Protein 1HQL (pdb70)

Organism: Griffonia simplicifolia (NCBI:txid3850)

CATH classification: 2.60.120.200

Foldseek 3Di:
DDKDWQLWQPDPCVVWKDKAWQWDHDPRWIWAFDADPVRWTDAFGKMKIWTLDKDQQDDDPVQFGKKKKKKWKKFKQFDDDQDDFFKKKKKFANVDGFEGFGLLLSQDHPVCQAPLVPFQMWIKTQGCHDDPVDDDDPAGWIATDQSHSHGPDIDHDDPCQVVVRFMKMKMWIADRVQQKIWIWIDTPPGDIDIDMDHHHSVVRHDRIIIIIMMGHHHDDRGIIMIIGIMIMDMDD/DDKDWQLWQPDPCVVWKDKAWQWDHDPRWIWAFDADPVRWTDAFTKMKIWTQDKDQQADDVVRFGKKKKKKWKKFKQFDDDQDDFFKKKKKFANPDGFEGFGLLLSQDHPVCQAPLVPFFMKIKTQGCADDPVDDDDNAGWIAIDQSHSHGPDIDHDDVCQVVVRFMKMKMWIADRVQQKIWIWIDTPPDDIDIDMDHHHNVVRHDSMIIIMMMGHHHDDRGIIMIIGIMMMDMDD

Solvent-accessible surface area: 19216 Å² total; per-residue (Å²): 97,24,76,17,92,22,101,39,3,33,71,121,6,128,141,37,5,60,60,18,53,31,5,87,46,35,10,5,6,1,17,0,8,116,38,49,157,178,33,47,7,72,91,133,10,11,0,2,0,1,28,31,76,60,2,69,1,39,38,104,198,93,130,46,14,1,39,10,60,0,53,1,27,0,8,10,77,39,97,20,128,7,0,8,6,0,0,0,1,0,3,0,24,36,136,18,81,42,69,30,18,0,20,27,1,0,3,0,62,144,94,28,1,78,67,73,115,123,23,99,7,0,1,1,0,0,4,0,93,44,13,125,100,13,98,32,26,100,80,43,0,2,0,0,0,23,6,10,1,42,21,74,20,42,92,131,1,76,65,88,9,2,80,23,36,82,50,1,26,0,76,0,40,4,66,2,104,52,39,72,2,31,1,36,0,13,12,97,80,72,32,91,26,94,9,58,64,78,9,30,0,93,154,38,8,41,79,49,0,43,0,0,0,0,2,1,4,5,100,47,63,72,2,4,4,10,0,28,28,2,93,1,32,4,86,100,98,21,77,17,92,22,99,38,3,32,69,121,8,129,139,37,5,55,63,18,51,32,7,87,47,34,10,5,8,1,18,0,8,117,36,50,157,178,31,47,8,74,90,133,13,12,0,1,0,1,26,30,76,68,0,67,0,39,46,97,213,84,120,44,19,1,40,9,59,0,55,1,25,1,9,10,70,37,95,23,128,7,0,8,6,0,0,0,1,0,2,1,15,47,127,15,83,42,68,32,19,0,21,27,2,0,3,0,61,146,91,27,1,77,69,69,113,122,23,98,8,0,1,1,0,0,6,0,94,44,13,125,100,15,101,36,25,100,79,48,0,1,0,0,0,25,6,9,1,46,22,73,23,42,88,130,2,79,66,87,9,4,84,25,40,77,55,1,28,0,73,0,40,4,64,2,107,52,40,72,2,31,2,37,0,13,12,96,79,74,32,89,26,97,9,57,62,79,10,30,0,82,153,33,8,39,74,47,0,48,0,0,0,0,2,2,7,6,98,46,64,70,5,5,10,9,0,28,27,2,94,1,33,4,84,99

Sequence (472 aa):
SVSFTFPNFWSDVEDSIIFQGDANTTAGTLQLCKTNQYGTPLQWSAGRALYSDPVQLWDNKTESVASFYTEFTFFLKITGNGPADGLAFFLAPPDSDVKDAGEYLGLFNKSTATQPSKNQVVAVEFDTWTNPNFPEPSYRHIGINVNSIVSVATKRWEDSDIFSGKIATARISYDGSAEILTVVLSYPDGSDYILSHSVDMRQNLPESVRVGISASTGNNQFLTVYILSWRFSSNLSVSFTFPNFWSDVEDSIIFQGDANTTAGTLQLCKTNQYGTPLQWSAGRALYSDPVQLWDNKTESVASFYTEFTFFLKITGNGPADGLAFFLAPPDSDVKDAGEYLGLFNKSTATQPSKNQVVAVEFDTWTNPNFPEPSYRHIGINVNSIVSVATKRWEDSDIFSGKIATARISYDGSAEILTVVLSYPDGSDYILSHSVDMRQNLPESVRVGISASTGNNQFLTVYILSWRFSSNL

InterPro domains:
  IPR001220 Legume lec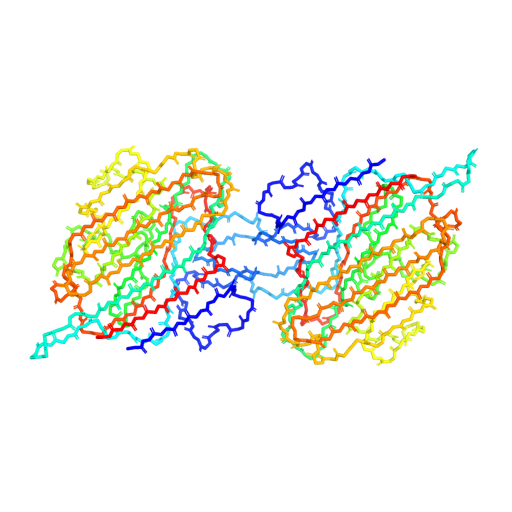tin domain [PF00139] (4-235)
  IPR001220 Legume lectin domain [cd06899] (1-229)
  IPR013320 Concanavalin A-like lectin/glucanase domain superfamily [SSF49899] (2-229)
  IPR016363 Legume lectin [PIRSF002690] (2-234)
  IPR019825 Legume lectin, beta chain, Mn/Ca-binding site [PS00307] (115-121)
  IPR050258 Leguminous Lectin [PTHR32401] (7-234)

Radius of gyration: 25.41 Å; Cα contacts (8 Å, |Δi|>4): 1376; chains: 2; bounding box: 43×45×76 Å

B-factor: mean 38.91, std 10.45, range [20.62, 81.45]

Structure (mmCIF, N/CA/C/O backbone):
data_1HQL
#
_entry.id   1HQL
#
_cell.length_a   111.210
_cell.length_b   51.280
_cell.length_c   77.110
_cell.angle_alpha   90.00
_cell.angle_beta   90.00
_cell.angle_gamma   90.00
#
_symmetry.space_group_name_H-M   'P 21 21 2'
#
loop_
_entity.id
_entity.type
_entity.pdbx_description
1 polymer LECTIN
2 branched 'alpha-D-galactopyranose-(1-3)-methyl beta-D-galactopyranoside'
3 branched 2-acetamido-2-deoxy-beta-D-glucopyranose-(1-4)-2-acetamido-2-deoxy-beta-D-glucopyranose
4 non-polymer 'MANGANESE (II) ION'
5 non-polymer 'CALCIUM ION'
6 water water
#
loop_
_atom_site.group_PDB
_atom_site.id
_atom_site.type_symbol
_atom_site.label_atom_id
_atom_site.label_alt_id
_atom_site.label_comp_id
_atom_site.label_asym_id
_atom_site.label_entity_id
_atom_site.label_seq_id
_atom_site.pdbx_PDB_ins_code
_atom_site.Cartn_x
_atom_site.Cartn_y
_atom_site.Cartn_z
_atom_site.occupancy
_atom_site.B_iso_or_equiv
_atom_site.auth_seq_id
_atom_site.auth_comp_id
_atom_site.auth_asym_id
_atom_site.auth_atom_id
_atom_site.pdbx_PDB_model_num
ATOM 1 N N . SER A 1 4 ? 40.548 -12.679 54.124 1.00 53.00 4 SER A N 1
ATOM 2 C CA . SER A 1 4 ? 41.414 -12.826 52.913 1.00 53.47 4 SER A CA 1
ATOM 3 C C . SER A 1 4 ? 40.760 -12.174 51.694 1.00 53.24 4 SER A C 1
ATOM 4 O O . SER A 1 4 ? 40.258 -12.849 50.799 1.00 53.63 4 SER A O 1
ATOM 7 N N . VAL A 1 5 ? 40.786 -10.848 51.670 1.00 53.04 5 VAL A N 1
ATOM 8 C CA . VAL A 1 5 ? 40.199 -10.060 50.594 1.00 50.61 5 VAL A CA 1
ATOM 9 C C . VAL A 1 5 ? 41.282 -9.301 49.834 1.00 50.81 5 VAL A C 1
ATOM 10 O O . VAL A 1 5 ? 42.243 -8.819 50.435 1.00 50.87 5 VAL A O 1
ATOM 14 N N . SER A 1 6 ? 41.129 -9.195 48.516 1.00 48.74 6 SER A N 1
ATOM 15 C CA . SER A 1 6 ? 42.098 -8.468 47.707 1.00 46.60 6 SER A CA 1
ATOM 16 C C . SER A 1 6 ? 41.485 -8.037 46.386 1.00 44.54 6 SER A C 1
ATOM 17 O O . SER A 1 6 ? 40.595 -8.694 45.853 1.00 45.03 6 SER A O 1
ATOM 20 N N . PHE A 1 7 ? 41.964 -6.920 45.860 1.00 42.48 7 PHE A N 1
ATOM 21 C CA . PHE A 1 7 ? 41.464 -6.421 44.592 1.00 39.80 7 PHE A CA 1
ATOM 22 C C . PHE A 1 7 ? 42.522 -5.532 43.966 1.00 39.26 7 PHE A C 1
ATOM 23 O O . PHE A 1 7 ? 43.366 -4.978 44.670 1.00 38.44 7 PHE A O 1
ATOM 31 N N . THR A 1 8 ? 42.477 -5.406 42.644 1.00 38.08 8 THR A N 1
ATOM 32 C CA . THR A 1 8 ? 43.436 -4.579 41.936 1.00 37.81 8 THR A CA 1
ATOM 33 C C . THR A 1 8 ? 42.787 -3.744 40.848 1.00 37.19 8 THR A C 1
ATOM 34 O O . THR A 1 8 ? 42.099 -4.269 39.979 1.00 37.68 8 THR A O 1
ATOM 38 N N . PHE A 1 9 ? 43.014 -2.439 40.899 1.00 36.65 9 PHE A N 1
ATOM 39 C CA . PHE A 1 9 ? 42.496 -1.539 39.884 1.00 35.98 9 PHE A CA 1
ATOM 40 C C . PHE A 1 9 ? 43.675 -0.819 39.250 1.00 36.06 9 PHE A C 1
ATOM 41 O O . PHE A 1 9 ? 44.166 0.173 39.795 1.00 36.47 9 PHE A O 1
ATOM 49 N N . PRO A 1 10 ? 44.161 -1.319 38.099 1.00 36.65 10 PRO A N 1
ATOM 50 C CA . PRO A 1 10 ? 45.294 -0.688 37.406 1.00 35.59 10 PRO A CA 1
ATOM 51 C C . PRO A 1 10 ? 44.858 0.684 36.929 1.00 34.71 10 PRO A C 1
ATOM 52 O O . PRO A 1 10 ? 45.670 1.569 36.675 1.00 35.82 10 PRO A O 1
ATOM 56 N N . ASN A 1 11 ? 43.549 0.842 36.822 1.00 33.49 11 ASN A N 1
ATOM 57 C CA . ASN A 1 11 ? 42.934 2.090 36.408 1.00 33.78 11 ASN A CA 1
ATOM 58 C C . ASN A 1 11 ? 41.449 1.917 36.648 1.00 34.00 11 ASN A C 1
ATOM 59 O O . ASN A 1 11 ? 41.019 0.872 37.142 1.00 33.50 11 ASN A O 1
ATOM 64 N N . PHE A 1 12 ? 40.662 2.927 36.307 1.00 33.10 12 PHE A N 1
ATOM 65 C CA . PHE A 1 12 ? 39.236 2.815 36.510 1.00 34.90 12 PHE A CA 1
ATOM 66 C C . PHE A 1 12 ? 38.450 2.982 35.225 1.00 35.94 12 PHE A C 1
ATOM 67 O O . PHE A 1 12 ? 37.349 3.527 35.233 1.00 35.09 12 PHE A O 1
ATOM 75 N N . TRP A 1 13 ? 39.031 2.502 34.126 1.00 36.98 13 TRP A N 1
ATOM 76 C CA . TRP A 1 13 ? 38.389 2.567 32.817 1.00 41.14 13 TRP A CA 1
ATOM 77 C C . TRP A 1 13 ? 37.220 1.592 32.700 1.00 42.76 13 TRP A C 1
ATOM 78 O O . TRP A 1 13 ? 36.252 1.869 32.004 1.00 44.77 13 TRP A O 1
ATOM 89 N N . SER A 1 14 ? 37.307 0.450 33.373 1.00 46.77 14 SER A N 1
ATOM 90 C CA . SER A 1 14 ? 36.227 -0.534 33.307 1.00 52.47 14 SER A CA 1
ATOM 91 C C . SER A 1 14 ? 35.031 -0.081 34.141 1.00 55.83 14 SER A C 1
ATOM 92 O O . SER A 1 14 ? 35.115 0.910 34.873 1.00 57.09 14 SER A O 1
ATOM 95 N N . ASP A 1 15 ? 33.919 -0.805 34.030 1.00 58.20 15 ASP A N 1
ATOM 96 C CA . ASP A 1 15 ? 32.716 -0.474 34.788 1.00 59.96 15 ASP A CA 1
ATOM 97 C C . ASP A 1 15 ? 32.833 -1.026 36.206 1.00 61.02 15 ASP A C 1
ATOM 98 O O . ASP A 1 15 ? 32.275 -2.074 36.531 1.00 62.17 15 ASP A O 1
ATOM 103 N N . VAL A 1 16 ? 33.569 -0.309 37.046 1.00 62.08 16 VAL A N 1
ATOM 104 C CA . VAL A 1 16 ? 33.776 -0.714 38.429 1.00 62.51 16 VAL A CA 1
ATOM 105 C C . VAL A 1 16 ? 32.512 -0.535 39.259 1.00 63.03 16 VAL A C 1
ATOM 106 O O . VAL A 1 16 ? 32.568 -0.546 40.489 1.00 63.89 16 VAL A O 1
ATOM 110 N N . G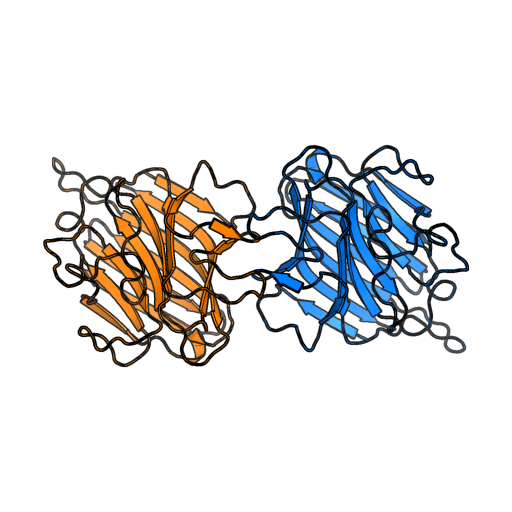LU A 1 17 ? 31.375 -0.374 38.587 1.00 63.34 17 GLU A N 1
ATOM 111 C CA . GLU A 1 17 ? 30.100 -0.179 39.269 1.00 62.50 17 GLU A CA 1
ATOM 112 C C . GLU A 1 17 ? 29.786 -1.296 40.257 1.00 61.44 17 GLU A C 1
ATOM 113 O O . GLU A 1 17 ? 29.422 -1.033 41.405 1.00 61.07 17 GLU A O 1
ATOM 119 N N . ASP A 1 18 ? 29.928 -2.538 39.808 1.00 59.93 18 ASP A N 1
ATOM 120 C CA . ASP A 1 18 ? 29.644 -3.691 40.652 1.00 59.24 18 ASP A CA 1
ATOM 121 C C . ASP A 1 18 ? 30.873 -4.142 41.442 1.00 58.55 18 ASP A C 1
ATOM 122 O O . ASP A 1 18 ? 31.191 -5.338 41.464 1.00 60.76 18 ASP A O 1
ATOM 127 N N . SER A 1 19 ? 31.552 -3.191 42.087 1.00 53.41 19 SER A N 1
ATOM 128 C CA . SER A 1 19 ? 32.754 -3.478 42.873 1.00 49.99 19 SER A CA 1
ATOM 129 C C . SER A 1 19 ? 33.116 -2.308 43.788 1.00 47.04 19 SER A C 1
ATOM 130 O O . SER A 1 19 ? 33.778 -2.481 44.811 1.00 45.10 19 SER A O 1
ATOM 133 N N . ILE A 1 20 ? 32.689 -1.111 43.402 1.00 44.12 20 ILE A N 1
ATOM 134 C CA . ILE A 1 20 ? 32.976 0.080 44.174 1.00 40.62 20 ILE A CA 1
ATOM 135 C C . ILE A 1 20 ? 31.707 0.843 44.526 1.00 40.19 20 ILE A C 1
ATOM 136 O O . ILE A 1 20 ? 30.872 1.108 43.665 1.00 39.88 20 ILE A O 1
ATOM 141 N N . ILE A 1 21 ? 31.565 1.191 45.799 1.00 38.48 21 ILE A N 1
ATOM 142 C CA . ILE A 1 21 ? 30.410 1.958 46.249 1.00 35.56 21 ILE A CA 1
ATOM 143 C C . ILE A 1 21 ? 30.800 3.435 46.242 1.00 35.60 21 ILE A C 1
ATOM 144 O O . ILE A 1 21 ? 31.698 3.851 46.977 1.00 35.26 21 ILE A O 1
ATOM 149 N N . PHE A 1 22 ? 30.139 4.223 45.401 1.00 32.65 22 PHE A N 1
ATOM 150 C CA . PHE A 1 22 ? 30.428 5.648 45.313 1.00 33.58 22 PHE A CA 1
ATOM 151 C C . PHE A 1 22 ? 29.512 6.433 46.248 1.00 32.69 22 PHE A C 1
ATOM 152 O O . PHE A 1 22 ? 28.291 6.308 46.193 1.00 32.25 22 PHE A O 1
ATOM 160 N N . GLN A 1 23 ? 30.128 7.244 47.101 1.00 32.09 23 GLN A N 1
ATOM 161 C CA . GLN A 1 23 ? 29.420 8.057 48.081 1.00 31.51 23 GLN A CA 1
ATOM 162 C C . GLN A 1 23 ? 29.650 9.540 47.805 1.00 31.57 23 GLN A C 1
ATOM 163 O O . GLN A 1 23 ? 30.693 9.926 47.275 1.00 32.23 23 GLN A O 1
ATOM 169 N N . GLY A 1 24 ? 28.674 10.371 48.154 1.00 32.11 24 GLY A N 1
ATOM 170 C CA . GLY A 1 24 ? 28.795 11.801 47.913 1.00 32.26 24 GLY A CA 1
ATOM 171 C C . GLY A 1 24 ? 28.996 12.074 46.432 1.00 33.70 24 GLY A C 1
ATOM 172 O O . GLY A 1 24 ? 28.301 11.495 45.593 1.00 33.71 24 GLY A O 1
ATOM 173 N N . ASP A 1 25 ? 29.957 12.938 46.109 1.00 34.70 25 ASP A N 1
ATOM 174 C CA . ASP A 1 25 ? 30.265 13.286 44.717 1.00 35.81 25 ASP A CA 1
ATOM 175 C C . ASP A 1 25 ? 31.088 12.240 43.956 1.00 35.59 25 ASP A C 1
ATOM 176 O O . ASP A 1 25 ? 31.187 12.314 42.738 1.00 35.72 25 ASP A O 1
ATOM 181 N N . ALA A 1 26 ? 31.692 11.288 44.664 1.00 37.25 26 ALA A N 1
ATOM 182 C CA . ALA A 1 26 ? 32.556 10.292 44.020 1.00 36.65 26 ALA A CA 1
ATOM 183 C C . ALA A 1 26 ? 32.013 9.644 42.757 1.00 38.74 26 ALA A C 1
ATOM 184 O O . ALA A 1 26 ? 30.829 9.333 42.647 1.00 39.15 26 ALA A O 1
ATOM 186 N N . ASN A 1 27 ? 32.907 9.441 41.799 1.00 41.54 27 ASN A N 1
ATOM 187 C CA . ASN A 1 27 ? 32.561 8.794 40.545 1.00 43.61 27 ASN A CA 1
ATOM 188 C C . ASN A 1 27 ? 33.839 8.581 39.751 1.00 42.44 27 ASN A C 1
ATOM 189 O O . ASN A 1 27 ? 34.911 9.002 40.184 1.00 41.69 27 ASN A O 1
ATOM 194 N N . THR A 1 28 ? 33.745 7.903 38.611 1.00 41.77 28 THR A N 1
ATOM 195 C CA . THR A 1 28 ? 34.929 7.691 37.788 1.00 41.07 28 THR A CA 1
ATOM 196 C C . THR A 1 28 ? 34.973 8.751 36.708 1.00 41.22 28 THR A C 1
ATOM 197 O O . THR A 1 28 ? 33.934 9.176 36.197 1.00 41.55 28 THR A O 1
ATOM 201 N N . THR A 1 29 ? 36.185 9.165 36.359 1.00 40.39 29 THR A N 1
ATOM 202 C CA . THR A 1 29 ? 36.402 10.184 35.341 1.00 39.55 29 THR A CA 1
ATOM 203 C C . THR A 1 29 ? 37.623 9.836 34.499 1.00 38.29 29 THR A C 1
ATOM 204 O O . THR A 1 29 ? 38.758 9.897 34.982 1.00 39.74 29 THR A O 1
ATOM 208 N N . ALA A 1 30 ? 37.385 9.468 33.242 1.00 36.33 30 ALA A N 1
ATOM 209 C CA . ALA A 1 30 ? 38.456 9.124 32.312 1.00 35.35 30 ALA A CA 1
ATOM 210 C C . ALA A 1 30 ? 39.500 8.177 32.891 1.00 34.13 30 ALA A C 1
ATOM 211 O O . ALA A 1 30 ? 40.677 8.497 32.913 1.00 35.87 30 ALA A O 1
ATOM 213 N N . GLY A 1 31 ? 39.080 7.011 33.357 1.00 34.99 31 GLY A N 1
ATOM 214 C CA . GLY A 1 31 ? 40.040 6.064 33.896 1.00 33.72 31 GLY A CA 1
ATOM 215 C C . GLY A 1 31 ? 40.513 6.335 35.313 1.00 33.28 31 GLY A C 1
ATOM 216 O O . GLY A 1 31 ? 41.353 5.596 35.831 1.00 34.30 31 GLY A O 1
ATOM 217 N N . THR A 1 32 ? 39.987 7.371 35.956 1.00 33.16 32 THR A N 1
ATOM 218 C CA . THR A 1 32 ? 40.407 7.670 37.320 1.00 33.03 32 THR A CA 1
ATOM 219 C C . THR A 1 32 ? 39.211 7.824 38.247 1.00 33.91 32 THR A C 1
ATOM 220 O O . THR A 1 32 ? 38.065 7.800 37.808 1.00 33.45 32 THR A O 1
ATOM 224 N N . LEU A 1 33 ? 39.484 7.962 39.540 1.00 35.38 33 LEU A N 1
ATOM 225 C CA . LEU A 1 33 ? 38.413 8.202 40.502 1.00 34.66 33 LEU A CA 1
ATOM 226 C C . LEU A 1 33 ? 38.494 9.679 40.862 1.00 33.72 33 LEU A C 1
ATOM 227 O O . LEU A 1 33 ? 39.566 10.175 41.214 1.00 31.91 33 LEU A O 1
ATOM 232 N N . GLN A 1 34 ? 37.370 10.380 40.734 1.00 32.28 34 GLN A N 1
ATOM 233 C CA . GLN A 1 34 ? 37.288 11.795 41.073 1.00 32.35 34 GLN A CA 1
ATOM 234 C C . GLN A 1 34 ? 36.292 11.852 42.242 1.00 32.50 34 GLN A C 1
ATOM 235 O O . GLN A 1 34 ? 35.087 11.675 42.050 1.00 32.42 34 GLN A O 1
ATOM 241 N N . LEU A 1 35 ? 36.793 12.092 43.449 1.00 32.86 35 LEU A N 1
ATOM 242 C CA . LEU A 1 35 ? 35.934 12.116 44.638 1.00 34.39 35 LEU A CA 1
ATOM 243 C C . LEU A 1 35 ? 34.957 13.283 44.703 1.00 35.23 35 LEU A C 1
ATOM 244 O O . LEU A 1 35 ? 33.803 13.110 45.110 1.00 33.73 35 LEU A O 1
ATOM 249 N N . CYS A 1 36 ? 35.428 14.461 44.297 1.00 35.37 36 CYS A N 1
ATOM 250 C CA . CYS A 1 36 ? 34.622 15.680 44.321 1.00 38.98 36 CYS A CA 1
ATOM 251 C C . CYS A 1 36 ? 34.308 16.196 42.916 1.00 41.69 36 CYS A C 1
ATOM 252 O O . CYS A 1 36 ? 35.133 16.083 41.996 1.00 41.91 36 CYS A O 1
ATOM 255 N N . LYS A 1 37 ? 33.120 16.773 42.758 1.00 42.39 37 LYS A N 1
ATOM 256 C CA . LYS A 1 37 ? 32.675 17.284 41.464 1.00 43.22 37 LYS A CA 1
ATOM 257 C C . LYS A 1 37 ? 33.278 18.611 41.027 1.00 42.95 37 LYS A C 1
ATOM 258 O O . LYS A 1 37 ? 33.671 19.444 41.847 1.00 43.04 37 LYS A O 1
ATOM 264 N N . THR A 1 38 ? 33.343 18.788 39.711 1.00 43.88 38 THR A N 1
ATOM 265 C CA . THR A 1 38 ? 33.842 20.013 39.094 1.00 43.84 38 THR A CA 1
ATOM 266 C C . THR A 1 38 ? 32.787 20.456 38.073 1.00 43.72 38 THR A C 1
ATOM 267 O O . THR A 1 38 ? 32.029 19.627 37.576 1.00 43.07 38 THR A O 1
ATOM 271 N N . ASN A 1 39 ? 32.727 21.751 37.771 1.00 46.33 39 ASN A N 1
ATOM 272 C CA . ASN A 1 39 ? 31.750 22.243 36.801 1.00 49.68 39 ASN A CA 1
ATOM 273 C C . ASN A 1 39 ? 32.193 21.951 35.372 1.00 51.42 39 ASN A C 1
ATOM 274 O O . ASN A 1 39 ? 33.223 21.318 35.152 1.00 49.57 39 ASN A O 1
ATOM 279 N N . GLN A 1 40 ? 31.414 22.421 34.399 1.00 54.82 40 GLN A N 1
ATOM 280 C CA . GLN A 1 40 ? 31.744 22.190 32.995 1.00 57.41 40 GLN A CA 1
ATOM 281 C C . GLN A 1 40 ? 32.987 22.972 32.589 1.00 57.03 40 GLN A C 1
ATOM 282 O O . GLN A 1 40 ? 33.512 22.788 31.493 1.00 57.82 40 GLN A O 1
ATOM 288 N N . TYR A 1 41 ? 33.457 23.847 33.470 1.00 56.29 41 TYR A N 1
ATOM 289 C CA . TYR A 1 41 ? 34.655 24.617 33.179 1.00 56.24 41 TYR A CA 1
ATOM 290 C C . TYR A 1 41 ? 35.868 24.009 33.867 1.00 54.35 41 TYR A C 1
ATOM 291 O O . TYR A 1 41 ? 36.942 24.604 33.881 1.00 54.79 41 TYR A O 1
ATOM 300 N N . GLY A 1 42 ? 35.690 22.819 34.433 1.00 52.09 42 GLY A N 1
ATOM 301 C CA . GLY A 1 42 ? 36.783 22.152 35.117 1.00 49.19 42 GLY A CA 1
ATOM 302 C C . GLY A 1 42 ? 37.088 22.723 36.492 1.00 47.05 42 GLY A C 1
ATOM 303 O O . GLY A 1 42 ? 38.056 22.326 37.131 1.00 48.09 42 GLY A O 1
ATOM 304 N N . THR A 1 43 ? 36.262 23.656 36.952 1.00 44.46 43 THR A N 1
ATOM 305 C CA . THR A 1 43 ? 36.457 24.282 38.260 1.00 43.51 43 THR A CA 1
ATOM 306 C C . THR A 1 43 ? 35.817 23.445 39.360 1.00 41.95 43 THR A C 1
ATOM 307 O O . THR A 1 43 ? 34.632 23.129 39.295 1.00 43.05 43 THR A O 1
ATOM 311 N N . PRO A 1 44 ? 36.595 23.069 40.387 1.00 41.85 44 PRO A N 1
ATOM 312 C CA . PRO A 1 44 ? 36.033 22.264 41.479 1.00 40.38 44 PRO A CA 1
ATOM 313 C C . PRO A 1 44 ? 34.999 23.030 42.309 1.00 38.61 44 PRO A C 1
ATOM 314 O O . PRO A 1 44 ? 35.197 24.200 42.638 1.00 37.17 44 PRO A O 1
ATOM 318 N N . LEU A 1 45 ? 33.896 22.364 42.637 1.00 38.31 45 LEU A N 1
ATOM 319 C CA . LEU A 1 45 ? 32.843 22.986 43.428 1.00 38.73 45 LEU A CA 1
ATOM 320 C C . LEU A 1 45 ? 33.290 23.120 44.883 1.00 38.25 45 LEU A C 1
ATOM 321 O O . LEU A 1 45 ? 34.144 22.371 45.355 1.00 39.03 45 LEU A O 1
ATOM 326 N N . GLN A 1 46 ? 32.710 24.084 45.583 1.00 36.20 46 GLN A N 1
ATOM 327 C CA . GLN A 1 46 ? 33.039 24.340 46.976 1.00 36.48 46 GLN A CA 1
ATOM 328 C C . GLN A 1 46 ? 32.283 23.381 47.902 1.00 35.26 46 GLN A C 1
ATOM 329 O O . GLN A 1 46 ? 31.264 22.817 47.526 1.00 33.80 46 GLN A O 1
ATOM 335 N N . TRP A 1 47 ? 32.822 23.189 49.104 1.00 35.98 47 TRP A N 1
ATOM 336 C CA . TRP A 1 47 ? 32.229 22.323 50.124 1.00 34.91 47 TRP A CA 1
ATOM 337 C C . TRP A 1 47 ? 31.631 21.038 49.586 1.00 35.35 47 TRP A C 1
ATOM 338 O O . TRP A 1 47 ? 30.442 20.753 49.764 1.00 34.14 47 TRP A O 1
ATOM 349 N N . SER A 1 48 ? 32.467 20.250 48.930 1.00 34.40 48 SER A N 1
ATOM 350 C CA . SER A 1 48 ? 32.016 18.988 48.366 1.00 34.72 48 SER A CA 1
ATOM 351 C C . SER A 1 48 ? 32.734 17.852 49.076 1.00 33.66 48 SER A C 1
ATOM 352 O O . SER A 1 48 ? 33.745 18.077 49.744 1.00 32.28 48 SER A O 1
ATOM 355 N N . ALA A 1 49 ? 32.204 16.640 48.961 1.00 31.11 49 ALA A N 1
ATOM 356 C CA . ALA A 1 49 ? 32.867 15.492 49.553 1.00 30.22 49 ALA A CA 1
ATOM 357 C C . ALA A 1 49 ? 32.432 14.250 48.797 1.00 31.34 49 ALA A C 1
ATOM 358 O O . ALA A 1 49 ? 31.325 14.198 48.247 1.00 30.00 49 ALA A O 1
ATOM 360 N N . GLY A 1 50 ? 33.320 13.261 48.765 1.00 30.36 50 GLY A N 1
ATOM 361 C CA . GLY A 1 50 ? 33.037 12.023 48.074 1.00 30.83 50 GLY A CA 1
ATOM 362 C C . GLY A 1 50 ? 33.949 10.922 48.574 1.00 32.22 50 GLY A C 1
ATOM 363 O O . GLY A 1 50 ? 35.059 11.186 49.038 1.00 32.87 50 GLY A O 1
ATOM 364 N N . ARG A 1 51 ? 33.486 9.680 48.476 1.00 32.15 51 ARG A N 1
ATOM 365 C CA . ARG A 1 51 ? 34.266 8.542 48.934 1.00 31.14 51 ARG A CA 1
ATOM 366 C C . ARG A 1 51 ? 34.032 7.377 47.983 1.00 31.53 51 ARG A C 1
ATOM 367 O O . ARG A 1 51 ? 32.977 7.282 47.368 1.00 32.13 51 ARG A O 1
ATOM 375 N N . ALA A 1 52 ? 35.032 6.512 47.852 1.00 31.49 52 ALA A N 1
ATOM 376 C CA . ALA A 1 52 ? 34.947 5.329 47.008 1.00 32.79 52 ALA A CA 1
ATOM 377 C C . ALA A 1 52 ? 35.328 4.164 47.903 1.00 34.31 52 ALA A C 1
ATOM 378 O O . ALA A 1 52 ? 36.492 4.001 48.266 1.00 36.81 52 ALA A O 1
ATOM 380 N N . LEU A 1 53 ? 34.335 3.370 48.278 1.00 35.12 53 LEU A N 1
ATOM 381 C CA . LEU A 1 53 ? 34.570 2.221 49.135 1.00 35.42 53 LEU A CA 1
ATOM 382 C C . LEU A 1 53 ? 34.470 0.937 48.342 1.00 36.39 53 LEU A C 1
ATOM 383 O O . LEU A 1 53 ? 33.606 0.808 47.467 1.00 34.48 53 LEU A O 1
ATOM 388 N N . TYR A 1 54 ? 35.351 -0.012 48.647 1.00 35.02 54 TYR A N 1
ATOM 389 C CA . TYR A 1 54 ? 35.312 -1.292 47.966 1.00 36.51 54 TYR A CA 1
ATOM 390 C C . TYR A 1 54 ? 34.115 -2.069 48.521 1.00 36.15 54 TYR A C 1
ATOM 391 O O . TYR A 1 54 ? 33.964 -2.179 49.738 1.00 32.69 54 TYR A O 1
ATOM 400 N N . SER A 1 55 ? 33.285 -2.587 47.613 1.00 38.37 55 SER A N 1
ATOM 401 C CA . SER A 1 55 ? 32.068 -3.355 47.935 1.00 40.73 55 SER A CA 1
ATOM 402 C C . SER A 1 55 ? 32.230 -4.440 49.001 1.00 40.94 55 SER A C 1
ATOM 403 O O . SER A 1 55 ? 31.520 -4.441 50.005 1.00 41.38 55 SER A O 1
ATOM 406 N N . ASP A 1 56 ? 33.144 -5.378 48.755 1.00 42.24 56 ASP A N 1
ATOM 407 C CA . ASP A 1 56 ? 33.405 -6.474 49.680 1.00 43.03 56 ASP A CA 1
ATOM 408 C C . ASP A 1 56 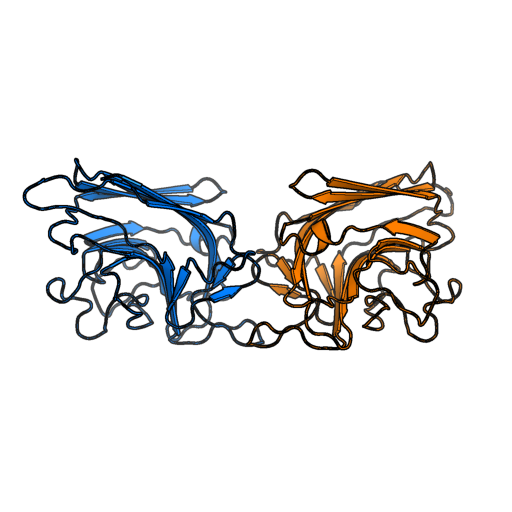? 34.017 -5.992 50.990 1.00 43.24 56 ASP A C 1
ATOM 409 O O . ASP A 1 56 ? 35.012 -5.267 51.001 1.00 44.54 56 ASP A O 1
ATOM 414 N N . PRO A 1 57 ? 33.432 -6.407 52.120 1.00 42.10 57 PRO A N 1
ATOM 415 C CA . PRO A 1 57 ? 33.903 -6.037 53.454 1.00 41.72 57 PRO A CA 1
ATOM 416 C C . PRO A 1 57 ? 35.156 -6.835 53.778 1.00 40.39 57 PRO A C 1
ATOM 417 O O . PRO A 1 57 ? 35.400 -7.889 53.205 1.00 40.46 57 PRO A O 1
ATOM 421 N N . VAL A 1 58 ? 35.938 -6.318 54.711 1.00 39.70 58 VAL A N 1
ATOM 422 C CA . VAL A 1 58 ? 37.178 -6.949 55.129 1.00 40.19 58 VAL A CA 1
ATOM 423 C C . VAL A 1 58 ? 37.069 -7.355 56.593 1.00 40.39 58 VAL A C 1
ATOM 424 O O . VAL A 1 58 ? 36.588 -6.575 57.417 1.00 38.96 58 VAL A O 1
ATOM 428 N N . GLN A 1 59 ? 37.511 -8.568 56.913 1.00 41.72 59 GLN A N 1
ATOM 429 C CA . GLN A 1 59 ? 37.485 -9.051 58.293 1.00 43.52 59 GLN A CA 1
ATOM 430 C C . GLN A 1 59 ? 38.719 -8.472 58.991 1.00 44.02 59 GLN A C 1
ATOM 431 O O . GLN A 1 59 ? 39.834 -8.932 58.762 1.00 41.76 59 GLN A O 1
ATOM 437 N N . LEU A 1 60 ? 38.512 -7.457 59.827 1.00 45.69 60 LEU A N 1
ATOM 438 C CA . LEU A 1 60 ? 39.601 -6.797 60.545 1.00 48.14 60 LEU A CA 1
ATOM 439 C C . LEU A 1 60 ? 40.184 -7.644 61.667 1.00 50.36 60 LEU A C 1
ATOM 440 O O . LEU A 1 60 ? 41.395 -7.850 61.738 1.00 50.14 60 LEU A O 1
ATOM 445 N N . TRP A 1 61 ? 39.316 -8.119 62.552 1.00 52.97 61 TRP A N 1
ATOM 446 C CA . TRP A 1 61 ? 39.755 -8.928 63.678 1.00 56.20 61 TRP A CA 1
ATOM 447 C C . TRP A 1 61 ? 38.688 -9.874 64.222 1.00 59.07 61 TRP A C 1
ATOM 448 O O . TRP A 1 61 ? 37.590 -9.991 63.668 1.00 58.92 61 TRP A O 1
ATOM 459 N N . ASP A 1 62 ? 39.035 -10.542 65.319 1.00 61.74 62 ASP A N 1
ATOM 460 C CA . ASP A 1 62 ? 38.151 -11.488 65.991 1.00 65.23 62 ASP A CA 1
ATOM 461 C C . ASP A 1 62 ? 38.342 -11.357 67.500 0.00 66.68 62 ASP A C 1
ATOM 462 O O . ASP A 1 62 ? 39.278 -10.701 67.960 0.00 66.92 62 ASP A O 1
ATOM 467 N N . ASN A 1 63 ? 37.459 -11.986 68.268 1.00 68.70 63 ASN A N 1
ATOM 468 C CA . ASN A 1 63 ? 37.548 -11.918 69.718 1.00 69.94 63 ASN A CA 1
ATOM 469 C C . ASN A 1 63 ? 38.220 -13.158 70.309 1.00 70.44 63 ASN A C 1
ATOM 470 O O . ASN A 1 63 ? 39.437 -13.187 70.479 1.00 71.70 63 ASN A O 1
ATOM 475 N N . LYS A 1 64 ? 37.432 -14.182 70.618 0.00 70.47 64 LYS A N 1
ATOM 476 C CA . LYS A 1 64 ? 37.977 -15.409 71.191 0.00 70.29 64 LYS A CA 1
ATOM 477 C C . LYS A 1 64 ? 39.147 -15.970 70.384 0.00 70.18 64 LYS A C 1
ATOM 478 O O . LYS A 1 64 ? 39.992 -16.687 70.922 0.00 70.17 64 LYS A O 1
ATOM 484 N N . THR A 1 65 ? 39.193 -15.642 69.097 0.00 70.04 65 THR A N 1
ATOM 485 C CA . THR A 1 65 ? 40.261 -16.119 68.224 0.00 69.89 65 THR A CA 1
ATOM 486 C C . THR A 1 65 ? 41.557 -15.357 68.477 0.00 69.77 65 THR A C 1
ATOM 487 O O . THR A 1 65 ? 42.645 -15.929 68.417 0.00 69.78 65 THR A O 1
ATOM 491 N N . GLU A 1 66 ? 41.432 -14.064 68.761 0.00 69.64 66 GLU A N 1
ATOM 492 C CA . GLU A 1 66 ? 42.594 -13.221 69.027 0.00 69.43 66 GLU A CA 1
ATOM 493 C C . GLU A 1 66 ? 43.577 -13.261 67.863 0.00 68.01 66 GLU A C 1
ATOM 494 O O . GLU A 1 66 ? 44.540 -14.027 67.881 0.00 67.94 66 GLU A O 1
ATOM 500 N N . SER A 1 67 ? 43.336 -12.427 66.858 0.00 66.23 67 SER A N 1
ATOM 501 C CA . SER A 1 67 ? 44.200 -12.378 65.685 0.00 64.37 67 SER A CA 1
ATOM 502 C C . SER A 1 67 ? 43.804 -11.243 64.750 0.00 61.71 67 SER A C 1
ATOM 503 O O . SER A 1 67 ? 42.959 -11.414 63.871 0.00 61.63 67 SER A O 1
ATOM 506 N N . VAL A 1 68 ? 44.421 -10.084 64.943 1.00 58.43 68 VAL A N 1
ATOM 507 C CA . VAL A 1 68 ? 44.136 -8.921 64.115 1.00 55.08 68 VAL A CA 1
ATOM 508 C C . VAL A 1 68 ? 44.667 -9.166 62.711 1.00 52.39 68 VAL A C 1
ATOM 509 O O . VAL A 1 68 ? 45.811 -9.583 62.540 1.00 52.92 68 VAL A O 1
ATOM 513 N N . ALA A 1 69 ? 43.848 -8.901 61.701 1.00 48.05 69 ALA A N 1
ATOM 514 C CA . ALA A 1 69 ? 44.279 -9.124 60.329 1.00 44.30 69 ALA A CA 1
ATOM 515 C C . ALA A 1 69 ? 45.302 -8.102 59.838 1.00 41.59 69 ALA A C 1
ATOM 516 O O . ALA A 1 69 ? 45.339 -6.961 60.296 1.00 41.72 69 ALA A O 1
ATOM 518 N N . SER A 1 70 ? 46.146 -8.531 58.908 1.00 37.84 70 SER A N 1
ATOM 519 C CA . SER A 1 70 ? 47.153 -7.649 58.325 1.00 36.35 70 SER A CA 1
ATOM 520 C C . SER A 1 70 ? 46.671 -7.266 56.931 1.00 35.23 70 SER A C 1
ATOM 521 O O . SER A 1 70 ? 45.964 -8.046 56.286 1.00 34.08 70 SER A O 1
ATOM 524 N N . PHE A 1 71 ? 47.029 -6.071 56.469 1.00 33.47 71 PHE A N 1
ATOM 525 C CA . PHE A 1 71 ? 46.622 -5.659 55.131 1.00 33.27 71 PHE A CA 1
ATOM 526 C C . PHE A 1 71 ? 47.624 -4.703 54.496 1.00 33.81 71 PHE A C 1
ATOM 527 O O . PHE A 1 71 ? 48.483 -4.141 55.167 1.00 34.52 71 PHE A O 1
ATOM 535 N N . TYR A 1 72 ? 47.512 -4.538 53.188 1.00 33.31 72 TYR A N 1
ATOM 536 C CA . TYR A 1 72 ? 48.397 -3.654 52.451 1.00 32.57 72 TYR A CA 1
ATOM 537 C C . TYR A 1 72 ? 47.592 -3.013 51.344 1.00 32.10 72 TYR A C 1
ATOM 538 O O . TYR A 1 72 ? 46.775 -3.671 50.717 1.00 33.78 72 TYR A O 1
ATOM 547 N N . THR A 1 73 ? 47.807 -1.726 51.112 1.00 32.43 73 THR A N 1
ATOM 548 C CA . THR A 1 73 ? 47.104 -1.058 50.032 1.00 32.14 73 THR A CA 1
ATOM 549 C C . THR A 1 73 ? 48.036 -0.095 49.323 1.00 32.01 73 THR A C 1
ATOM 550 O O . THR A 1 73 ? 48.895 0.524 49.947 1.00 31.71 73 THR A O 1
ATOM 554 N N . GLU A 1 74 ? 47.858 0.025 48.013 1.00 31.73 74 GLU A N 1
ATOM 555 C CA . GLU A 1 74 ? 48.677 0.918 47.210 1.00 33.02 74 GLU A CA 1
ATOM 556 C C . GLU A 1 74 ? 47.815 1.672 46.203 1.00 31.40 74 GLU A C 1
ATOM 557 O O . GLU A 1 74 ? 46.935 1.094 45.569 1.00 31.96 74 GLU A O 1
ATOM 563 N N . PHE A 1 75 ? 48.050 2.972 46.075 1.00 30.45 75 PHE A N 1
ATOM 564 C CA . PHE A 1 75 ? 47.303 3.771 45.117 1.00 29.49 75 PHE A CA 1
ATOM 565 C C . PHE A 1 75 ? 48.088 4.991 44.686 1.00 28.90 75 PHE A C 1
ATOM 566 O O . PHE A 1 75 ? 48.994 5.452 45.385 1.00 30.35 75 PHE A O 1
ATOM 574 N N . THR A 1 76 ? 47.753 5.486 43.505 1.00 28.61 76 THR A N 1
ATOM 575 C CA . THR A 1 76 ? 48.399 6.653 42.944 1.00 27.30 76 THR A CA 1
ATOM 576 C C . THR A 1 76 ? 47.346 7.739 42.840 1.00 27.27 76 THR A C 1
ATOM 577 O O . THR A 1 76 ? 46.167 7.454 42.655 1.00 26.01 76 THR A O 1
ATOM 581 N N . PHE A 1 77 ? 47.774 8.983 42.981 1.00 26.49 77 PHE A N 1
ATOM 582 C CA . PHE A 1 77 ? 46.864 10.103 42.897 1.00 28.78 77 PHE A CA 1
ATOM 583 C C . PHE A 1 77 ? 47.621 11.312 42.398 1.00 31.05 77 PHE A C 1
ATOM 584 O O . PHE A 1 77 ? 48.841 11.400 42.558 1.00 32.16 77 PHE A O 1
ATOM 592 N N . PHE A 1 78 ? 46.876 12.231 41.793 1.00 30.60 78 PHE A N 1
ATOM 593 C CA . PHE A 1 78 ? 47.408 13.464 41.240 1.00 30.47 78 PHE A CA 1
ATOM 594 C C . PHE A 1 78 ? 46.654 14.626 41.864 1.00 30.85 78 PHE A C 1
ATOM 595 O O . PHE A 1 78 ? 45.428 14.583 41.984 1.00 28.91 78 PHE A O 1
ATOM 603 N N . LEU A 1 79 ? 47.386 15.666 42.243 1.00 31.38 79 LEU A N 1
ATOM 604 C CA . LEU A 1 79 ? 46.776 16.852 42.807 1.00 32.98 79 LEU A CA 1
ATOM 605 C C . LEU A 1 79 ? 46.761 17.922 41.720 1.00 35.91 79 LEU A C 1
ATOM 606 O O . LEU A 1 79 ? 47.802 18.516 41.418 1.00 36.31 79 LEU A O 1
ATOM 611 N N . LYS A 1 80 ? 45.590 18.150 41.121 1.00 37.14 80 LYS A N 1
ATOM 612 C CA . LYS A 1 80 ? 45.449 19.174 40.093 1.00 37.47 80 LYS A CA 1
ATOM 613 C C . LYS A 1 80 ? 45.218 20.475 40.852 1.00 38.37 80 LYS A C 1
ATOM 614 O O . LYS A 1 80 ? 44.136 20.710 41.399 1.00 37.17 80 LYS A O 1
ATOM 620 N N . ILE A 1 81 ? 46.255 21.299 40.913 1.00 38.88 81 ILE A N 1
ATOM 621 C CA . ILE A 1 81 ? 46.199 22.555 41.640 1.00 39.94 81 ILE A CA 1
ATOM 622 C C . ILE A 1 81 ? 46.305 23.726 40.680 1.00 41.87 81 ILE A C 1
ATOM 623 O O . ILE A 1 81 ? 47.176 23.750 39.804 1.00 42.21 81 ILE A O 1
ATOM 628 N N . THR A 1 82 ? 45.413 24.696 40.853 1.00 41.81 82 THR A N 1
ATOM 629 C CA . THR A 1 82 ? 45.396 25.868 39.997 1.00 42.72 82 THR A CA 1
ATOM 630 C C . THR A 1 82 ? 45.524 27.141 40.824 1.00 43.18 82 THR A C 1
ATOM 631 O O . THR A 1 82 ? 45.344 28.234 40.302 1.00 44.72 82 THR A O 1
ATOM 635 N N . GLY A 1 83 ? 45.825 26.998 42.111 1.00 42.96 83 GLY A N 1
ATOM 636 C CA . GLY A 1 83 ? 45.951 28.158 42.975 1.00 43.19 83 GLY A CA 1
ATOM 637 C C . GLY A 1 83 ? 46.916 27.931 44.119 1.00 44.30 83 GLY A C 1
ATOM 638 O O . GLY A 1 83 ? 47.544 26.878 44.205 1.00 45.07 83 GLY A O 1
ATOM 639 N N . ASN A 1 84 ? 47.018 28.907 45.015 1.00 44.58 84 ASN A N 1
ATOM 640 C CA . ASN A 1 84 ? 47.950 28.823 46.140 1.00 45.20 84 ASN A CA 1
ATOM 641 C C . ASN A 1 84 ? 47.333 28.313 47.438 1.00 44.82 84 ASN A C 1
ATOM 642 O O . ASN A 1 84 ? 48.036 28.142 48.443 1.00 44.76 84 ASN A O 1
ATOM 647 N N . GLY A 1 85 ? 46.028 28.064 47.418 1.00 42.79 85 GLY A N 1
ATOM 648 C CA . GLY A 1 85 ? 45.365 27.564 48.607 1.00 41.63 85 GLY A CA 1
ATOM 649 C C . GLY A 1 85 ? 44.583 26.283 48.378 1.00 40.77 85 GLY A C 1
ATOM 650 O O . GLY A 1 85 ? 43.373 26.270 48.596 1.00 43.00 85 GLY A O 1
ATOM 651 N N . PRO A 1 86 ? 45.233 25.188 47.939 1.00 39.51 86 PRO A N 1
ATOM 652 C CA . PRO A 1 86 ? 44.526 23.922 47.704 1.00 37.43 86 PRO A CA 1
ATOM 653 C C . PRO A 1 86 ? 43.968 23.352 49.008 1.00 36.77 86 PRO A C 1
ATOM 654 O O . PRO A 1 86 ? 44.624 23.391 50.041 1.00 34.99 86 PRO A O 1
ATOM 658 N N . ALA A 1 87 ? 42.748 22.833 48.948 1.00 36.35 87 ALA A N 1
ATOM 659 C CA . ALA A 1 87 ? 42.093 22.256 50.111 1.00 35.62 87 ALA A CA 1
ATOM 660 C C . ALA A 1 87 ? 40.997 21.322 49.610 1.00 34.17 87 ALA A C 1
ATOM 661 O O . ALA A 1 87 ? 40.444 21.546 48.535 1.00 35.57 87 ALA A O 1
ATOM 663 N N . ASP A 1 88 ? 40.672 20.287 50.380 1.00 32.41 88 ASP A N 1
ATOM 664 C CA . ASP A 1 88 ? 41.308 20.011 51.662 1.00 32.79 88 ASP A CA 1
ATOM 665 C C . ASP A 1 88 ? 42.275 18.830 51.635 1.00 32.48 88 ASP A C 1
ATOM 666 O O . ASP A 1 88 ? 43.070 18.652 52.557 1.00 33.75 88 ASP A O 1
ATOM 671 N N . GLY A 1 89 ? 42.202 18.024 50.584 1.00 31.73 89 GLY A N 1
ATOM 672 C CA . GLY A 1 89 ? 43.079 16.871 50.479 1.00 30.15 89 GLY A CA 1
ATOM 673 C C . GLY A 1 89 ? 42.318 15.575 50.274 1.00 29.90 89 GLY A C 1
ATOM 674 O O . GLY A 1 89 ? 41.211 15.573 49.711 1.00 29.25 89 GLY A O 1
ATOM 675 N N . LEU A 1 90 ? 42.901 14.475 50.737 1.00 27.35 90 LEU A N 1
ATOM 676 C CA . LEU A 1 90 ? 42.278 13.166 50.581 1.00 28.53 90 LEU A CA 1
ATOM 677 C C . LEU A 1 90 ? 42.730 12.262 51.708 1.00 26.63 90 LEU A C 1
ATOM 678 O O . LEU A 1 90 ? 43.572 12.635 52.518 1.00 25.16 90 LEU A O 1
ATOM 683 N N . ALA A 1 91 ? 42.185 11.053 51.735 1.00 25.53 91 ALA A N 1
ATOM 684 C CA . ALA A 1 91 ? 42.546 10.103 52.768 1.00 25.74 91 ALA A CA 1
ATOM 685 C C . ALA A 1 91 ? 42.098 8.688 52.446 1.00 27.46 91 ALA A C 1
ATOM 686 O O . ALA A 1 91 ? 41.132 8.483 51.707 1.00 27.19 91 ALA A O 1
ATOM 688 N N . PHE A 1 92 ? 42.821 7.722 53.006 1.00 25.89 92 PHE A N 1
ATOM 689 C CA . PHE A 1 92 ? 42.490 6.311 52.872 1.00 26.88 92 PHE A CA 1
ATOM 690 C C . PHE A 1 92 ? 41.917 6.006 54.249 1.00 28.12 92 PHE A C 1
ATOM 691 O O . PHE A 1 92 ? 42.430 6.508 55.252 1.00 29.70 92 PHE A O 1
ATOM 699 N N . PHE A 1 93 ? 40.873 5.188 54.317 1.00 28.91 93 PHE A N 1
ATOM 700 C CA . PHE A 1 93 ? 40.263 4.889 55.613 1.00 30.22 93 PHE A CA 1
ATOM 701 C C . PHE A 1 93 ? 39.579 3.534 55.717 1.00 30.49 93 PHE A C 1
ATOM 702 O O . PHE A 1 93 ? 39.363 2.843 54.731 1.00 32.18 93 PHE A O 1
ATOM 710 N N . LEU A 1 94 ? 39.235 3.174 56.943 1.00 32.09 94 LEU A N 1
ATOM 711 C CA . LEU A 1 94 ? 38.524 1.943 57.220 1.00 32.89 94 LEU A CA 1
ATOM 712 C C . LEU A 1 94 ? 37.366 2.348 58.116 1.00 32.58 94 LEU A C 1
ATOM 713 O O . LEU A 1 94 ? 37.546 3.133 59.048 1.00 32.14 94 LEU A O 1
ATOM 718 N N . ALA A 1 95 ? 36.178 1.829 57.833 1.00 32.45 95 ALA A N 1
ATOM 719 C CA . ALA A 1 95 ? 35.017 2.159 58.646 1.00 32.53 95 ALA A CA 1
ATOM 720 C C . ALA A 1 95 ? 33.965 1.065 58.506 1.00 32.02 95 ALA A C 1
ATOM 721 O O . ALA A 1 95 ? 34.071 0.214 57.623 1.00 31.59 95 ALA A O 1
ATOM 723 N N . PRO A 1 96 ? 32.952 1.051 59.399 1.00 31.68 96 PRO A N 1
ATOM 724 C CA . PRO A 1 96 ? 31.889 0.042 59.338 1.00 31.27 96 PRO A CA 1
ATOM 725 C C . PRO A 1 96 ? 31.310 0.025 57.927 1.00 30.85 96 PRO A C 1
ATOM 726 O O . PRO A 1 96 ? 31.221 1.065 57.281 1.00 29.73 96 PRO A O 1
ATOM 730 N N . PRO A 1 97 ? 30.901 -1.156 57.434 1.00 32.19 97 PRO A N 1
ATOM 731 C CA . PRO A 1 97 ? 30.341 -1.285 56.084 1.00 32.92 97 PRO A CA 1
ATOM 732 C C . PRO A 1 97 ? 29.208 -0.319 55.714 1.00 34.78 97 PRO A C 1
ATOM 733 O O . PRO A 1 97 ? 29.028 -0.005 54.536 1.00 38.43 97 PRO A O 1
ATOM 737 N N . ASP A 1 98 ? 28.438 0.195 56.702 1.00 36.35 98 ASP A N 1
ATOM 738 C CA . ASP A 1 98 ? 27.323 1.045 56.436 1.00 39.24 98 ASP A CA 1
ATOM 739 C C . ASP A 1 98 ? 27.675 2.505 56.630 1.00 38.35 98 ASP A C 1
ATOM 740 O O . ASP A 1 98 ? 26.763 3.403 56.595 1.00 37.17 98 ASP A O 1
ATOM 745 N N . SER A 1 99 ? 28.938 2.837 56.817 1.00 34.27 99 SER A N 1
ATOM 746 C CA . SER A 1 99 ? 29.378 4.217 56.991 1.00 31.06 99 SER A CA 1
ATOM 747 C C . SER A 1 99 ? 29.219 4.991 55.685 1.00 30.57 99 SER A C 1
ATOM 748 O O . SER A 1 99 ? 29.605 4.519 54.623 1.00 29.34 99 SER A O 1
ATOM 751 N N . ASP A 1 100 ? 28.643 6.182 55.769 1.00 30.24 100 ASP A N 1
ATOM 752 C CA . ASP A 1 100 ? 28.440 7.000 54.592 1.00 31.96 100 ASP A CA 1
ATOM 753 C C . ASP A 1 100 ? 29.261 8.270 54.697 1.00 32.61 100 ASP A C 1
ATOM 754 O O . ASP A 1 100 ? 29.801 8.584 55.759 1.00 30.46 100 ASP A O 1
ATOM 759 N N . VAL A 1 101 ? 29.338 9.012 53.599 1.00 33.69 101 VAL A N 1
ATOM 760 C CA . VAL A 1 101 ? 30.108 10.249 53.582 1.00 34.37 101 VAL A CA 1
ATOM 761 C C . VAL A 1 101 ? 29.651 11.216 54.672 1.00 35.16 101 VAL A C 1
ATOM 762 O O . VAL A 1 101 ? 28.460 11.341 54.943 1.00 33.04 101 VAL A O 1
ATOM 766 N N . LYS A 1 102 ? 30.614 11.879 55.311 1.00 35.90 102 LYS A N 1
ATOM 767 C CA . LYS A 1 102 ? 30.305 12.833 56.376 1.00 34.57 102 LYS A CA 1
ATOM 768 C C . LYS A 1 102 ? 30.484 14.266 55.888 1.00 32.61 102 LYS A C 1
ATOM 769 O O . LYS A 1 102 ? 30.202 14.576 54.735 1.00 33.83 102 LYS A O 1
ATOM 775 N N . ASP A 1 103 ? 30.982 15.134 56.763 1.00 31.07 103 ASP A N 1
ATOM 776 C CA . ASP A 1 103 ? 31.161 16.543 56.424 1.00 31.38 103 ASP A CA 1
ATOM 777 C C . ASP A 1 103 ? 32.341 16.874 55.517 1.00 30.82 103 ASP A C 1
ATOM 778 O O . ASP A 1 103 ? 33.388 16.228 55.550 1.00 30.44 103 ASP A O 1
ATOM 783 N N . ALA A 1 104 ? 32.157 17.898 54.697 1.00 31.23 104 ALA A N 1
ATOM 784 C CA . ALA A 1 104 ? 33.194 18.310 53.763 1.00 32.12 104 ALA A CA 1
ATOM 785 C C . ALA A 1 104 ? 34.210 19.201 54.463 1.00 31.32 104 ALA A C 1
ATOM 786 O O . ALA A 1 104 ? 34.338 19.174 55.691 1.00 32.00 104 ALA A O 1
ATOM 788 N N . GLY A 1 105 ? 34.950 19.976 53.683 1.00 32.23 105 GLY A N 1
ATOM 789 C CA . GLY A 1 105 ? 35.942 20.851 54.272 1.00 30.66 105 GLY A CA 1
ATOM 790 C C . GLY A 1 105 ? 37.040 20.089 54.990 1.00 31.09 105 GLY A C 1
ATOM 791 O O . GLY A 1 105 ? 37.478 19.031 54.546 1.00 31.49 105 GLY A O 1
ATOM 792 N N . GLU A 1 106 ? 37.468 20.625 56.122 1.00 32.21 106 GLU A N 1
ATOM 793 C CA . GLU A 1 106 ? 38.539 20.027 56.908 1.00 32.47 106 GLU A CA 1
ATOM 794 C C . GLU A 1 106 ? 38.268 18.616 57.423 1.00 32.73 106 GLU A C 1
ATOM 795 O O . GLU A 1 106 ? 39.190 17.935 57.869 1.00 30.13 106 GLU A O 1
ATOM 801 N N . TYR A 1 107 ? 37.018 18.166 57.352 1.00 32.79 107 TYR A N 1
ATOM 802 C CA . TYR A 1 107 ? 36.679 16.826 57.841 1.00 33.01 107 TYR A CA 1
ATOM 803 C C . TYR A 1 107 ? 36.932 15.714 56.831 1.00 32.55 107 TYR A C 1
ATOM 804 O O . TYR A 1 107 ? 36.733 14.539 57.129 1.00 33.39 107 TYR A O 1
ATOM 813 N N . LEU A 1 108 ? 37.360 16.087 55.632 1.00 32.10 108 LEU A N 1
ATOM 814 C CA . LEU A 1 108 ? 37.713 15.102 54.612 1.00 31.80 108 LEU A CA 1
ATOM 815 C C . LEU A 1 108 ? 36.640 14.061 54.318 1.00 32.04 108 LEU A C 1
ATOM 816 O O . LEU A 1 108 ? 36.957 12.962 53.841 1.00 30.36 108 LEU A O 1
ATOM 821 N N . GLY A 1 109 ? 35.382 14.407 54.592 1.00 30.48 109 GLY A N 1
ATOM 822 C CA . GLY A 1 109 ? 34.292 13.478 54.365 1.00 29.59 109 GLY A CA 1
ATOM 823 C C . GLY A 1 109 ? 34.320 12.314 55.347 1.00 31.89 109 GLY A C 1
ATOM 824 O O . GLY A 1 109 ? 33.564 11.353 55.195 1.00 31.15 109 GLY A O 1
ATOM 825 N N . LEU A 1 110 ? 35.165 12.410 56.374 1.00 31.63 110 LEU A N 1
ATOM 826 C CA . LEU A 1 110 ? 35.307 11.325 57.344 1.00 33.18 110 LEU A CA 1
ATOM 827 C C . LEU A 1 110 ? 34.597 11.483 58.698 1.00 33.51 110 LEU A C 1
ATOM 828 O O . LEU A 1 110 ? 34.240 10.482 59.335 1.00 30.78 110 LEU A O 1
ATOM 833 N N . PHE A 1 111 ? 34.416 12.725 59.140 1.00 33.26 111 PHE A N 1
ATOM 834 C CA . PHE A 1 111 ? 33.780 12.995 60.424 1.00 34.79 111 PHE A CA 1
ATOM 835 C C . PHE A 1 111 ? 32.725 14.088 60.302 1.00 37.49 111 PHE A C 1
ATOM 836 O O . PHE A 1 111 ? 32.661 14.809 59.304 1.00 36.47 111 PHE A O 1
ATOM 844 N N . ASN A 1 112 ? 31.902 14.216 61.337 1.00 39.70 112 ASN A N 1
ATOM 845 C CA . ASN A 1 112 ? 30.900 15.268 61.368 1.00 41.52 112 ASN A CA 1
ATOM 846 C C . ASN A 1 112 ? 31.504 16.422 62.152 1.00 42.10 112 ASN A C 1
ATOM 847 O O . ASN A 1 112 ? 32.404 16.219 62.969 1.00 40.27 112 ASN A O 1
ATOM 852 N N . LYS A 1 113 ? 31.018 17.628 61.888 1.00 44.10 113 LYS A N 1
ATOM 853 C CA . LYS A 1 113 ? 31.503 18.824 62.563 1.00 47.19 113 LYS A CA 1
ATOM 854 C C . LYS A 1 113 ? 31.390 18.704 64.084 1.00 46.65 113 LYS A C 1
ATOM 855 O O . LYS A 1 113 ? 32.327 19.024 64.818 1.00 48.27 113 LYS A O 1
ATOM 861 N N . SER A 1 114 ? 30.243 18.228 64.550 1.00 44.82 114 SER A N 1
ATOM 862 C CA . SER A 1 114 ? 30.000 18.113 65.981 1.00 44.43 114 SER A CA 1
ATOM 863 C C . SER A 1 114 ? 30.795 17.062 66.756 1.00 42.60 114 SER A C 1
ATOM 864 O O . SER A 1 114 ? 30.938 17.182 67.975 1.00 42.64 114 SER A O 1
ATOM 867 N N . THR A 1 115 ? 31.315 16.045 66.076 1.00 39.87 115 THR A N 1
ATOM 868 C CA . THR A 1 115 ? 32.036 15.000 66.788 1.00 37.24 115 THR A CA 1
ATOM 869 C C . THR A 1 115 ? 33.411 14.638 66.241 1.00 35.55 115 THR A C 1
ATOM 870 O O . THR A 1 115 ? 34.036 13.680 66.704 1.00 33.14 115 THR A O 1
ATOM 874 N N . ALA A 1 116 ? 33.872 15.406 65.261 1.00 33.27 116 ALA A N 1
ATOM 875 C CA . ALA A 1 116 ? 35.168 15.179 64.634 1.00 34.29 116 ALA A CA 1
ATOM 876 C C . ALA A 1 116 ? 36.302 15.092 65.641 1.00 34.06 116 ALA A C 1
ATOM 877 O O . ALA A 1 116 ? 37.296 14.424 65.405 1.00 36.96 116 ALA A O 1
ATOM 879 N N . THR A 1 117 ? 36.166 15.778 66.764 1.00 34.59 117 THR A N 1
ATOM 880 C CA . THR A 1 117 ? 37.213 15.737 67.774 1.00 35.48 117 THR A CA 1
ATOM 881 C C . THR A 1 117 ? 36.856 14.868 68.980 1.00 36.86 117 THR A C 1
ATOM 882 O O . THR A 1 117 ? 37.415 15.047 70.061 1.00 37.28 117 THR A O 1
ATOM 886 N N . GLN A 1 118 ? 35.938 13.921 68.782 1.00 37.12 118 GLN A N 1
ATOM 887 C CA . GLN A 1 118 ? 35.500 13.005 69.841 1.00 37.81 118 GLN A CA 1
ATOM 888 C C . GLN A 1 118 ? 35.648 11.549 69.400 1.00 37.62 118 GLN A C 1
ATOM 889 O O . GLN A 1 118 ? 34.748 10.972 68.789 1.00 37.43 118 GLN A O 1
ATOM 895 N N . PRO A 1 119 ? 36.793 10.934 69.716 1.00 37.63 119 PRO A N 1
ATOM 896 C CA . PRO A 1 119 ? 37.110 9.546 69.370 1.00 37.36 119 PRO A CA 1
ATOM 897 C C . PRO A 1 119 ? 36.038 8.530 69.737 1.00 38.39 119 PRO A C 1
ATOM 898 O O . PRO A 1 119 ? 35.734 7.632 68.952 1.00 39.47 119 PRO A O 1
ATOM 902 N N . SER A 1 120 ? 35.478 8.667 70.935 1.00 39.08 120 SER A N 1
ATOM 903 C CA . SER A 1 120 ? 34.453 7.748 71.418 1.00 39.78 120 SER A CA 1
ATOM 904 C C . SER A 1 120 ? 33.160 7.808 70.614 1.00 40.70 120 SER A C 1
ATOM 905 O O . SER A 1 120 ? 32.304 6.931 70.731 1.00 41.21 120 SER A O 1
ATOM 908 N N . LYS A 1 121 ? 33.024 8.836 69.786 1.00 41.91 121 LYS A N 1
ATOM 909 C CA . LYS A 1 121 ? 31.824 8.995 68.977 1.00 42.51 121 LYS A CA 1
ATOM 910 C C . LYS A 1 121 ? 32.064 8.651 67.508 1.00 42.39 121 LYS A C 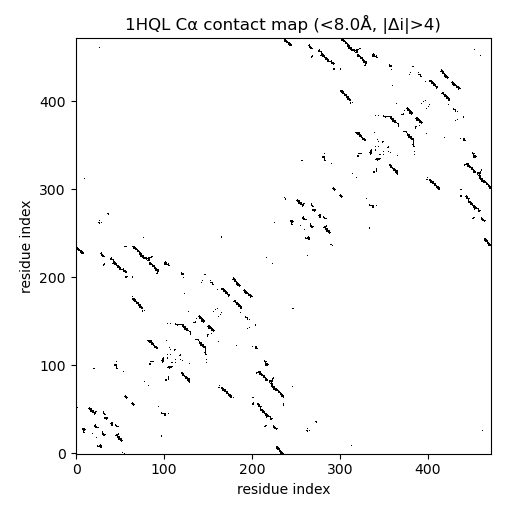1
ATOM 911 O O . LYS A 1 121 ? 31.186 8.864 66.668 1.00 43.13 121 LYS A O 1
ATOM 917 N N . ASN A 1 122 ? 33.239 8.110 67.192 1.00 40.29 122 ASN A N 1
ATOM 918 C CA . ASN A 1 122 ? 33.545 7.768 65.807 1.00 38.18 122 ASN A CA 1
ATOM 919 C C . ASN A 1 122 ? 34.020 6.348 65.589 1.00 37.68 122 ASN A C 1
ATOM 920 O O . ASN A 1 122 ? 34.483 5.676 66.504 1.00 37.68 122 ASN A O 1
ATOM 925 N N . GLN A 1 123 ? 33.906 5.896 64.349 1.00 39.11 123 GLN A N 1
ATOM 926 C CA . GLN A 1 123 ? 34.348 4.564 63.978 1.00 39.22 123 GLN A CA 1
ATOM 927 C C . GLN A 1 123 ? 35.093 4.658 62.659 1.00 39.75 123 GLN A C 1
ATOM 928 O O . GLN A 1 123 ? 34.584 4.263 61.607 1.00 38.76 123 GLN A O 1
ATOM 934 N N . VAL A 1 124 ? 36.302 5.206 62.712 1.00 39.71 124 VAL A N 1
ATOM 935 C CA . VAL A 1 124 ? 37.103 5.330 61.507 1.00 37.66 124 VAL A CA 1
ATOM 936 C C . VAL A 1 124 ? 38.588 5.517 61.764 1.00 35.99 124 VAL A C 1
ATOM 937 O O . VAL A 1 124 ? 39.001 6.314 62.612 1.00 36.46 124 VAL A O 1
ATOM 941 N N . VAL A 1 125 ? 39.388 4.742 61.041 1.00 32.71 125 VAL A N 1
ATOM 942 C CA . VAL A 1 125 ? 40.839 4.821 61.135 1.00 32.15 125 VAL A CA 1
ATOM 943 C C . VAL A 1 125 ? 41.295 5.247 59.739 1.00 31.56 125 VAL A C 1
ATOM 944 O O . VAL A 1 125 ? 40.823 4.692 58.730 1.00 28.80 125 VAL A O 1
ATOM 948 N N . ALA A 1 126 ? 42.186 6.233 59.659 1.00 27.60 126 ALA A N 1
ATOM 949 C CA . ALA A 1 126 ? 42.606 6.680 58.346 1.00 28.70 126 ALA A CA 1
ATOM 950 C C . ALA A 1 126 ? 43.968 7.336 58.265 1.00 30.04 126 ALA A C 1
ATOM 951 O O . ALA A 1 126 ? 44.544 7.769 59.268 1.00 29.65 126 ALA A O 1
ATOM 953 N N . VAL A 1 127 ? 44.477 7.388 57.039 1.00 28.17 127 VAL A N 1
ATOM 954 C CA . VAL A 1 127 ? 45.732 8.043 56.764 1.00 27.37 127 VAL A CA 1
ATOM 955 C C . VAL A 1 127 ? 45.298 9.221 55.914 1.00 28.76 127 VAL A C 1
ATOM 956 O O . VAL A 1 127 ? 44.665 9.036 54.865 1.00 27.76 127 VAL A O 1
ATOM 960 N N . GLU A 1 128 ? 45.613 10.429 56.376 1.00 29.34 128 GLU A N 1
ATOM 961 C CA . GLU A 1 128 ? 45.239 11.636 55.655 1.00 29.39 128 GLU A CA 1
ATOM 962 C C . GLU A 1 128 ? 46.430 12.341 55.019 1.00 30.34 128 GLU A C 1
ATOM 963 O O . GLU A 1 128 ? 47.563 12.247 55.492 1.00 30.74 128 GLU A O 1
ATOM 969 N N . PHE A 1 129 ? 46.131 13.047 53.937 1.00 30.78 129 PHE A N 1
ATOM 970 C CA . PHE A 1 129 ? 47.088 13.823 53.178 1.00 31.69 129 PHE A CA 1
ATOM 971 C C . PHE A 1 129 ? 46.414 15.188 53.174 1.00 32.59 129 PHE A C 1
ATOM 972 O O . PHE A 1 129 ? 45.636 15.517 52.279 1.00 33.82 129 PHE A O 1
ATOM 980 N N . ASP A 1 130 ? 46.710 15.948 54.222 1.00 33.47 130 ASP A N 1
ATOM 981 C CA . ASP A 1 130 ? 46.133 17.256 54.471 1.00 33.21 130 ASP A CA 1
ATOM 982 C C . ASP A 1 130 ? 46.883 18.398 53.797 1.00 33.77 130 ASP A C 1
ATOM 983 O O . ASP A 1 130 ? 48.007 18.725 54.193 1.00 33.17 130 ASP A O 1
ATOM 988 N N . THR A 1 131 ? 46.245 19.032 52.815 1.00 31.91 131 THR A N 1
ATOM 989 C CA . THR A 1 131 ? 46.889 20.129 52.108 1.00 34.38 131 THR A CA 1
ATOM 990 C C . THR A 1 131 ? 46.512 21.492 52.668 1.00 36.16 131 THR A C 1
ATOM 991 O O . THR A 1 131 ? 46.825 22.519 52.053 1.00 36.31 131 THR A O 1
ATOM 995 N N . TRP A 1 132 ? 45.842 21.509 53.825 1.00 35.49 132 TRP A N 1
ATOM 996 C CA . TRP A 1 132 ? 45.419 22.768 54.428 1.00 37.37 132 TRP A CA 1
ATOM 997 C C . TRP A 1 132 ? 45.403 22.737 55.963 1.00 39.16 132 TRP A C 1
ATOM 998 O O . TRP A 1 132 ? 44.693 21.934 56.573 1.00 38.52 132 TRP A O 1
ATOM 1009 N N . THR A 1 133 ? 46.187 23.615 56.584 1.00 40.33 133 THR A N 1
ATOM 1010 C CA . THR A 1 133 ? 46.251 23.683 58.043 1.00 42.89 133 THR A CA 1
ATOM 1011 C C . THR A 1 133 ? 45.030 24.405 58.577 1.00 42.68 133 THR A C 1
ATOM 1012 O O . THR A 1 133 ? 44.782 25.556 58.225 1.00 43.27 133 THR A O 1
ATOM 1016 N N . ASN A 1 134 ? 44.279 23.728 59.436 1.00 42.93 134 ASN A N 1
ATOM 1017 C CA . ASN A 1 134 ? 43.076 24.303 60.018 1.00 43.82 134 ASN A CA 1
ATOM 1018 C C . ASN A 1 134 ? 43.311 24.806 61.430 1.00 44.46 134 ASN A C 1
ATOM 1019 O O . ASN A 1 134 ? 43.994 24.161 62.221 1.00 43.71 134 ASN A O 1
ATOM 1024 N N . PRO A 1 135 ? 42.750 25.978 61.761 1.00 47.63 135 PRO A N 1
ATOM 1025 C CA . PRO A 1 135 ? 42.897 26.568 63.095 1.00 49.83 135 PRO A CA 1
ATOM 1026 C C . PRO A 1 135 ? 41.771 26.126 64.041 1.00 50.51 135 PRO A C 1
ATOM 1027 O O . PRO A 1 135 ? 41.856 26.321 65.247 1.00 52.49 135 PRO A O 1
ATOM 1031 N N . ASN A 1 136 ? 40.725 25.524 63.479 1.00 52.23 136 ASN A N 1
ATOM 1032 C CA . ASN A 1 136 ? 39.569 25.060 64.255 1.00 51.69 136 ASN A CA 1
ATOM 1033 C C . ASN A 1 136 ? 39.971 24.061 65.338 1.00 49.93 136 ASN A C 1
ATOM 1034 O O . ASN A 1 136 ? 39.393 24.052 66.431 1.00 49.65 136 ASN A O 1
ATOM 1039 N N . PHE A 1 137 ? 40.941 23.208 65.013 1.00 46.90 137 PHE A N 1
ATOM 1040 C CA . PHE A 1 137 ? 41.434 22.190 65.935 1.00 43.62 137 PHE A CA 1
ATOM 1041 C C . PHE A 1 137 ? 42.944 22.071 65.796 1.00 44.45 137 PHE A C 1
ATOM 1042 O O . PHE A 1 137 ? 43.528 22.511 64.803 1.00 46.21 137 PHE A O 1
ATOM 1050 N N . PRO A 1 138 ? 43.599 21.460 66.786 1.00 43.33 138 PRO A N 1
ATOM 1051 C CA . PRO A 1 138 ? 45.053 21.328 66.705 1.00 44.17 138 PRO A CA 1
ATOM 1052 C C . PRO A 1 138 ? 45.600 20.447 65.584 1.00 44.51 138 PRO A C 1
ATOM 1053 O O . PRO A 1 138 ? 45.169 19.315 65.386 1.00 45.84 138 PRO A O 1
ATOM 1057 N N . GLU A 1 139 ? 46.541 20.997 64.832 1.00 43.54 139 GLU A N 1
ATOM 1058 C CA . GLU A 1 139 ? 47.190 20.258 63.767 1.00 42.91 139 GLU A CA 1
ATOM 1059 C C . GLU A 1 139 ? 48.358 21.070 63.245 1.00 42.94 139 GLU A C 1
ATOM 1060 O O . GLU A 1 139 ? 48.403 22.288 63.416 1.00 43.14 139 GLU A O 1
ATOM 1066 N N . PRO A 1 140 ? 49.335 20.402 62.617 1.00 42.90 140 PRO A N 1
ATOM 1067 C CA . PRO A 1 140 ? 50.508 21.089 62.084 1.00 42.54 140 PRO A CA 1
ATOM 1068 C C . PRO A 1 140 ? 50.169 22.365 61.330 1.00 43.51 140 PRO A C 1
ATOM 1069 O O . PRO A 1 140 ? 49.164 22.436 60.634 1.00 43.19 140 PRO A O 1
ATOM 1073 N N . SER A 1 141 ? 51.030 23.365 61.459 1.00 45.46 141 SER A N 1
ATOM 1074 C CA . SER A 1 141 ? 50.828 24.635 60.783 1.00 47.93 141 SER A CA 1
ATOM 1075 C C . SER A 1 141 ? 51.326 24.559 59.335 1.00 47.78 141 SER A C 1
ATOM 1076 O O . SER A 1 141 ? 51.378 25.579 58.641 1.00 49.39 141 SER A O 1
ATOM 1079 N N . TYR A 1 142 ? 51.693 23.354 58.890 1.00 44.63 142 TYR A N 1
ATOM 1080 C CA . TYR A 1 142 ? 52.164 23.131 57.522 1.00 42.32 142 TYR A CA 1
ATOM 1081 C C . TYR A 1 142 ? 51.436 21.940 56.899 1.00 42.65 142 TYR A C 1
ATOM 1082 O O . TYR A 1 142 ? 50.903 21.097 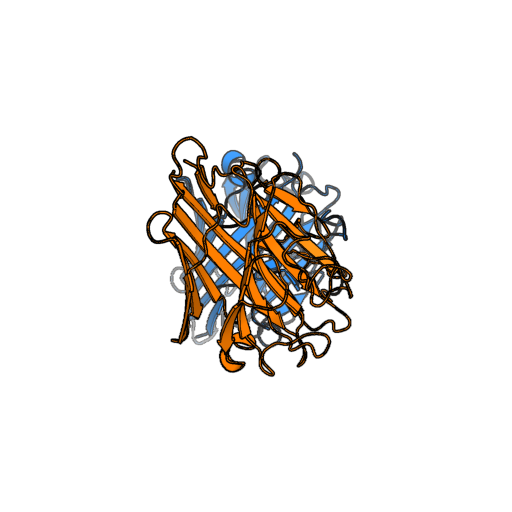57.622 1.00 44.64 142 TYR A O 1
ATOM 1091 N N . ARG A 1 143 ? 51.400 21.873 55.569 1.00 40.50 143 ARG A N 1
ATOM 1092 C CA . ARG A 1 143 ? 50.737 20.763 54.888 1.00 40.61 143 ARG A CA 1
ATOM 1093 C C . ARG A 1 143 ? 51.326 19.514 55.528 1.00 38.72 143 ARG A C 1
ATOM 1094 O O . ARG A 1 143 ? 52.478 19.519 55.939 1.00 39.21 143 ARG A O 1
ATOM 1102 N N . HIS A 1 144 ? 50.566 18.433 55.578 1.00 35.41 144 HIS A N 1
ATOM 1103 C CA . HIS A 1 144 ? 51.074 17.239 56.226 1.00 35.29 144 HIS A CA 1
ATOM 1104 C C . HIS A 1 144 ? 50.331 15.950 55.909 1.00 35.64 144 HIS A C 1
ATOM 1105 O O . HIS A 1 144 ? 49.249 15.960 55.332 1.00 36.41 144 HIS A O 1
ATOM 1112 N N . ILE A 1 145 ? 50.941 14.845 56.325 1.00 35.75 145 ILE A N 1
ATOM 1113 C CA . ILE A 1 145 ? 50.413 13.496 56.165 1.00 36.11 145 ILE A CA 1
ATOM 1114 C C . ILE A 1 145 ? 50.145 13.034 57.588 1.00 35.15 145 ILE A C 1
ATOM 1115 O O . ILE A 1 145 ? 50.916 13.343 58.486 1.00 35.61 145 ILE A O 1
ATOM 1120 N N . GLY A 1 146 ? 49.067 12.297 57.813 1.00 35.97 146 GLY A N 1
ATOM 1121 C CA . GLY A 1 146 ? 48.801 11.870 59.176 1.00 35.21 146 GLY A CA 1
ATOM 1122 C C . GLY A 1 146 ? 48.007 10.597 59.374 1.00 36.67 146 GLY A C 1
ATOM 1123 O O . GLY A 1 146 ? 47.325 10.118 58.457 1.00 34.67 146 GLY A O 1
ATOM 1124 N N . ILE A 1 147 ? 48.110 10.046 60.584 1.00 34.86 147 ILE A N 1
ATOM 1125 C CA . ILE A 1 147 ? 47.395 8.842 60.948 1.00 35.66 147 ILE A CA 1
ATOM 1126 C C . ILE A 1 147 ? 46.306 9.262 61.932 1.00 36.70 147 ILE A C 1
ATOM 1127 O O . ILE A 1 147 ? 46.610 9.734 63.036 1.00 35.68 147 ILE A O 1
ATOM 1132 N N . ASN A 1 148 ? 45.052 9.091 61.516 1.00 34.23 148 ASN A N 1
ATOM 1133 C CA . ASN A 1 148 ? 43.902 9.462 62.326 1.00 35.07 148 ASN A CA 1
ATOM 1134 C C . ASN A 1 148 ? 43.177 8.263 62.904 1.00 34.54 148 ASN A C 1
ATOM 1135 O O . ASN A 1 148 ? 42.782 7.344 62.184 1.00 33.25 148 ASN A O 1
ATOM 1140 N N . VAL A 1 149 ? 42.989 8.295 64.214 1.00 33.79 149 VAL A N 1
ATOM 1141 C CA . VAL A 1 149 ? 42.308 7.227 64.902 1.00 33.17 149 VAL A CA 1
ATOM 1142 C C . VAL A 1 149 ? 41.047 7.801 65.537 1.00 33.26 149 VAL A C 1
ATOM 1143 O O . VAL A 1 149 ? 41.094 8.362 66.621 1.00 33.22 149 VAL A O 1
ATOM 1147 N N . ASN A 1 150 ? 39.925 7.656 64.840 1.00 32.82 150 ASN A N 1
ATOM 1148 C CA . ASN A 1 150 ? 38.637 8.136 65.318 1.00 31.97 150 ASN A CA 1
ATOM 1149 C C . ASN A 1 150 ? 38.577 9.624 65.634 1.00 31.60 150 ASN A C 1
ATOM 1150 O O . ASN A 1 150 ? 37.730 10.065 66.428 1.00 30.83 150 ASN A O 1
ATOM 1155 N N . SER A 1 151 ? 39.466 10.391 65.003 1.00 30.67 151 SER A N 1
ATOM 1156 C CA . SER A 1 151 ? 39.519 11.834 65.205 1.00 30.68 151 SER A CA 1
ATOM 1157 C C . SER A 1 151 ? 40.191 12.573 64.043 1.00 31.20 151 SER A C 1
ATOM 1158 O O . SER A 1 151 ? 41.075 12.033 63.373 1.00 29.99 151 SER A O 1
ATOM 1161 N N . ILE A 1 152 ? 39.769 13.815 63.816 1.00 30.56 152 ILE A N 1
ATOM 1162 C CA . ILE A 1 152 ? 40.341 14.636 62.752 1.00 30.79 152 ILE A CA 1
ATOM 1163 C C . ILE A 1 152 ? 41.690 15.179 63.221 1.00 31.75 152 ILE A C 1
ATOM 1164 O O . ILE A 1 152 ? 42.444 15.766 62.449 1.00 33.25 152 ILE A O 1
ATOM 1169 N N . VAL A 1 153 ? 41.985 14.983 64.500 1.00 34.46 153 VAL A N 1
ATOM 1170 C CA . VAL A 1 153 ? 43.256 15.423 65.060 1.00 34.61 153 VAL A CA 1
ATOM 1171 C C . VAL A 1 153 ? 44.160 14.198 64.990 1.00 35.28 153 VAL A C 1
ATOM 1172 O O . VAL A 1 153 ? 43.915 13.201 65.668 1.00 37.20 153 VAL A O 1
ATOM 1176 N N . SER A 1 154 ? 45.182 14.264 64.141 1.00 33.11 154 SER A N 1
ATOM 1177 C CA . SER A 1 154 ? 46.106 13.147 63.955 1.00 33.81 154 SER A CA 1
ATOM 1178 C C . SER A 1 154 ? 46.891 12.782 65.216 1.00 34.69 154 SER A C 1
ATOM 1179 O O . SER A 1 154 ? 47.331 13.661 65.948 1.00 37.64 154 SER A O 1
ATOM 1182 N N . VAL A 1 155 ? 47.076 11.487 65.460 1.00 35.91 155 VAL A N 1
ATOM 1183 C CA . VAL A 1 155 ? 47.844 11.041 66.622 1.00 37.12 155 VAL A CA 1
ATOM 1184 C C . VAL A 1 155 ? 49.329 11.162 66.283 1.00 38.74 155 VAL A C 1
ATOM 1185 O O . VAL A 1 155 ? 50.180 11.222 67.175 1.00 38.34 155 VAL A O 1
ATOM 1189 N N . ALA A 1 156 ? 49.626 11.204 64.983 1.00 37.46 156 ALA A N 1
ATOM 1190 C CA . ALA A 1 156 ? 50.995 11.328 64.492 1.00 36.67 156 ALA A CA 1
ATOM 1191 C C . ALA A 1 156 ? 50.954 11.973 63.114 1.00 37.45 156 ALA A C 1
ATOM 1192 O O . ALA A 1 156 ? 50.024 11.734 62.336 1.00 37.24 156 ALA A O 1
ATOM 1194 N N . THR A 1 157 ? 51.958 12.783 62.802 1.00 35.47 157 THR A N 1
ATOM 1195 C CA . THR A 1 157 ? 52.000 13.447 61.512 1.00 35.87 157 THR A CA 1
ATOM 1196 C C . THR A 1 157 ? 53.415 13.562 60.987 1.00 35.74 157 THR A C 1
ATOM 1197 O O . THR A 1 157 ? 54.383 13.356 61.716 1.00 36.54 157 THR A O 1
ATOM 1201 N N . LYS A 1 158 ? 53.505 13.894 59.706 1.00 35.06 158 LYS A N 1
ATOM 1202 C CA . LYS A 1 158 ? 54.768 14.094 59.015 1.00 35.05 158 LYS A CA 1
ATOM 1203 C C . LYS A 1 158 ? 54.552 15.267 58.076 1.00 35.14 158 LYS A C 1
ATOM 1204 O O . LYS A 1 158 ? 53.520 15.345 57.391 1.00 33.56 158 LYS A O 1
ATOM 1210 N N . ARG A 1 159 ? 55.520 16.177 58.056 1.00 33.40 159 ARG A N 1
ATOM 1211 C CA . ARG A 1 159 ? 55.453 17.338 57.199 1.00 34.53 159 ARG A CA 1
ATOM 1212 C C . ARG A 1 159 ? 55.440 16.877 55.753 1.00 34.88 159 ARG A C 1
ATOM 1213 O O . ARG A 1 159 ? 56.145 15.941 55.384 1.00 33.70 159 ARG A O 1
ATOM 1221 N N . TRP A 1 160 ? 54.619 17.544 54.949 1.00 35.11 160 TRP A N 1
ATOM 1222 C CA . TRP A 1 160 ? 54.470 17.242 53.532 1.00 36.55 160 TRP A CA 1
ATOM 1223 C C . TRP A 1 160 ? 54.935 18.493 52.782 1.00 37.35 160 TRP A C 1
ATOM 1224 O O . TRP A 1 160 ? 54.217 19.494 52.733 1.00 37.81 160 TRP A O 1
ATOM 1235 N N . GLU A 1 161 ? 56.138 18.427 52.216 1.00 39.49 161 GLU A N 1
ATOM 1236 C CA . GLU A 1 161 ? 56.726 19.551 51.491 1.00 41.12 161 GLU A CA 1
ATOM 1237 C C . GLU A 1 161 ? 55.865 20.074 50.346 1.00 40.74 161 GLU A C 1
ATOM 1238 O O . GLU A 1 161 ? 55.334 19.306 49.548 1.00 38.33 161 GLU A O 1
ATOM 1244 N N . ASP A 1 162 ? 55.761 21.393 50.253 1.00 42.05 162 ASP A N 1
ATOM 1245 C CA . ASP A 1 162 ? 54.989 22.018 49.194 1.00 44.72 162 ASP A CA 1
ATOM 1246 C C . ASP A 1 162 ? 55.561 21.745 47.809 1.00 45.67 162 ASP A C 1
ATOM 1247 O O . ASP A 1 162 ? 54.805 21.685 46.833 1.00 45.50 162 ASP A O 1
ATOM 1252 N N . SER A 1 163 ? 56.885 21.584 47.724 1.00 46.11 163 SER A N 1
ATOM 1253 C CA . SER A 1 163 ? 57.541 21.323 46.441 1.00 46.06 163 SER A CA 1
ATOM 1254 C C . SER A 1 163 ? 56.989 20.046 45.816 1.00 44.83 163 SER A C 1
ATOM 1255 O O . SER A 1 163 ? 56.938 19.912 44.593 1.00 45.21 163 SER A O 1
ATOM 1258 N N . ASP A 1 164 ? 56.567 19.112 46.665 1.00 43.95 164 ASP A N 1
ATOM 1259 C CA . ASP A 1 164 ? 55.999 17.848 46.203 1.00 42.72 164 ASP A CA 1
ATOM 1260 C C . ASP A 1 164 ? 54.488 17.997 45.961 1.00 42.49 164 ASP A C 1
ATOM 1261 O O . ASP A 1 164 ? 53.949 17.467 44.990 1.00 42.32 164 ASP A O 1
ATOM 1266 N N . ILE A 1 165 ? 53.813 18.733 46.839 1.00 41.04 165 ILE A N 1
ATOM 1267 C CA . ILE A 1 165 ? 52.371 18.942 46.716 1.00 40.69 165 ILE A CA 1
ATOM 1268 C C . ILE A 1 165 ? 51.996 19.678 45.431 1.00 41.47 165 ILE A C 1
ATOM 1269 O O . ILE A 1 165 ? 51.069 19.271 44.724 1.00 40.73 165 ILE A O 1
ATOM 1274 N N . PHE A 1 166 ? 52.719 20.759 45.140 1.00 40.44 166 PHE A N 1
ATOM 1275 C CA . PHE A 1 166 ? 52.483 21.543 43.933 1.00 38.87 166 PHE A CA 1
ATOM 1276 C C . PHE A 1 166 ? 53.382 21.061 42.796 1.00 38.57 166 PHE A C 1
ATOM 1277 O O . PHE A 1 166 ? 53.524 21.754 41.791 1.00 39.87 166 PHE A O 1
ATOM 1285 N N . SER A 1 167 ? 53.997 19.894 42.964 1.00 37.68 167 SER A N 1
ATOM 1286 C CA . SER A 1 167 ? 54.910 19.334 41.964 1.00 37.56 167 SER A CA 1
ATOM 1287 C C . SER A 1 167 ? 54.266 19.024 40.629 1.00 38.74 167 SER A C 1
ATOM 1288 O O . SER A 1 167 ? 54.950 18.954 39.591 1.00 37.72 167 SER A O 1
ATOM 1291 N N . GLY A 1 168 ? 52.957 18.797 40.657 1.00 38.52 168 GLY A N 1
ATOM 1292 C CA . GLY A 1 168 ? 52.269 18.463 39.432 1.00 38.94 168 GLY A CA 1
ATOM 1293 C C . GLY A 1 168 ? 52.698 17.090 38.949 1.00 39.56 168 GLY A C 1
ATOM 1294 O O . GLY A 1 168 ? 52.688 16.823 37.755 1.00 40.01 168 GLY A O 1
ATOM 1295 N N . LYS A 1 169 ? 53.082 16.210 39.869 1.00 40.08 169 LYS A N 1
ATOM 1296 C CA . LYS A 1 169 ? 53.489 14.866 39.481 1.00 40.60 169 LYS A CA 1
ATOM 1297 C C . LYS A 1 169 ? 52.595 13.836 40.152 1.00 38.24 169 LYS A C 1
ATOM 1298 O O . LYS A 1 169 ? 51.920 14.136 41.129 1.00 33.69 169 LYS A O 1
ATOM 1304 N N . ILE A 1 170 ? 52.588 12.623 39.611 1.00 36.90 170 ILE A N 1
ATOM 1305 C CA . ILE A 1 170 ? 51.779 11.554 40.176 1.00 36.60 170 ILE A CA 1
ATOM 1306 C C . ILE A 1 170 ? 52.459 10.977 41.412 1.00 36.00 170 ILE A C 1
ATOM 1307 O O . ILE A 1 170 ? 53.611 10.555 41.354 1.00 36.00 170 ILE A O 1
ATOM 1312 N N . ALA A 1 171 ? 51.728 10.958 42.523 1.00 33.56 171 ALA A N 1
ATOM 1313 C CA . ALA A 1 171 ? 52.216 10.443 43.798 1.00 33.21 171 ALA A CA 1
ATOM 1314 C C . ALA A 1 171 ? 51.760 9.005 44.007 1.00 32.41 171 ALA A C 1
ATOM 1315 O O . ALA A 1 171 ? 50.723 8.593 43.505 1.00 32.27 171 ALA A O 1
ATOM 1317 N N . THR A 1 172 ? 52.554 8.242 44.746 1.00 31.13 172 THR A N 1
ATOM 1318 C CA . THR A 1 172 ? 52.238 6.856 45.042 1.00 32.08 172 THR A CA 1
ATOM 1319 C C . THR A 1 172 ? 52.143 6.686 46.553 1.00 32.91 172 THR A C 1
ATOM 1320 O O . THR A 1 172 ? 53.089 6.956 47.278 1.00 33.86 172 THR A O 1
ATOM 1324 N N . ALA A 1 173 ? 50.982 6.259 47.026 1.00 33.52 173 ALA A N 1
ATOM 1325 C CA . ALA A 1 173 ? 50.785 6.061 48.451 1.00 32.78 173 ALA A CA 1
ATOM 1326 C C . ALA A 1 173 ? 50.785 4.578 48.774 1.00 32.45 173 ALA A C 1
ATOM 1327 O O . ALA A 1 173 ? 50.192 3.785 48.059 1.00 32.27 173 ALA A O 1
ATOM 1329 N N . ARG A 1 174 ? 51.476 4.203 49.843 1.00 32.37 174 ARG A N 1
ATOM 1330 C CA . ARG A 1 174 ? 51.522 2.805 50.267 1.00 32.34 174 ARG A CA 1
ATOM 1331 C C . ARG A 1 174 ? 51.208 2.746 51.758 1.00 32.10 174 ARG A C 1
ATOM 1332 O O . ARG A 1 174 ? 51.876 3.400 52.569 1.00 31.82 174 ARG A O 1
ATOM 1340 N N . ILE A 1 175 ? 50.198 1.960 52.117 1.00 32.14 175 ILE A N 1
ATOM 1341 C CA . ILE A 1 175 ? 49.800 1.837 53.510 1.00 32.28 175 ILE A CA 1
ATOM 1342 C C . ILE A 1 175 ? 49.776 0.369 53.904 1.00 33.65 175 ILE A C 1
ATOM 1343 O O . ILE A 1 175 ? 49.138 -0.451 53.231 1.00 34.51 175 ILE A O 1
ATOM 1348 N N . SER A 1 176 ? 50.460 0.043 54.999 1.00 32.16 176 SER A N 1
ATOM 1349 C CA . SER A 1 176 ? 50.522 -1.339 55.477 1.00 32.38 176 SER A CA 1
ATOM 1350 C C . SER A 1 176 ? 50.194 -1.431 56.959 1.00 31.70 176 SER A C 1
ATOM 1351 O O . SER A 1 176 ? 50.461 -0.501 57.732 1.00 31.43 176 SER A O 1
ATOM 1354 N N . TYR A 1 177 ? 49.630 -2.564 57.357 1.00 31.99 177 TYR A N 1
ATOM 1355 C CA . TYR A 1 177 ? 49.279 -2.764 58.748 1.00 32.68 177 TYR A CA 1
ATOM 1356 C C . TYR A 1 177 ? 49.559 -4.195 59.157 1.00 34.27 177 TYR A C 1
ATOM 1357 O O . TYR A 1 177 ? 49.030 -5.134 58.564 1.00 35.35 177 TYR A O 1
ATOM 1366 N N . ASP A 1 178 ? 50.387 -4.354 60.181 1.00 35.27 178 ASP A N 1
ATOM 1367 C CA . ASP A 1 178 ? 50.721 -5.675 60.689 1.00 35.02 178 ASP A CA 1
ATOM 1368 C C . ASP A 1 178 ? 49.786 -5.962 61.863 1.00 34.77 178 ASP A C 1
ATOM 1369 O O . ASP A 1 178 ? 49.890 -5.348 62.919 1.00 33.64 178 ASP A O 1
ATOM 1374 N N . GLY A 1 179 ? 48.868 -6.900 61.657 1.00 35.43 179 GLY A N 1
ATOM 1375 C CA . GLY A 1 179 ? 47.905 -7.259 62.683 1.00 37.09 179 GLY A CA 1
ATOM 1376 C C . GLY A 1 179 ? 48.501 -7.834 63.955 1.00 39.00 179 GLY A C 1
ATOM 1377 O O . GLY A 1 179 ? 47.884 -7.775 65.012 1.00 40.36 179 GLY A O 1
ATOM 1378 N N . SER A 1 180 ? 49.700 -8.398 63.855 1.00 40.60 180 SER A N 1
ATOM 1379 C CA . SER A 1 180 ? 50.365 -8.973 65.022 1.00 40.66 180 SER A CA 1
ATOM 1380 C C . SER A 1 180 ? 51.069 -7.896 65.831 1.00 38.63 180 SER A C 1
ATOM 1381 O O . SER A 1 180 ? 50.930 -7.840 67.045 1.00 38.15 180 SER A O 1
ATOM 1384 N N . ALA A 1 181 ? 51.832 -7.050 65.151 1.00 37.61 181 ALA A N 1
ATOM 1385 C CA . ALA A 1 181 ? 52.568 -5.978 65.812 1.00 38.03 181 ALA A CA 1
ATOM 1386 C C . ALA A 1 181 ? 51.660 -4.786 66.106 1.00 38.52 181 ALA A C 1
ATOM 1387 O O . ALA A 1 181 ? 51.994 -3.923 66.922 1.00 38.06 181 ALA A O 1
ATOM 1389 N N . GLU A 1 182 ? 50.507 -4.749 65.442 1.00 38.64 182 GLU A N 1
ATOM 1390 C CA . GLU A 1 182 ? 49.547 -3.661 65.618 1.00 39.25 182 GLU A CA 1
ATOM 1391 C C . GLU A 1 182 ? 50.223 -2.351 65.228 1.00 37.40 182 GLU A C 1
ATOM 1392 O O . GLU A 1 182 ? 50.200 -1.374 65.967 1.00 37.47 182 GLU A O 1
ATOM 1398 N N . ILE A 1 183 ? 50.821 -2.345 64.045 1.00 35.46 183 ILE A N 1
ATOM 1399 C CA . ILE A 1 183 ? 51.518 -1.168 63.541 1.00 36.24 183 ILE A CA 1
ATOM 1400 C C . ILE A 1 183 ? 51.042 -0.750 62.154 1.00 33.96 183 ILE A C 1
ATOM 1401 O O . ILE A 1 183 ? 50.983 -1.559 61.236 1.00 33.49 183 ILE A O 1
ATOM 1406 N N . LEU A 1 184 ? 50.696 0.524 62.019 1.00 34.92 184 LEU A N 1
ATOM 1407 C CA . LEU A 1 184 ? 50.233 1.071 60.745 1.00 33.18 184 LEU A CA 1
ATOM 1408 C C . LEU A 1 184 ? 51.376 1.891 60.155 1.00 33.70 184 LEU A C 1
ATOM 1409 O O . LEU A 1 184 ? 51.956 2.731 60.840 1.00 33.59 184 LEU A O 1
ATOM 1414 N N . THR A 1 185 ? 51.709 1.638 58.892 1.00 33.35 185 THR A N 1
ATOM 1415 C CA . THR A 1 185 ? 52.792 2.369 58.232 1.00 32.14 185 THR A CA 1
ATOM 1416 C C . THR A 1 185 ? 52.314 2.967 56.914 1.00 32.11 185 THR A C 1
ATOM 1417 O O . THR A 1 185 ? 51.586 2.312 56.158 1.00 31.88 185 THR A O 1
ATOM 1421 N N . VAL A 1 186 ? 52.708 4.212 56.659 1.00 30.47 186 VAL A N 1
ATOM 1422 C CA . VAL A 1 186 ? 52.359 4.896 55.422 1.00 30.93 186 VAL A CA 1
ATOM 1423 C C . VAL A 1 186 ? 53.623 5.414 54.747 1.00 30.89 186 VAL A C 1
ATOM 1424 O O . VAL A 1 186 ? 54.499 5.994 55.399 1.00 30.83 186 VAL A O 1
ATOM 1428 N N . VAL A 1 187 ? 53.718 5.195 53.440 1.00 31.35 187 VAL A N 1
ATOM 1429 C CA . VAL A 1 187 ? 54.855 5.680 52.674 1.00 30.15 187 VAL A CA 1
ATOM 1430 C C . VAL A 1 187 ? 54.325 6.404 51.439 1.00 29.89 187 VAL A C 1
ATOM 1431 O O . VAL A 1 187 ? 53.609 5.813 50.630 1.00 31.41 187 VAL A O 1
ATOM 1435 N N . LEU A 1 188 ? 54.685 7.679 51.307 1.00 30.56 188 LEU A N 1
ATOM 1436 C CA . LEU A 1 188 ? 54.275 8.521 50.183 1.00 32.35 188 LEU A CA 1
ATOM 1437 C C . LEU A 1 188 ? 55.504 8.726 49.300 1.00 32.78 188 LEU A C 1
ATOM 1438 O O . LEU A 1 188 ? 56.512 9.248 49.757 1.00 33.94 188 LEU A O 1
ATOM 1443 N N . SER A 1 189 ? 55.421 8.352 48.030 1.00 34.15 189 SER A N 1
ATOM 1444 C CA . SER A 1 189 ? 56.578 8.504 47.152 1.00 35.13 189 SER A CA 1
ATOM 1445 C C . SER A 1 189 ? 56.317 9.313 45.885 1.00 36.81 189 SER A C 1
ATOM 1446 O O . SER A 1 189 ? 55.265 9.170 45.254 1.00 36.20 189 SER A O 1
ATOM 1449 N N . TYR A 1 190 ? 57.282 10.158 45.519 1.00 38.72 190 TYR A N 1
ATOM 1450 C CA . TYR A 1 190 ? 57.190 10.971 44.302 1.00 42.38 190 TYR A CA 1
ATOM 1451 C C . TYR A 1 190 ? 58.280 10.542 43.316 1.00 44.90 190 TYR A C 1
ATOM 1452 O O . TYR A 1 190 ? 59.403 10.229 43.722 1.00 44.09 190 TYR A O 1
ATOM 1461 N N . PRO A 1 191 ? 57.968 10.534 42.005 1.00 47.38 191 PRO A N 1
ATOM 1462 C CA . PRO A 1 191 ? 58.923 10.135 40.961 1.00 48.97 191 PRO A CA 1
ATOM 1463 C C . PRO A 1 191 ? 60.245 10.896 40.997 1.00 50.62 191 PRO A C 1
ATOM 1464 O O . PRO A 1 191 ? 61.261 10.420 40.496 1.00 53.30 191 PRO A O 1
ATOM 1468 N N . ASP A 1 192 ? 60.234 12.080 41.594 1.00 51.78 192 ASP A N 1
ATOM 1469 C CA . ASP A 1 192 ? 61.451 12.879 41.710 1.00 52.83 192 ASP A CA 1
ATOM 1470 C C . ASP A 1 192 ? 62.496 12.109 42.516 1.00 52.64 192 ASP A C 1
ATOM 1471 O O . ASP A 1 192 ? 63.411 11.512 41.953 1.00 55.69 192 ASP A O 1
ATOM 1476 N N . GLY A 1 193 ? 62.354 12.113 43.836 0.00 51.63 193 GLY A N 1
ATOM 1477 C CA . GLY A 1 193 ? 63.303 11.405 44.675 0.00 49.55 193 GLY A CA 1
ATOM 1478 C C . GLY A 1 193 ? 63.049 11.680 46.140 0.00 48.10 193 GLY A C 1
ATOM 1479 O O . GLY A 1 193 ? 63.979 11.844 46.931 0.00 48.14 193 GLY A O 1
ATOM 1480 N N . SER A 1 194 ? 61.771 11.730 46.495 0.00 46.50 194 SER A N 1
ATOM 1481 C CA . SER A 1 194 ? 61.359 11.993 47.863 0.00 44.68 194 SER A CA 1
ATOM 1482 C C . SER A 1 194 ? 60.362 10.952 48.370 1.00 43.55 194 SER A C 1
ATOM 1483 O O . SER A 1 194 ? 59.362 10.657 47.714 1.00 41.72 194 SER A O 1
ATOM 1486 N N . ASP A 1 195 ? 60.659 10.380 49.532 1.00 41.82 195 ASP A N 1
ATOM 1487 C CA . ASP A 1 195 ? 59.794 9.381 50.148 1.00 40.66 195 ASP A CA 1
ATOM 1488 C C . ASP A 1 195 ? 59.486 9.809 51.577 1.00 41.47 195 ASP A C 1
ATOM 1489 O O . ASP A 1 195 ? 60.400 10.159 52.338 1.00 41.35 195 ASP A O 1
ATOM 1494 N N . TYR A 1 196 ? 58.202 9.794 51.930 1.00 38.82 196 TYR A N 1
ATOM 1495 C CA . TYR A 1 196 ? 57.767 10.158 53.275 1.00 37.20 196 TYR A CA 1
ATOM 1496 C C . TYR A 1 196 ? 57.413 8.881 54.018 1.00 35.34 196 TYR A C 1
ATOM 1497 O O . TYR A 1 196 ? 56.665 8.047 53.499 1.00 34.28 196 TYR A O 1
ATOM 1506 N N . ILE A 1 197 ? 57.948 8.719 55.226 1.00 33.97 197 ILE A N 1
ATOM 1507 C CA . ILE A 1 197 ? 57.648 7.530 56.004 1.00 33.98 197 ILE A CA 1
ATOM 1508 C C . ILE A 1 197 ? 57.040 7.913 57.354 1.00 32.45 197 ILE A C 1
ATOM 1509 O O . ILE A 1 197 ? 57.566 8.772 58.057 1.00 31.02 197 ILE A O 1
ATOM 1514 N N . LEU A 1 198 ? 55.925 7.280 57.700 1.00 31.52 198 LEU A N 1
ATOM 1515 C CA . LEU A 1 198 ? 55.253 7.541 58.971 1.00 32.73 198 LEU A CA 1
ATOM 1516 C C . LEU A 1 198 ? 54.644 6.246 59.523 1.00 33.87 198 LEU A C 1
ATOM 1517 O O . LEU A 1 198 ? 53.831 5.600 58.865 1.00 33.54 198 LEU A O 1
ATOM 1522 N N . SER A 1 199 ? 55.057 5.864 60.729 1.00 35.58 199 SER A N 1
ATOM 1523 C CA . SER A 1 199 ? 54.539 4.651 61.357 1.00 36.82 199 SER A CA 1
ATOM 1524 C C . SER A 1 199 ? 54.049 4.979 62.758 1.00 38.03 199 SER A C 1
ATOM 1525 O O . SER A 1 199 ? 54.568 5.886 63.410 1.00 38.55 199 SER A O 1
ATOM 1528 N N . HIS A 1 200 ? 53.061 4.226 63.224 1.00 37.51 200 HIS A N 1
ATOM 1529 C CA . HIS A 1 200 ? 52.503 4.447 64.545 1.00 39.18 200 HIS A CA 1
ATOM 1530 C C . HIS A 1 200 ? 51.747 3.201 64.981 1.00 39.21 200 HIS A C 1
ATOM 1531 O O . HIS A 1 200 ? 51.125 2.521 64.161 1.00 38.01 200 HIS A O 1
ATOM 1538 N N . SER A 1 201 ? 51.799 2.907 66.275 1.00 41.14 201 SER A N 1
ATOM 1539 C CA . SER A 1 201 ? 51.103 1.748 66.806 1.00 43.42 201 SER A CA 1
ATOM 1540 C C . SER A 1 201 ? 49.614 2.052 66.863 1.00 44.78 201 SER A C 1
ATOM 1541 O O . SER A 1 201 ? 49.210 3.151 67.251 1.00 46.59 201 SER A O 1
ATOM 1544 N N . VAL A 1 202 ? 48.800 1.089 66.452 1.00 43.86 202 VAL A N 1
ATOM 1545 C CA . VAL A 1 202 ? 47.357 1.259 66.479 1.00 44.55 202 VAL A CA 1
ATOM 1546 C C . VAL A 1 202 ? 46.677 -0.101 66.512 1.00 44.96 202 VAL A C 1
ATOM 1547 O O . VAL A 1 202 ? 47.008 -0.987 65.715 1.00 43.64 202 VAL A O 1
ATOM 1551 N N . ASP A 1 203 ? 45.743 -0.268 67.447 1.00 44.59 203 ASP A N 1
ATOM 1552 C CA . ASP A 1 203 ? 45.014 -1.521 67.582 1.00 46.46 203 ASP A CA 1
ATOM 1553 C C . ASP A 1 203 ? 43.602 -1.338 67.034 1.00 46.97 203 ASP A C 1
ATOM 1554 O O . ASP A 1 203 ? 42.760 -0.677 67.647 1.00 47.43 203 ASP A O 1
ATOM 1559 N N . MET A 1 204 ? 43.359 -1.922 65.868 1.00 46.09 204 MET A N 1
ATOM 1560 C CA . MET A 1 204 ? 42.067 -1.829 65.208 1.00 46.73 204 MET A CA 1
ATOM 1561 C C . MET A 1 204 ? 40.937 -2.383 66.068 1.00 45.58 204 MET A C 1
ATOM 1562 O O . MET A 1 204 ? 39.802 -1.911 65.980 1.00 44.76 204 MET A O 1
ATOM 1567 N N . ARG A 1 205 ? 41.251 -3.386 66.884 1.00 46.31 205 ARG A N 1
ATOM 1568 C CA . ARG A 1 205 ? 40.253 -4.033 67.737 1.00 46.25 205 ARG A CA 1
ATOM 1569 C C . ARG A 1 205 ? 39.523 -3.082 68.673 1.00 46.20 205 ARG A C 1
ATOM 1570 O O . ARG A 1 205 ? 38.351 -3.299 68.988 1.00 45.63 205 ARG A O 1
ATOM 1578 N N . GLN A 1 206 ? 40.208 -2.036 69.124 1.00 45.74 206 GLN A N 1
ATOM 1579 C CA . GLN A 1 206 ? 39.592 -1.079 70.033 1.00 47.64 206 GLN A CA 1
ATOM 1580 C C . GLN A 1 206 ? 39.163 0.218 69.350 1.00 47.29 206 GLN A C 1
ATOM 1581 O O . GLN A 1 206 ? 38.846 1.192 70.022 1.00 48.98 206 GLN A O 1
ATOM 1587 N N . ASN A 1 207 ? 39.146 0.232 68.020 1.00 45.26 207 ASN A N 1
ATOM 1588 C CA . ASN A 1 207 ? 38.743 1.428 67.281 1.00 42.99 207 ASN A CA 1
ATOM 1589 C C . ASN A 1 207 ? 37.778 1.140 66.142 1.00 41.07 207 ASN A C 1
ATOM 1590 O O . ASN A 1 207 ? 37.178 2.060 65.583 1.00 41.89 207 ASN A O 1
ATOM 1595 N N . LEU A 1 208 ? 37.618 -0.138 65.805 1.00 38.67 208 LEU A N 1
ATOM 1596 C CA . LEU A 1 208 ? 36.737 -0.522 64.707 1.00 36.74 208 LEU A CA 1
ATOM 1597 C C . LEU A 1 208 ? 36.096 -1.881 64.934 1.00 35.16 208 LEU A C 1
ATOM 1598 O O . LEU A 1 208 ? 36.639 -2.714 65.654 1.00 35.45 208 LEU A O 1
ATOM 1603 N N . PRO A 1 209 ? 34.929 -2.122 64.312 1.00 35.19 209 PRO A N 1
ATOM 1604 C CA . PRO A 1 209 ? 34.232 -3.406 64.455 1.00 35.63 209 PRO A CA 1
ATOM 1605 C C . PRO A 1 209 ? 35.007 -4.505 63.735 1.00 35.74 209 PRO A C 1
ATOM 1606 O O . PRO A 1 209 ? 35.963 -4.218 63.005 1.00 35.06 209 PRO A O 1
ATOM 1610 N N . GLU A 1 210 ? 34.595 -5.752 63.943 1.00 35.76 210 GLU A N 1
ATOM 1611 C CA . GLU A 1 210 ? 35.250 -6.899 63.331 1.00 35.65 210 GLU A CA 1
ATOM 1612 C C . GLU A 1 210 ? 35.238 -6.842 61.811 1.00 35.10 210 GLU A C 1
ATOM 1613 O O . GLU A 1 210 ? 36.176 -7.307 61.156 1.00 34.34 210 GLU A O 1
ATOM 1619 N N . SER A 1 211 ? 34.180 -6.281 61.245 1.00 32.07 211 SER A N 1
ATOM 1620 C CA . SER A 1 211 ? 34.075 -6.202 59.801 1.00 32.98 211 SER A CA 1
ATOM 1621 C C . SER A 1 211 ? 33.998 -4.739 59.370 1.00 33.44 211 SER A C 1
ATOM 1622 O O . SER A 1 211 ? 33.244 -3.943 59.932 1.00 31.42 211 SER A O 1
ATOM 1625 N N . VAL A 1 212 ? 34.784 -4.388 58.359 1.00 31.58 212 VAL A N 1
ATOM 1626 C CA . VAL A 1 212 ? 34.818 -3.013 57.897 1.00 30.67 212 VAL A CA 1
ATOM 1627 C C . VAL A 1 212 ? 34.966 -2.930 56.385 1.00 30.27 212 VAL A C 1
ATOM 1628 O O . VAL A 1 212 ? 35.139 -3.941 55.706 1.00 31.70 212 VAL A O 1
ATOM 1632 N N . ARG A 1 213 ? 34.866 -1.714 55.861 1.00 29.66 213 ARG A N 1
ATOM 1633 C CA . ARG A 1 213 ? 35.076 -1.483 54.440 1.00 29.17 213 ARG A CA 1
ATOM 1634 C C . ARG A 1 213 ? 36.219 -0.486 54.319 1.00 30.19 213 ARG A C 1
ATOM 1635 O O . ARG A 1 213 ? 36.406 0.365 55.191 1.00 31.12 213 ARG A O 1
ATOM 1643 N N . VAL A 1 214 ? 37.013 -0.625 53.262 1.00 30.17 214 VAL A N 1
ATOM 1644 C CA . VAL A 1 214 ? 38.126 0.279 53.039 1.00 29.10 214 VAL A CA 1
ATOM 1645 C C . VAL A 1 214 ? 37.788 1.185 51.867 1.00 30.20 214 VAL A C 1
ATOM 1646 O O . VAL A 1 214 ? 37.044 0.795 50.970 1.00 30.57 214 VAL A O 1
ATOM 1650 N N . GLY A 1 215 ? 38.336 2.393 51.879 1.00 29.64 215 GLY A N 1
ATOM 1651 C CA . GLY A 1 215 ? 38.061 3.321 50.803 1.00 30.42 215 GLY A CA 1
ATOM 1652 C C . GLY A 1 215 ? 38.954 4.539 50.816 1.00 29.96 215 GLY A C 1
ATOM 1653 O O . GLY A 1 215 ? 39.881 4.656 51.629 1.00 30.53 215 GLY A O 1
ATOM 1654 N N . ILE A 1 216 ? 38.673 5.452 49.899 1.00 29.17 216 ILE A N 1
ATOM 1655 C CA . ILE A 1 216 ? 39.443 6.674 49.791 1.00 30.95 216 ILE A CA 1
ATOM 1656 C C . ILE A 1 216 ? 38.433 7.814 49.740 1.00 31.92 216 ILE A C 1
ATOM 1657 O O . ILE A 1 216 ? 37.388 7.696 49.103 1.00 32.97 216 ILE A O 1
ATOM 1662 N N . SER A 1 217 ? 38.728 8.904 50.409 1.00 32.03 217 SER A N 1
ATOM 1663 C CA . SER A 1 217 ? 37.803 10.029 50.381 1.00 33.79 217 SER A CA 1
ATOM 1664 C C . SER A 1 217 ? 38.536 11.345 50.149 1.00 34.92 217 SER A C 1
ATOM 1665 O O . SER A 1 217 ? 39.765 11.387 50.243 1.00 35.79 217 SER A O 1
ATOM 1668 N N . ALA A 1 218 ? 37.783 12.373 49.826 1.00 33.68 218 ALA A N 1
ATOM 1669 C CA . ALA A 1 218 ? 38.342 13.690 49.578 1.00 32.99 218 ALA A CA 1
ATOM 1670 C C . ALA A 1 218 ? 37.243 14.721 49.797 1.00 33.93 218 ALA A C 1
ATOM 1671 O O . ALA A 1 218 ? 36.058 14.384 49.821 1.00 33.54 218 ALA A O 1
ATOM 1673 N N . SER A 1 219 ? 37.635 15.978 49.963 1.00 33.65 219 SER A N 1
ATOM 1674 C CA . SER A 1 219 ? 36.660 17.032 50.183 1.00 33.62 219 SER A CA 1
ATOM 1675 C C . SER A 1 219 ? 37.252 18.400 49.874 1.00 34.42 219 SER A C 1
ATOM 1676 O O . SER A 1 219 ? 38.464 18.533 49.682 1.00 33.67 219 SER A O 1
ATOM 1679 N N . THR A 1 220 ? 36.384 19.406 49.816 1.00 33.86 220 THR A N 1
ATOM 1680 C CA . THR A 1 220 ? 36.799 20.771 49.544 1.00 34.33 220 THR A CA 1
ATOM 1681 C C . THR A 1 220 ? 36.062 21.724 50.478 1.00 34.24 220 THR A C 1
ATOM 1682 O O . THR A 1 220 ? 35.079 21.345 51.113 1.00 32.98 220 THR A O 1
ATOM 1686 N N . GLY A 1 221 ? 36.566 22.950 50.571 1.00 36.39 221 GLY A N 1
ATOM 1687 C CA . GLY A 1 221 ? 35.954 23.971 51.406 1.00 37.70 221 GLY A CA 1
ATOM 1688 C C . GLY A 1 221 ? 35.586 25.174 50.548 1.00 39.22 221 GLY A C 1
ATOM 1689 O O . GLY A 1 221 ? 34.927 25.018 49.516 1.00 38.52 221 GLY A O 1
ATOM 1690 N N . ASN A 1 222 ? 36.017 26.365 50.962 1.00 39.24 222 ASN A N 1
ATOM 1691 C CA . ASN A 1 222 ? 35.731 27.593 50.224 1.00 41.21 222 ASN A CA 1
ATOM 1692 C C . ASN A 1 222 ? 36.555 27.734 48.946 1.00 41.51 222 ASN A C 1
ATOM 1693 O O . ASN A 1 222 ? 36.021 28.102 47.897 1.00 40.14 222 ASN A O 1
ATOM 1698 N N . ASN A 1 223 ? 37.859 27.475 49.051 1.00 41.17 223 ASN A N 1
ATOM 1699 C CA . ASN A 1 223 ? 38.753 27.580 47.901 1.00 41.17 223 ASN A CA 1
ATOM 1700 C C . ASN A 1 223 ? 38.325 26.622 46.813 1.00 40.07 223 ASN A C 1
ATOM 1701 O O . ASN A 1 223 ? 37.602 25.663 47.060 1.00 41.67 223 ASN A O 1
ATOM 1706 N N . GLN A 1 224 ? 38.788 26.892 45.601 1.00 38.75 224 GLN A N 1
ATOM 1707 C CA . GLN A 1 224 ? 38.470 26.072 44.445 1.00 38.26 224 GLN A CA 1
ATOM 1708 C C . GLN A 1 224 ? 39.736 25.884 43.617 1.00 38.08 224 GLN A C 1
ATOM 1709 O O . GLN A 1 224 ? 39.708 25.970 42.394 1.00 38.62 224 GLN A O 1
ATOM 1715 N N . PHE A 1 225 ? 40.841 25.621 44.302 1.00 39.39 225 PHE A N 1
ATOM 1716 C CA . PHE A 1 225 ? 42.145 25.452 43.668 1.00 40.88 225 PHE A CA 1
ATOM 1717 C C . PHE A 1 225 ? 42.635 24.008 43.601 1.00 41.03 225 PHE A C 1
ATOM 1718 O O . PHE A 1 225 ? 43.732 23.750 43.088 1.00 42.43 225 PHE A O 1
ATOM 1726 N N . LEU A 1 226 ? 41.839 23.075 44.119 1.00 39.68 226 LEU A N 1
ATOM 1727 C CA . LEU A 1 226 ? 42.245 21.676 44.141 1.00 38.19 226 LEU A CA 1
ATOM 1728 C C . LEU A 1 226 ? 41.197 20.657 43.696 1.00 37.63 226 LEU A C 1
ATOM 1729 O O . LEU A 1 226 ? 40.008 20.776 44.012 1.00 38.71 226 LEU A O 1
ATOM 1734 N N . THR A 1 227 ? 41.660 19.654 42.957 1.00 35.05 227 THR A N 1
ATOM 1735 C CA . THR A 1 227 ? 40.816 18.557 42.499 1.00 34.62 227 THR A CA 1
ATOM 1736 C C . THR A 1 227 ? 41.682 17.298 42.633 1.00 34.78 227 THR A C 1
ATOM 1737 O O . THR A 1 227 ? 42.764 17.224 42.042 1.00 34.42 227 THR A O 1
ATOM 1741 N N . VAL A 1 228 ? 41.231 16.329 43.431 1.00 31.64 228 VAL A N 1
ATOM 1742 C CA . VAL A 1 228 ? 41.993 15.102 43.630 1.00 29.78 228 VAL A CA 1
ATOM 1743 C C . VAL A 1 228 ? 41.590 14.003 42.655 1.00 30.90 228 VAL A C 1
ATOM 1744 O O . VAL A 1 228 ? 40.414 13.795 42.403 1.00 30.01 228 VAL A O 1
ATOM 1748 N N . TYR A 1 229 ? 42.573 13.292 42.114 1.00 31.86 229 TYR A N 1
ATOM 1749 C CA . TYR A 1 229 ? 42.287 12.188 41.200 1.00 32.69 229 TYR A CA 1
ATOM 1750 C C . TYR A 1 229 ? 43.070 10.954 41.639 1.00 32.74 229 TYR A C 1
ATOM 1751 O O . TYR A 1 229 ? 44.250 11.063 41.982 1.00 32.97 229 TYR A O 1
ATOM 1760 N N . ILE A 1 230 ? 42.422 9.789 41.633 1.00 31.47 230 ILE A N 1
ATOM 1761 C CA . ILE A 1 230 ? 43.093 8.537 41.991 1.00 31.70 230 ILE A CA 1
ATOM 1762 C C . ILE A 1 230 ? 43.200 7.745 40.686 1.00 34.28 230 ILE A C 1
ATOM 1763 O O . ILE A 1 230 ? 42.175 7.382 40.094 1.00 34.66 230 ILE A O 1
ATOM 1768 N N . LEU A 1 231 ? 44.431 7.480 40.242 1.00 32.93 231 LEU A N 1
ATOM 1769 C CA . LEU A 1 231 ? 44.670 6.783 38.979 1.00 31.24 231 LEU A CA 1
ATOM 1770 C C . LEU A 1 231 ? 44.632 5.262 39.048 1.00 32.33 231 LEU A C 1
ATOM 1771 O O . LEU A 1 231 ? 44.246 4.599 38.069 1.00 30.61 231 LEU A O 1
ATOM 1776 N N . SER A 1 232 ? 45.046 4.703 40.185 1.00 31.36 232 SER A N 1
ATOM 1777 C CA . SER A 1 232 ? 45.050 3.253 40.354 1.00 30.00 232 SER A CA 1
ATOM 1778 C C . SER A 1 232 ? 44.900 2.934 41.828 1.00 31.25 232 SER A C 1
ATOM 1779 O O . SER A 1 232 ? 45.157 3.782 42.684 1.00 33.12 232 SER A O 1
ATOM 1782 N N . TRP A 1 233 ? 44.512 1.706 42.130 1.00 31.13 233 TRP A N 1
ATOM 1783 C CA . TRP A 1 233 ? 44.326 1.316 43.515 1.00 32.19 233 TRP A CA 1
ATOM 1784 C C . TRP A 1 233 ? 44.234 -0.196 43.674 1.00 32.76 233 TRP A C 1
ATOM 1785 O O . TRP A 1 233 ? 43.478 -0.857 42.949 1.00 31.65 233 TRP A O 1
ATOM 1796 N N . ARG A 1 234 ? 45.012 -0.737 44.615 1.00 32.73 234 ARG A N 1
ATOM 1797 C CA . ARG A 1 234 ? 44.987 -2.172 44.895 1.00 32.50 234 ARG A CA 1
ATOM 1798 C C . ARG A 1 234 ? 45.054 -2.402 46.411 1.00 31.49 234 ARG A C 1
ATOM 1799 O O . ARG A 1 234 ? 45.529 -1.562 47.169 1.00 30.55 234 ARG A O 1
ATOM 1807 N N . PHE A 1 235 ? 44.576 -3.553 46.849 1.00 31.93 235 PHE A N 1
ATOM 1808 C CA . PHE A 1 235 ? 44.520 -3.845 48.272 1.00 34.20 235 PHE A CA 1
ATOM 1809 C C . PHE A 1 235 ? 44.476 -5.346 48.501 1.00 34.45 235 PHE A C 1
ATOM 1810 O O . PHE A 1 235 ? 43.889 -6.078 47.713 1.00 32.42 235 PHE A O 1
ATOM 1818 N N . SER A 1 236 ? 45.103 -5.794 49.582 1.00 35.52 236 SER A N 1
ATOM 1819 C CA . SER A 1 236 ? 45.094 -7.205 49.937 1.00 38.35 236 SER A CA 1
ATOM 1820 C C . SER A 1 236 ? 45.097 -7.282 51.455 1.00 39.90 236 SER A C 1
ATOM 1821 O O . SER A 1 236 ? 45.695 -6.441 52.127 1.00 41.85 236 SER A O 1
ATOM 1824 N N . SER A 1 237 ? 44.408 -8.286 51.986 1.00 41.98 237 SER A N 1
ATOM 1825 C CA . SER A 1 237 ? 44.303 -8.485 53.426 1.00 45.55 237 SER A CA 1
ATOM 1826 C C . SER A 1 237 ? 44.390 -9.963 53.776 1.00 47.91 237 SER A C 1
ATOM 1827 O O . SER A 1 237 ? 44.091 -10.823 52.952 1.00 48.38 237 SER A O 1
ATOM 1830 N N . ASN A 1 238 ? 44.791 -10.254 55.007 1.00 50.18 238 ASN A N 1
ATOM 1831 C CA . ASN A 1 238 ? 44.901 -11.633 55.465 1.00 53.65 238 ASN A CA 1
ATOM 1832 C C . ASN A 1 238 ? 44.665 -11.710 56.969 1.00 54.35 238 ASN A C 1
ATOM 1833 O O . ASN A 1 238 ? 45.312 -11.002 57.742 1.00 53.52 238 ASN A O 1
ATOM 1838 N N . LEU A 1 239 ? 43.718 -12.556 57.369 1.00 56.27 239 LEU A N 1
ATOM 1839 C CA . LEU A 1 239 ? 43.382 -12.749 58.779 1.00 57.43 239 LEU A CA 1
ATOM 1840 C C . LEU A 1 239 ? 44.473 -13.563 59.462 1.00 57.94 239 LEU A C 1
ATOM 1841 O O . LEU A 1 239 ? 45.333 -14.141 58.795 1.00 59.19 239 LEU A O 1
ATOM 1846 N N . SER B 1 4 ? 64.470 18.416 12.480 1.00 50.01 4 SER B N 1
ATOM 1847 C CA . SER B 1 4 ? 64.285 17.389 13.498 1.00 50.69 4 SER B CA 1
ATOM 1848 C C . SER B 1 4 ? 63.337 17.841 14.618 1.00 49.59 4 SER B C 1
ATOM 1849 O O . SER B 1 4 ? 63.566 18.847 15.279 1.00 50.87 4 SER B O 1
ATOM 1852 N N . VAL B 1 5 ? 62.266 17.084 14.828 1.00 49.00 5 VAL B N 1
ATOM 1853 C CA . VAL B 1 5 ? 61.272 17.413 15.855 1.00 46.35 5 VAL B CA 1
ATOM 1854 C C . VAL B 1 5 ? 60.880 16.178 16.662 1.00 44.62 5 VAL B C 1
ATOM 1855 O O . VAL B 1 5 ? 60.776 15.083 16.120 1.00 44.17 5 VAL B O 1
ATOM 1859 N N . SER B 1 6 ? 60.662 16.347 17.959 1.00 43.21 6 SER B N 1
ATOM 1860 C CA . SER B 1 6 ? 60.251 15.223 18.785 1.00 41.49 6 SER B CA 1
ATOM 1861 C C . SER B 1 6 ? 59.642 15.675 20.096 1.00 39.49 6 SER B C 1
ATOM 1862 O O . SER B 1 6 ? 60.005 16.712 20.643 1.00 39.50 6 SER B O 1
ATOM 1865 N N . PHE B 1 7 ? 58.708 14.886 20.603 1.00 36.67 7 PHE B N 1
ATOM 1866 C CA . PHE B 1 7 ? 58.066 15.201 21.862 1.00 33.85 7 PHE B CA 1
ATOM 1867 C C . PHE B 1 7 ? 57.509 13.937 22.483 1.00 34.67 7 PHE B C 1
ATOM 1868 O O . PHE B 1 7 ? 57.264 12.955 21.790 1.00 34.09 7 PHE B O 1
ATOM 1876 N N . THR B 1 8 ? 57.333 13.951 23.798 1.00 33.95 8 THR B N 1
ATOM 1877 C CA . THR B 1 8 ? 56.802 12.793 24.494 1.00 34.89 8 THR B CA 1
ATOM 1878 C C . THR B 1 8 ? 55.818 13.222 25.584 1.00 34.89 8 THR B C 1
ATOM 1879 O O . THR B 1 8 ? 56.116 14.076 26.408 1.00 35.85 8 THR B O 1
ATOM 1883 N N . PHE B 1 9 ? 54.629 12.639 25.548 1.00 34.19 9 PHE B N 1
ATOM 1884 C CA . PHE B 1 9 ? 53.601 12.912 26.541 1.00 33.92 9 PHE B CA 1
ATOM 1885 C C . PHE B 1 9 ? 53.230 11.580 27.159 1.00 33.02 9 PHE B C 1
ATOM 1886 O O . PHE B 1 9 ? 52.419 10.839 26.605 1.00 29.99 9 PHE B O 1
ATOM 1894 N N . PRO B 1 10 ? 53.847 11.241 28.305 1.00 32.85 10 PRO B N 1
ATOM 1895 C CA . PRO B 1 10 ? 53.545 9.976 28.979 1.00 31.59 10 PRO B CA 1
ATOM 1896 C C . PRO B 1 10 ? 52.097 10.016 29.438 1.00 30.57 10 PRO B C 1
ATOM 1897 O O . PRO B 1 10 ? 51.464 8.994 29.657 1.00 30.88 10 PRO B O 1
ATOM 1901 N N . ASN B 1 11 ? 51.587 11.234 29.561 1.00 31.63 11 ASN B N 1
ATOM 1902 C CA . ASN B 1 11 ? 50.218 11.499 29.985 1.00 31.63 11 ASN B CA 1
ATOM 1903 C C . ASN B 1 11 ? 49.983 12.981 29.771 1.00 33.17 11 ASN B C 1
ATOM 1904 O O . ASN B 1 11 ? 50.898 13.703 29.371 1.00 32.62 11 ASN B O 1
ATOM 1909 N N . PHE B 1 12 ? 48.771 13.446 30.054 1.00 32.82 12 PHE B N 1
ATOM 1910 C CA . PHE B 1 12 ? 48.477 14.853 29.867 1.00 34.28 12 PHE B CA 1
ATOM 1911 C C . PHE B 1 12 ? 48.126 15.578 31.158 1.00 36.08 12 PHE B C 1
ATOM 1912 O O . PHE B 1 12 ? 47.363 16.543 31.145 1.00 36.18 12 PHE B O 1
ATOM 1920 N N . TRP B 1 13 ? 48.703 15.111 32.263 1.00 37.56 13 TRP B N 1
ATOM 1921 C CA . TRP B 1 13 ? 48.471 15.714 33.574 1.00 41.57 13 TRP B CA 1
ATOM 1922 C C . TRP B 1 13 ? 49.081 17.109 33.685 1.00 43.71 13 TRP B C 1
ATOM 1923 O O . TRP B 1 13 ? 48.519 17.977 34.346 1.00 46.40 13 TRP B O 1
ATOM 1934 N N . SER B 1 14 ? 50.225 17.331 33.051 1.00 46.16 14 SER B N 1
ATOM 1935 C CA . SER B 1 14 ? 50.861 18.646 33.121 1.00 50.58 14 SER B CA 1
ATOM 1936 C C . SER B 1 14 ? 50.082 19.672 32.297 1.00 53.34 14 SER B C 1
ATOM 1937 O O . SER B 1 14 ? 49.127 19.327 31.594 1.00 54.56 14 SER B O 1
ATOM 1940 N N . ASP B 1 15 ? 50.490 20.935 32.382 1.00 55.34 15 ASP B N 1
ATOM 1941 C CA . ASP B 1 15 ? 49.834 21.993 31.626 1.00 56.77 15 ASP B CA 1
ATOM 1942 C C . ASP B 1 15 ? 50.402 22.020 30.208 1.00 58.41 15 ASP B C 1
ATOM 1943 O O . ASP B 1 15 ? 51.295 22.804 29.899 1.00 59.48 15 ASP B O 1
ATOM 1948 N N . VAL B 1 16 ? 49.875 21.153 29.350 1.00 58.96 16 VAL B N 1
ATOM 1949 C CA . VAL B 1 16 ? 50.325 21.061 27.969 1.00 59.68 16 VAL B CA 1
ATOM 1950 C C . VAL B 1 16 ? 49.796 22.221 27.128 1.00 60.31 16 VAL B C 1
ATOM 1951 O O . VAL B 1 16 ? 49.767 22.149 25.898 1.00 60.53 16 VAL B O 1
ATOM 1955 N N . GLU B 1 17 ? 49.381 23.290 27.801 1.00 60.72 17 GLU B N 1
ATOM 1956 C CA . GLU B 1 17 ? 48.841 24.466 27.127 1.00 60.19 17 GLU B CA 1
ATOM 1957 C C . GLU B 1 17 ? 49.847 25.086 26.167 1.00 59.39 17 GLU B C 1
ATOM 1958 O O . GLU B 1 17 ? 49.515 25.414 25.028 1.00 60.32 17 GLU B O 1
ATOM 1964 N N . ASP B 1 18 ? 51.082 25.242 26.624 1.00 58.06 18 ASP B N 1
ATOM 1965 C CA . ASP B 1 18 ? 52.111 25.841 25.787 1.00 57.54 18 ASP B CA 1
ATOM 1966 C C . ASP B 1 18 ? 52.888 24.819 24.965 1.00 55.56 18 ASP B C 1
ATOM 1967 O O . ASP B 1 18 ? 54.107 24.944 24.811 1.00 58.76 18 ASP B O 1
ATOM 1972 N N . SER B 1 19 ? 52.179 23.820 24.441 1.00 50.95 19 SER B N 1
ATOM 1973 C CA . SER B 1 19 ? 52.775 22.763 23.618 1.00 47.22 19 SER B CA 1
ATOM 1974 C C . SER B 1 19 ? 51.750 22.100 22.695 1.00 43.33 19 SER B C 1
ATOM 1975 O O . SER B 1 19 ? 52.118 21.486 21.698 1.00 41.32 19 SER B O 1
ATOM 1978 N N . ILE B 1 20 ? 50.471 22.214 23.036 1.00 39.04 20 ILE B N 1
ATOM 1979 C CA . ILE B 1 20 ? 49.417 21.616 22.230 1.00 36.62 20 ILE B CA 1
ATOM 1980 C C . ILE B 1 20 ? 48.356 22.624 21.844 1.00 36.11 20 ILE B C 1
ATOM 1981 O O . ILE B 1 20 ? 47.872 23.373 22.681 1.00 38.05 20 ILE B O 1
ATOM 1986 N N . ILE B 1 21 ? 48.002 22.650 20.567 1.00 35.46 21 ILE B N 1
ATOM 1987 C CA . ILE B 1 21 ? 46.964 23.552 20.102 1.00 33.93 21 ILE B CA 1
ATOM 1988 C C . ILE B 1 21 ? 45.655 22.784 20.111 1.00 33.76 21 ILE B C 1
ATOM 1989 O O . ILE B 1 21 ? 45.517 21.769 19.433 1.00 33.97 21 ILE B O 1
ATOM 1994 N N . PHE B 1 22 ? 44.696 23.258 20.895 1.00 31.87 22 PHE B N 1
ATOM 1995 C CA . PHE B 1 22 ? 43.414 22.585 20.981 1.00 31.47 22 PHE B CA 1
ATOM 1996 C C . PHE B 1 22 ? 42.399 23.193 20.014 1.00 30.89 22 PHE B C 1
ATOM 1997 O O . PHE B 1 22 ? 42.175 24.395 19.999 1.00 32.94 22 PHE B O 1
ATOM 2005 N N . GLN B 1 23 ? 41.786 22.345 19.202 1.00 29.05 23 GLN B N 1
ATOM 2006 C CA . GLN B 1 23 ? 40.800 22.797 18.229 1.00 30.52 23 GLN B CA 1
ATOM 2007 C C . GLN B 1 23 ? 39.454 22.143 18.501 1.00 29.11 23 GLN B C 1
ATOM 2008 O O . GLN B 1 23 ? 39.394 21.043 19.042 1.00 30.45 23 GLN B O 1
ATOM 2014 N N . GLY B 1 24 ? 38.377 22.825 18.127 1.00 29.69 24 GLY B N 1
ATOM 2015 C CA . GLY B 1 24 ? 37.052 22.286 18.375 1.00 28.08 24 GLY B CA 1
ATOM 2016 C C . GLY B 1 24 ? 36.852 22.040 19.862 1.00 28.59 24 GLY B C 1
ATOM 2017 O O . GLY B 1 24 ? 37.224 22.889 20.680 1.00 28.74 24 GLY B O 1
ATOM 2018 N N . ASP B 1 25 ? 36.285 20.887 20.217 1.00 29.19 25 ASP B N 1
ATOM 2019 C CA . ASP B 1 25 ? 36.010 20.531 21.616 1.00 29.32 25 ASP B CA 1
ATOM 2020 C C . ASP B 1 25 ? 37.206 20.061 22.433 1.00 30.87 25 ASP B C 1
ATOM 2021 O O . ASP B 1 25 ? 37.118 19.938 23.657 1.00 32.01 25 ASP B O 1
ATOM 2026 N N . ALA B 1 26 ? 38.293 19.750 21.742 1.00 31.08 26 ALA B N 1
ATOM 2027 C CA . ALA B 1 26 ? 39.490 19.214 22.362 1.00 31.99 26 ALA B CA 1
ATOM 2028 C C . ALA B 1 26 ? 39.953 19.898 23.643 1.00 34.02 26 ALA B C 1
ATOM 2029 O O . ALA B 1 26 ? 39.890 21.118 23.786 1.00 35.28 26 ALA B O 1
ATOM 2031 N N . ASN B 1 27 ? 40.435 19.092 24.577 1.00 35.58 27 ASN B N 1
ATOM 2032 C CA . ASN B 1 27 ? 40.944 19.599 25.842 1.00 36.86 27 ASN B CA 1
ATOM 2033 C C . ASN B 1 27 ? 41.485 18.410 26.643 1.00 36.94 27 ASN B C 1
ATOM 2034 O O . ASN B 1 27 ? 41.360 17.256 26.224 1.00 35.59 27 ASN B O 1
ATOM 2039 N N . THR B 1 28 ? 42.115 18.683 27.777 1.00 35.98 28 THR B N 1
ATOM 2040 C CA . THR B 1 28 ? 42.632 17.598 28.594 1.00 37.30 28 THR B CA 1
ATOM 2041 C C . THR B 1 28 ? 41.592 17.253 29.658 1.00 36.68 28 THR B C 1
ATOM 2042 O O . THR B 1 28 ? 40.850 18.111 30.118 1.00 35.41 28 THR B O 1
ATOM 2046 N N . THR B 1 29 ? 41.525 15.981 30.019 1.00 37.00 29 THR B N 1
ATOM 2047 C CA . THR B 1 29 ? 40.599 15.523 31.048 1.00 35.41 29 THR B CA 1
ATOM 2048 C C . THR B 1 29 ? 41.251 14.430 31.880 1.00 33.17 29 THR B C 1
ATOM 2049 O O . THR B 1 29 ? 41.467 13.318 31.398 1.00 29.63 29 THR B O 1
ATOM 2053 N N . ALA B 1 30 ? 41.561 14.764 33.131 1.00 33.68 30 ALA B N 1
ATOM 2054 C CA . ALA B 1 30 ? 42.175 13.816 34.055 1.00 32.91 30 ALA B CA 1
ATOM 2055 C C . ALA B 1 30 ? 43.396 13.093 33.495 1.00 32.02 30 ALA B C 1
ATOM 2056 O O . ALA B 1 30 ? 43.473 11.865 33.561 1.00 33.41 30 ALA B O 1
ATOM 2058 N N . GLY B 1 31 ? 44.351 13.845 32.957 1.00 32.37 31 GLY B N 1
ATOM 2059 C CA . GLY B 1 31 ? 45.557 13.230 32.425 1.00 30.58 31 GLY B CA 1
ATOM 2060 C C . GLY B 1 31 ? 45.421 12.675 31.028 1.00 30.12 31 GLY B C 1
ATOM 2061 O O . GLY B 1 31 ? 46.336 12.039 30.506 1.00 28.97 31 GLY B O 1
ATOM 2062 N N . THR B 1 32 ? 44.288 12.907 30.393 1.00 30.15 32 THR B N 1
ATOM 2063 C CA . THR B 1 32 ? 44.134 12.386 29.049 1.00 31.93 32 THR B CA 1
ATOM 2064 C C . THR B 1 32 ? 43.652 13.496 28.149 1.00 31.95 32 THR B C 1
ATOM 2065 O O . THR B 1 32 ? 43.323 14.585 28.613 1.00 33.83 32 THR B O 1
ATOM 2069 N N . LEU B 1 33 ? 43.651 13.233 26.853 1.00 31.89 33 LEU B N 1
ATOM 2070 C CA . LEU B 1 33 ? 43.136 14.199 25.908 1.00 31.68 33 LEU B CA 1
ATOM 2071 C C . LEU B 1 33 ? 41.743 13.693 25.566 1.00 29.62 33 LEU B C 1
ATOM 2072 O O . LEU B 1 33 ? 41.586 12.532 25.219 1.00 28.23 33 LEU B O 1
ATOM 2077 N N . GLN B 1 34 ? 40.741 14.559 25.699 1.00 29.92 34 GLN B N 1
ATOM 2078 C CA . GLN B 1 34 ? 39.357 14.218 25.349 1.00 29.49 34 GLN B CA 1
ATOM 2079 C C . GLN B 1 34 ? 39.055 15.182 24.205 1.00 30.28 34 GLN B C 1
ATOM 2080 O O . GLN B 1 34 ? 39.017 16.397 24.408 1.00 29.54 34 GLN B O 1
ATOM 2086 N N . LEU B 1 35 ? 38.856 14.636 23.009 1.00 31.58 35 LEU B N 1
ATOM 2087 C CA . LEU B 1 35 ? 38.624 15.445 21.820 1.00 33.13 35 LEU B CA 1
ATOM 2088 C C . LEU B 1 35 ? 37.227 16.048 21.718 1.00 35.50 35 LEU B C 1
ATOM 2089 O O . LEU B 1 35 ? 37.053 17.190 21.255 1.00 32.95 35 LEU B O 1
ATOM 2094 N N . CYS B 1 36 ? 36.238 15.264 22.136 1.00 34.41 36 CYS B N 1
ATOM 2095 C CA . CYS B 1 36 ? 34.852 15.682 22.069 1.00 35.63 36 CYS B CA 1
ATOM 2096 C C . CYS B 1 36 ? 34.232 15.812 23.467 1.00 36.34 36 CYS B C 1
ATOM 2097 O O . CYS B 1 36 ? 34.548 15.052 24.396 1.00 34.76 36 CYS B O 1
ATOM 2100 N N . LYS B 1 37 ? 33.360 16.804 23.606 1.00 36.25 37 LYS B N 1
ATOM 2101 C CA . LYS B 1 37 ? 32.713 17.098 24.878 1.00 37.95 37 LYS B CA 1
ATOM 2102 C C . LYS B 1 37 ? 31.599 16.156 25.293 1.00 38.60 37 LYS B C 1
ATOM 2103 O O . LYS B 1 37 ? 30.908 15.558 24.458 1.00 36.54 37 LYS B O 1
ATOM 2109 N N . THR B 1 38 ? 31.446 16.031 26.605 1.00 38.70 38 THR B N 1
ATOM 2110 C CA . THR B 1 38 ? 30.411 15.207 27.193 1.00 41.55 38 THR B CA 1
ATOM 2111 C C . THR B 1 38 ? 29.712 16.113 28.199 1.00 42.03 38 THR B C 1
ATOM 2112 O O . THR B 1 38 ? 30.259 17.148 28.576 1.00 41.91 38 THR B O 1
ATOM 2116 N N . ASN B 1 39 ? 28.505 15.741 28.614 1.00 44.57 39 ASN B N 1
ATOM 2117 C CA . ASN B 1 39 ? 27.765 16.542 29.586 1.00 47.85 39 ASN B CA 1
ATOM 2118 C C . ASN B 1 39 ? 28.198 16.197 31.002 1.00 50.19 39 ASN B C 1
ATOM 2119 O O . ASN B 1 39 ? 29.106 15.387 31.199 1.00 50.35 39 ASN B O 1
ATOM 2124 N N . GLN B 1 40 ? 27.546 16.814 31.984 1.00 53.53 40 GLN B N 1
ATOM 2125 C CA . GLN B 1 40 ? 27.875 16.574 33.383 1.00 56.72 40 GLN B CA 1
ATOM 2126 C C . GLN B 1 40 ? 27.538 15.146 33.795 1.00 57.49 40 GLN B C 1
ATOM 2127 O O . GLN B 1 40 ? 27.959 14.685 34.853 1.00 58.52 40 GLN B O 1
ATOM 2133 N N . TYR B 1 41 ? 26.779 14.450 32.953 1.00 58.29 41 TYR B N 1
ATOM 2134 C CA . TYR B 1 41 ? 26.397 13.066 33.226 1.00 59.18 41 TYR B CA 1
ATOM 2135 C C . TYR B 1 41 ? 27.331 12.083 32.516 1.00 57.94 41 TYR B C 1
ATOM 2136 O O . TYR B 1 41 ? 27.092 10.872 32.530 1.00 57.98 41 TYR B O 1
ATOM 2145 N N . GLY B 1 42 ? 28.386 12.609 31.892 1.00 55.71 42 GLY B N 1
ATOM 2146 C CA . GLY B 1 42 ? 29.337 11.767 31.181 1.00 52.04 42 GLY B CA 1
ATOM 2147 C C . GLY B 1 42 ? 28.884 11.332 29.794 1.00 49.41 42 GLY B C 1
ATOM 2148 O O . GLY B 1 42 ? 29.570 10.562 29.121 1.00 50.66 42 GLY B O 1
ATOM 2149 N N . THR B 1 43 ? 27.735 11.831 29.358 1.00 45.66 43 THR B N 1
ATOM 2150 C CA . THR B 1 43 ? 27.191 11.475 28.052 1.00 43.37 43 THR B CA 1
ATOM 2151 C C . THR B 1 43 ? 27.783 12.364 26.968 1.00 41.62 43 THR B C 1
ATOM 2152 O O . THR B 1 43 ? 27.719 13.589 27.050 1.00 41.88 43 THR B O 1
ATOM 2156 N N . PRO B 1 44 ? 28.378 11.751 25.936 1.00 39.98 44 PRO B N 1
ATOM 2157 C CA . PRO B 1 44 ? 28.978 12.528 24.847 1.00 38.01 44 PRO B CA 1
ATOM 2158 C C . PRO B 1 44 ? 27.928 13.284 24.045 1.00 36.61 44 PRO B C 1
ATOM 2159 O O . PRO B 1 44 ? 26.855 12.752 23.752 1.00 36.56 44 PRO B O 1
ATOM 2163 N N . LEU B 1 45 ? 28.242 14.525 23.695 1.00 35.74 45 LEU B N 1
ATOM 2164 C CA . LEU B 1 45 ? 27.329 15.348 22.915 1.00 34.50 45 LEU B CA 1
ATOM 2165 C C . LEU B 1 45 ? 27.340 14.896 21.462 1.00 35.53 45 LEU B C 1
ATOM 2166 O O . LEU B 1 45 ? 28.316 14.295 20.986 1.00 35.91 45 LEU B O 1
ATOM 2171 N N . GLN B 1 46 ? 26.249 15.186 20.763 1.00 34.23 46 GLN B N 1
ATOM 2172 C CA . GLN B 1 46 ? 26.101 14.828 19.362 1.00 33.42 46 GLN B CA 1
ATOM 2173 C C . GLN B 1 46 ? 26.818 15.831 18.468 1.00 32.73 46 GLN B C 1
ATOM 2174 O O . GLN B 1 46 ? 27.042 16.977 18.862 1.00 31.54 46 GLN B O 1
ATOM 2180 N N . TRP B 1 47 ? 27.155 15.381 17.261 1.00 31.45 47 TRP B N 1
ATOM 2181 C CA . TRP B 1 47 ? 27.809 16.204 16.251 1.00 31.28 47 TRP B CA 1
ATOM 2182 C C . TRP B 1 47 ? 28.894 17.131 16.786 1.00 31.32 47 TRP B C 1
ATOM 2183 O O . TRP B 1 47 ? 28.851 18.352 16.624 1.00 29.39 47 TRP B O 1
ATOM 2194 N N . SER B 1 48 ? 29.887 16.539 17.420 1.00 30.71 48 SER B N 1
ATOM 2195 C CA . SER B 1 48 ? 30.975 17.329 17.952 1.00 30.70 48 SER B CA 1
ATOM 2196 C C . SER B 1 48 ? 32.262 16.900 17.262 1.00 30.57 48 SER B C 1
ATOM 2197 O O . SER B 1 48 ? 32.312 15.824 16.659 1.00 26.94 48 SER B O 1
ATOM 2200 N N . ALA B 1 49 ? 33.277 17.759 17.311 1.00 27.72 49 ALA B N 1
ATOM 2201 C CA . ALA B 1 49 ? 34.579 17.439 16.740 1.00 26.74 49 ALA B CA 1
ATOM 2202 C C . ALA B 1 49 ? 35.646 18.194 17.517 1.00 27.15 49 ALA B C 1
ATOM 2203 O O . ALA B 1 49 ? 35.385 19.261 18.080 1.00 28.19 49 ALA B O 1
ATOM 2205 N N . GLY B 1 50 ? 36.847 17.627 17.544 1.00 25.80 50 GLY B N 1
ATOM 2206 C CA . GLY B 1 50 ? 37.952 18.234 18.252 1.00 26.07 50 GLY B CA 1
ATOM 2207 C C . GLY B 1 50 ? 39.283 17.691 17.759 1.00 27.51 50 GLY B C 1
ATOM 2208 O O . GLY B 1 50 ? 39.368 16.567 17.296 1.00 26.78 50 GLY B O 1
ATOM 2209 N N . ARG B 1 51 ? 40.331 18.496 17.854 1.00 27.19 51 ARG B N 1
ATOM 2210 C CA . ARG B 1 51 ? 41.646 18.053 17.416 1.00 26.65 51 ARG B CA 1
ATOM 2211 C C . ARG B 1 51 ? 42.692 18.607 18.365 1.00 28.35 51 ARG B C 1
ATOM 2212 O O . ARG B 1 51 ? 42.489 19.650 18.975 1.00 28.18 51 ARG B O 1
ATOM 2220 N N . ALA B 1 52 ? 43.781 17.866 18.527 1.00 28.34 52 ALA B N 1
ATOM 2221 C CA . ALA B 1 52 ? 44.884 18.287 19.366 1.00 29.06 52 ALA B CA 1
ATOM 2222 C C . ALA B 1 52 ? 46.102 18.223 18.463 1.00 31.08 52 ALA B C 1
ATOM 2223 O O . ALA B 1 52 ? 46.541 17.139 18.078 1.00 32.05 52 ALA B O 1
ATOM 2225 N N . LEU B 1 53 ? 46.625 19.393 18.109 1.00 33.17 53 LEU B N 1
ATOM 2226 C CA . LEU B 1 53 ? 47.791 19.490 17.245 1.00 33.58 53 LEU B CA 1
ATOM 2227 C C . LEU B 1 53 ? 49.000 19.939 18.040 1.00 33.52 53 LEU B C 1
ATOM 2228 O O . LEU B 1 53 ? 48.882 20.771 18.928 1.00 34.67 53 LEU B O 1
ATOM 2233 N N . TYR B 1 54 ? 50.163 19.389 17.717 1.00 32.66 54 TYR B N 1
ATOM 2234 C CA . TYR B 1 54 ? 51.391 19.784 18.397 1.00 33.89 54 TYR B CA 1
ATOM 2235 C C . TYR B 1 54 ? 51.750 21.178 17.870 1.00 32.90 54 TYR B C 1
ATOM 2236 O O . TYR B 1 54 ? 51.636 21.435 16.674 1.00 29.80 54 TYR B O 1
ATOM 2245 N N . SER B 1 55 ? 52.160 22.066 18.774 1.00 34.21 55 SER B N 1
ATOM 2246 C CA . SER B 1 55 ? 52.521 23.450 18.437 1.00 35.99 55 SER B CA 1
ATOM 2247 C C . SER B 1 55 ? 53.630 23.571 17.396 1.00 36.64 55 SER B C 1
ATOM 2248 O O . SER B 1 55 ? 53.461 24.225 16.363 1.00 37.73 55 SER B O 1
ATOM 2251 N N . ASP B 1 56 ? 54.780 22.970 17.689 1.00 36.87 56 ASP B N 1
ATOM 2252 C CA . ASP B 1 56 ? 55.918 23.037 16.776 1.00 38.19 56 ASP B CA 1
ATOM 2253 C C . ASP B 1 56 ? 55.620 22.378 15.450 1.00 39.44 56 ASP B C 1
ATOM 2254 O O . ASP B 1 56 ? 55.029 21.297 15.389 1.00 40.41 56 ASP B O 1
ATOM 2259 N N . PRO B 1 57 ? 56.031 23.029 14.357 1.00 39.44 57 PRO B N 1
ATOM 2260 C CA . PRO B 1 57 ? 55.805 22.492 13.019 1.00 38.37 57 PRO B CA 1
ATOM 2261 C C . PRO B 1 57 ? 56.834 21.428 12.644 1.00 37.50 57 PRO B C 1
ATOM 2262 O O . PRO B 1 57 ? 57.914 21.345 13.233 1.00 33.87 57 PRO B O 1
ATOM 2266 N N . VAL B 1 58 ? 56.479 20.604 11.670 1.00 36.08 58 VAL B N 1
ATOM 2267 C CA . VAL B 1 58 ? 57.347 19.530 11.223 1.00 35.62 58 VAL B CA 1
ATOM 2268 C C . VAL B 1 58 ? 57.727 19.759 9.772 1.00 35.83 58 VAL B C 1
ATOM 2269 O O . VAL B 1 58 ? 56.868 20.038 8.933 1.00 34.02 58 VAL B O 1
ATOM 2273 N N . GLN B 1 59 ? 59.021 19.658 9.486 1.00 37.36 59 GLN B N 1
ATOM 2274 C CA . GLN B 1 59 ? 59.514 19.838 8.125 1.00 40.47 59 GLN B CA 1
ATOM 2275 C C . GLN B 1 59 ? 59.310 18.501 7.423 1.00 41.63 59 GLN B C 1
ATOM 2276 O O . GLN B 1 59 ? 60.096 17.563 7.625 1.00 40.21 59 GLN B O 1
ATOM 2282 N N . LEU B 1 60 ? 58.251 18.417 6.622 1.00 42.02 60 LEU B N 1
ATOM 2283 C CA . LEU B 1 60 ? 57.910 17.200 5.898 1.00 45.28 60 LEU B CA 1
ATOM 2284 C C . LEU B 1 60 ? 58.903 16.887 4.786 1.00 46.63 60 LEU B C 1
ATOM 2285 O O . LEU B 1 60 ? 59.341 15.749 4.639 1.00 47.53 60 LEU B O 1
ATOM 2290 N N . TRP B 1 61 ? 59.258 17.895 4.001 1.00 48.78 61 TRP B N 1
ATOM 2291 C CA . TRP B 1 61 ? 60.194 17.684 2.908 1.00 50.52 61 TRP B CA 1
ATOM 2292 C C . TRP B 1 61 ? 60.905 18.953 2.462 1.00 52.35 61 TRP B C 1
ATOM 2293 O O . TRP B 1 61 ? 60.661 20.035 2.988 1.00 51.44 61 TRP B O 1
ATOM 2304 N N . ASP B 1 62 ? 61.790 18.793 1.483 1.00 56.41 62 ASP B N 1
ATOM 2305 C CA . ASP B 1 62 ? 62.551 19.898 0.914 1.00 60.09 62 ASP B CA 1
ATOM 2306 C C . ASP B 1 62 ? 62.342 19.908 -0.596 0.00 62.97 62 ASP B C 1
ATOM 2307 O O . ASP B 1 62 ? 62.340 18.858 -1.237 0.00 63.14 62 ASP B O 1
ATOM 2312 N N . ASN B 1 63 ? 62.169 21.097 -1.161 1.00 66.09 63 ASN B N 1
ATOM 2313 C CA . ASN B 1 63 ? 61.948 21.231 -2.595 1.00 70.34 63 ASN B CA 1
ATOM 2314 C C . ASN B 1 63 ? 63.262 21.229 -3.364 1.00 71.90 63 ASN B C 1
ATOM 2315 O O . ASN B 1 63 ? 63.432 20.474 -4.321 1.00 72.88 63 ASN B O 1
ATOM 2320 N N . LYS B 1 64 ? 64.187 22.082 -2.937 1.00 73.78 64 LYS B N 1
ATOM 2321 C CA . LYS B 1 64 ? 65.488 22.195 -3.584 1.00 75.32 64 LYS B CA 1
ATOM 2322 C C . LYS B 1 64 ? 66.358 20.975 -3.305 1.00 75.99 64 LYS B C 1
ATOM 2323 O O . LYS B 1 64 ? 67.525 20.927 -3.709 1.00 76.20 64 LYS B O 1
ATOM 2329 N N . THR B 1 65 ? 65.792 19.989 -2.615 1.00 75.68 65 THR B N 1
ATOM 2330 C CA . THR B 1 65 ? 66.534 18.780 -2.295 1.00 75.16 65 THR B CA 1
ATOM 2331 C C . THR B 1 65 ? 65.709 17.548 -2.628 1.00 74.74 65 THR B C 1
ATOM 2332 O O . THR B 1 65 ? 66.250 16.453 -2.794 1.00 75.08 65 THR B O 1
ATOM 2336 N N . GLU B 1 66 ? 64.395 17.727 -2.722 1.00 74.08 66 GLU B N 1
ATOM 2337 C CA . GLU B 1 66 ? 63.502 16.619 -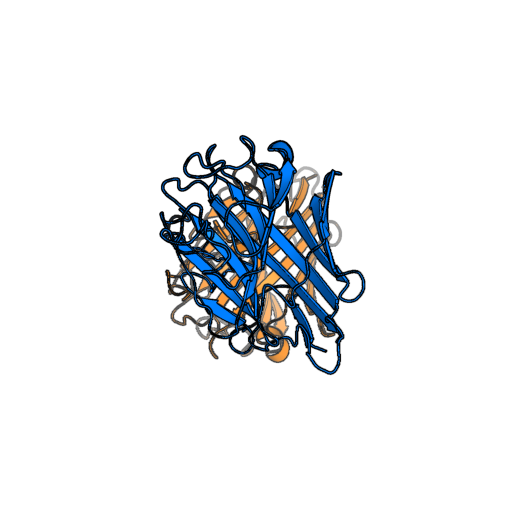3.050 1.00 73.27 66 GLU B CA 1
ATOM 2338 C C . GLU B 1 66 ? 63.542 15.551 -1.963 1.00 70.64 66 GLU B C 1
ATOM 2339 O O . GLU B 1 66 ? 62.858 14.533 -2.060 1.00 71.10 66 GLU B O 1
ATOM 2345 N N . SER B 1 67 ? 64.353 15.789 -0.934 1.00 67.79 67 SER B N 1
ATOM 2346 C CA . SER B 1 67 ? 64.494 14.856 0.181 1.00 63.49 67 SER B CA 1
ATOM 2347 C C . SER B 1 67 ? 63.271 14.916 1.090 1.00 60.28 67 SER B C 1
ATOM 2348 O O . SER B 1 67 ? 62.830 15.999 1.488 1.00 58.92 67 SER B O 1
ATOM 2351 N N . VAL B 1 68 ? 62.733 13.744 1.417 1.00 55.98 68 VAL B N 1
ATOM 2352 C CA . VAL B 1 68 ? 61.549 13.640 2.262 1.00 51.62 68 VAL B CA 1
ATOM 2353 C C . VAL B 1 68 ? 61.932 13.182 3.670 1.00 48.78 68 VAL B C 1
ATOM 2354 O O . VAL B 1 68 ? 62.859 12.397 3.845 1.00 49.00 68 VAL B O 1
ATOM 2358 N N . ALA B 1 69 ? 61.208 13.666 4.673 1.00 43.59 69 ALA B N 1
ATOM 2359 C CA . ALA B 1 69 ? 61.500 13.302 6.054 1.00 40.39 69 ALA B CA 1
ATOM 2360 C C . ALA B 1 69 ? 60.785 12.040 6.514 1.00 36.72 69 ALA B C 1
ATOM 2361 O O . ALA B 1 69 ? 59.766 11.626 5.956 1.00 34.82 69 ALA B O 1
ATOM 2363 N N . SER B 1 70 ? 61.344 11.426 7.543 1.00 31.84 70 SER B N 1
ATOM 2364 C CA . SER B 1 70 ? 60.763 10.229 8.117 1.00 30.74 70 SER B CA 1
ATOM 2365 C C . SER B 1 70 ? 60.251 10.605 9.496 1.00 30.67 70 SER B C 1
ATOM 2366 O O . SER B 1 70 ? 60.776 11.527 10.137 1.00 29.67 70 SER B O 1
ATOM 2369 N N . PHE B 1 71 ? 59.212 9.915 9.946 1.00 29.71 71 PHE B N 1
ATOM 2370 C CA . PHE B 1 71 ? 58.681 10.194 11.265 1.00 28.11 71 PHE B CA 1
ATOM 2371 C C . PHE B 1 71 ? 58.046 8.961 11.861 1.00 27.83 71 PHE B C 1
ATOM 2372 O O . PHE B 1 71 ? 57.789 7.974 11.170 1.00 27.95 71 PHE B O 1
ATOM 2380 N N . TYR B 1 72 ? 57.813 9.030 13.164 1.00 27.16 72 TYR B N 1
ATOM 2381 C CA . TYR B 1 72 ? 57.189 7.954 13.909 1.00 25.82 72 TYR B CA 1
ATOM 2382 C C . TYR B 1 72 ? 56.330 8.556 15.022 1.00 27.78 72 TYR B C 1
ATOM 2383 O O . TYR B 1 72 ? 56.673 9.584 15.613 1.00 25.96 72 TYR B O 1
ATOM 2392 N N . THR B 1 73 ? 55.196 7.934 15.300 1.00 28.08 73 THR B N 1
ATOM 2393 C CA . THR B 1 73 ? 54.350 8.422 16.378 1.00 27.04 73 THR B CA 1
ATOM 2394 C C . THR B 1 73 ? 53.750 7.227 17.072 1.00 26.93 73 THR B C 1
ATOM 2395 O O . THR B 1 73 ? 53.559 6.180 16.473 1.00 26.23 73 THR B O 1
ATOM 2399 N N . GLU B 1 74 ? 53.488 7.375 18.357 1.00 27.78 74 GLU B N 1
ATOM 2400 C CA . GLU B 1 74 ? 52.906 6.286 19.107 1.00 28.63 74 GLU B CA 1
ATOM 2401 C C . GLU B 1 74 ? 51.967 6.925 20.093 1.00 28.30 74 GLU B C 1
ATOM 2402 O O . GLU B 1 74 ? 52.288 7.949 20.679 1.00 28.18 74 GLU B O 1
ATOM 2408 N N . PHE B 1 75 ? 50.789 6.344 20.249 1.00 27.52 75 PHE B N 1
ATOM 2409 C CA . PHE B 1 75 ? 49.841 6.870 21.208 1.00 27.69 75 PHE B CA 1
ATOM 2410 C C . PHE B 1 75 ? 48.883 5.788 21.638 1.00 27.11 75 PHE B C 1
ATOM 2411 O O . PHE B 1 75 ? 48.635 4.830 20.911 1.00 26.94 75 PHE B O 1
ATOM 2419 N N . THR B 1 76 ? 48.365 5.937 22.847 1.00 27.35 76 THR B N 1
ATOM 2420 C CA . THR B 1 76 ? 47.422 4.971 23.382 1.00 27.11 76 THR B CA 1
ATOM 2421 C C . THR B 1 76 ? 46.065 5.650 23.482 1.00 27.61 76 THR B C 1
ATOM 2422 O O . THR B 1 76 ? 45.982 6.852 23.721 1.00 27.94 76 THR B O 1
ATOM 2426 N N . PHE B 1 77 ? 45.002 4.891 23.282 1.00 26.79 77 PHE B N 1
ATOM 2427 C CA . PHE B 1 77 ? 43.664 5.448 23.383 1.00 28.18 77 PHE B CA 1
ATOM 2428 C C . PHE B 1 77 ? 42.697 4.414 23.935 1.00 28.74 77 PHE B C 1
ATOM 2429 O O . PHE B 1 77 ? 42.952 3.210 23.870 1.00 29.88 77 PHE B O 1
ATOM 2437 N N . PHE B 1 78 ? 41.608 4.902 24.515 1.00 28.95 78 PHE B N 1
ATOM 2438 C CA . PHE B 1 78 ? 40.571 4.053 25.079 1.00 27.16 78 PHE B CA 1
ATOM 2439 C C . PHE B 1 78 ? 39.239 4.445 24.460 1.00 28.90 78 PHE B C 1
ATOM 2440 O O . PHE B 1 78 ? 38.924 5.636 24.339 1.00 28.97 78 PHE B O 1
ATOM 2448 N N . LEU B 1 79 ? 38.463 3.453 24.048 1.00 27.38 79 LEU B N 1
ATOM 2449 C CA . LEU B 1 79 ? 37.163 3.729 23.474 1.00 30.74 79 LEU B CA 1
ATOM 2450 C C . LEU B 1 79 ? 36.111 3.454 24.540 1.00 31.59 79 LEU B C 1
ATOM 2451 O O . LEU B 1 79 ? 35.796 2.301 24.823 1.00 31.06 79 LEU B O 1
ATOM 2456 N N . LYS B 1 80 ? 35.596 4.521 25.147 1.00 32.70 80 LYS B N 1
ATOM 2457 C CA . LYS B 1 80 ? 34.557 4.389 26.158 1.00 35.38 80 LYS B CA 1
ATOM 2458 C C . LYS B 1 80 ? 33.243 4.219 25.395 1.00 35.23 80 LYS B C 1
ATOM 2459 O O . LYS B 1 80 ? 32.681 5.194 24.882 1.00 34.80 80 LYS B O 1
ATOM 2465 N N . ILE B 1 81 ? 32.775 2.977 25.302 1.00 35.64 81 ILE B N 1
ATOM 2466 C CA . ILE B 1 81 ? 31.545 2.659 24.581 1.00 35.27 81 ILE B CA 1
ATOM 2467 C C . ILE B 1 81 ? 30.436 2.255 25.545 1.00 36.73 81 ILE B C 1
ATOM 2468 O O . ILE B 1 81 ? 30.634 1.415 26.418 1.00 35.63 81 ILE B O 1
ATOM 2473 N N . THR B 1 82 ? 29.263 2.848 25.369 1.00 38.09 82 THR B N 1
ATOM 2474 C CA . THR B 1 82 ? 28.141 2.558 26.248 1.00 40.10 82 THR B CA 1
ATOM 2475 C C . THR B 1 82 ? 26.936 2.121 25.437 1.00 41.63 82 THR B C 1
ATOM 2476 O O . THR B 1 82 ? 25.806 2.130 25.936 1.00 43.48 82 THR B O 1
ATOM 2480 N N . GLY B 1 83 ? 27.181 1.738 24.188 1.00 40.32 83 GLY B N 1
ATOM 2481 C CA . GLY B 1 83 ? 26.095 1.314 23.329 1.00 37.06 83 GLY B CA 1
ATOM 2482 C C . GLY B 1 83 ? 26.575 0.431 22.195 1.00 37.51 83 GLY B C 1
ATOM 2483 O O . GLY B 1 83 ? 27.763 0.098 22.096 1.00 35.97 83 GLY B O 1
ATOM 2484 N N . ASN B 1 84 ? 25.651 0.055 21.320 1.00 35.53 84 ASN B N 1
ATOM 2485 C CA . ASN B 1 84 ? 25.996 -0.823 20.218 1.00 36.08 84 ASN B CA 1
ATOM 2486 C C . ASN B 1 84 ? 26.331 -0.088 18.923 1.00 35.71 84 ASN B C 1
ATOM 2487 O O . ASN B 1 84 ? 26.628 -0.727 17.914 1.00 35.47 84 ASN B O 1
ATOM 2492 N N . GLY B 1 85 ? 26.274 1.243 18.943 1.00 34.95 85 GLY B N 1
ATOM 2493 C CA . GLY B 1 85 ? 26.569 1.996 17.736 1.00 34.96 85 GLY B CA 1
ATOM 2494 C C . GLY B 1 85 ? 27.575 3.123 17.896 1.00 35.27 85 GLY B C 1
ATOM 2495 O O . GLY B 1 85 ? 27.288 4.259 17.520 1.00 36.07 85 GLY B O 1
ATOM 2496 N N . PRO B 1 86 ? 28.773 2.842 18.429 1.00 34.03 86 PRO B N 1
ATOM 2497 C CA . PRO B 1 86 ? 29.813 3.860 18.627 1.00 32.10 86 PRO B CA 1
ATOM 2498 C C . PRO B 1 86 ? 30.236 4.554 17.324 1.00 30.84 86 PRO B C 1
ATOM 2499 O O . PRO B 1 86 ? 30.451 3.902 16.308 1.00 30.86 86 PRO B O 1
ATOM 2503 N N . ALA B 1 87 ? 30.338 5.879 17.353 1.00 29.61 87 ALA B N 1
ATOM 2504 C CA . ALA B 1 87 ? 30.724 6.649 16.174 1.00 28.77 87 ALA B CA 1
ATOM 2505 C C . ALA B 1 87 ? 31.287 7.978 16.643 1.00 28.77 87 ALA B C 1
ATOM 2506 O O . ALA B 1 87 ? 30.880 8.478 17.694 1.00 31.95 87 ALA B O 1
ATOM 2508 N N . ASP B 1 88 ? 32.194 8.568 15.866 1.00 29.28 88 ASP B N 1
ATOM 2509 C CA . ASP B 1 88 ? 32.659 7.992 14.598 1.00 29.08 88 ASP B CA 1
ATOM 2510 C C . ASP B 1 88 ? 34.062 7.400 14.609 1.00 29.87 88 ASP B C 1
ATOM 2511 O O . ASP B 1 88 ? 34.465 6.724 13.658 1.00 29.73 88 ASP B O 1
ATOM 2516 N N . GLY B 1 89 ? 34.797 7.658 15.686 1.00 28.95 89 GLY B N 1
ATOM 2517 C CA . GLY B 1 89 ? 36.149 7.157 15.811 1.00 28.74 89 GLY B CA 1
ATOM 2518 C C . GLY B 1 89 ? 37.152 8.274 16.026 1.00 28.41 89 GLY B C 1
ATOM 2519 O O . GLY B 1 89 ? 36.823 9.334 16.568 1.00 27.77 89 GLY B O 1
ATOM 2520 N N . LEU B 1 90 ? 38.382 8.028 15.595 1.00 28.01 90 LEU B N 1
ATOM 2521 C CA . LEU B 1 90 ? 39.461 8.994 15.743 1.00 27.17 90 LEU B CA 1
ATOM 2522 C C . LEU B 1 90 ? 40.474 8.826 14.615 1.00 27.36 90 LEU B C 1
ATOM 2523 O O . LEU B 1 90 ? 40.354 7.925 13.786 1.00 27.63 90 LEU B O 1
ATOM 2528 N N . ALA B 1 91 ? 41.473 9.698 14.584 1.00 28.72 91 ALA B N 1
ATOM 2529 C CA . ALA B 1 91 ? 42.496 9.627 13.554 1.00 27.40 91 ALA B CA 1
ATOM 2530 C C . ALA B 1 91 ? 43.731 10.434 13.890 1.00 27.62 91 ALA B C 1
ATOM 2531 O O . ALA B 1 91 ? 43.661 11.415 14.625 1.00 28.04 91 ALA B O 1
ATOM 2533 N N . PHE B 1 92 ? 44.863 9.997 13.347 1.00 26.69 92 PHE B N 1
ATOM 2534 C CA . PHE B 1 92 ? 46.125 10.707 13.501 1.00 26.29 92 PHE B CA 1
ATOM 2535 C C . PHE B 1 92 ? 46.256 11.394 12.147 1.00 25.33 92 PHE B C 1
ATOM 2536 O O . PHE B 1 92 ? 45.857 10.817 11.126 1.00 22.95 92 PHE B O 1
ATOM 2544 N N . PHE B 1 93 ? 46.789 12.615 12.117 1.00 24.19 93 PHE B N 1
ATOM 2545 C CA . PHE B 1 93 ? 46.895 13.309 10.838 1.00 24.66 93 PHE B CA 1
ATOM 2546 C C . PHE B 1 93 ? 47.978 14.383 10.757 1.00 26.42 93 PHE B C 1
ATOM 2547 O O . PHE B 1 93 ? 48.521 14.835 11.771 1.00 25.45 93 PHE B O 1
ATOM 2555 N N . LEU B 1 94 ? 48.269 14.768 9.522 1.00 29.37 94 LEU B N 1
ATOM 2556 C CA . LEU B 1 94 ? 49.245 15.801 9.202 1.00 32.82 94 LEU B CA 1
ATOM 2557 C C . LEU B 1 94 ? 48.505 16.805 8.313 1.00 32.21 94 LEU B C 1
ATOM 2558 O O . LEU B 1 94 ? 47.749 16.407 7.426 1.00 32.02 94 LEU B O 1
ATOM 2563 N N . ALA B 1 95 ? 48.712 18.095 8.559 1.00 32.49 95 ALA B N 1
ATOM 2564 C CA . ALA B 1 95 ? 48.055 19.142 7.765 1.00 32.27 95 ALA B CA 1
ATOM 2565 C C . ALA B 1 95 ? 48.816 20.464 7.899 1.00 31.55 95 ALA B C 1
ATOM 2566 O O . ALA B 1 95 ? 49.656 20.610 8.790 1.00 32.69 95 ALA B O 1
ATOM 2568 N N . PRO B 1 96 ? 48.546 21.437 7.007 1.00 31.36 96 PRO B N 1
ATOM 2569 C CA . PRO B 1 96 ? 49.230 22.737 7.079 1.00 31.08 96 PRO B CA 1
ATOM 2570 C C . PRO B 1 96 ? 49.066 23.283 8.495 1.00 32.02 96 PRO B C 1
ATOM 2571 O O . PRO B 1 96 ? 48.037 23.055 9.130 1.00 30.20 96 PRO B O 1
ATOM 2575 N N . PRO B 1 97 ? 50.066 24.027 8.999 1.00 32.74 97 PRO B N 1
ATOM 2576 C CA . PRO B 1 97 ? 50.043 24.602 10.352 1.00 33.22 97 PRO B CA 1
ATOM 2577 C C . PRO B 1 97 ? 48.803 25.427 10.719 1.00 35.21 97 PRO B C 1
ATOM 2578 O O . PRO B 1 97 ? 48.438 25.514 11.890 1.00 36.11 97 PRO B O 1
ATOM 2582 N N . ASP B 1 98 ? 48.150 26.024 9.729 1.00 34.83 98 ASP B N 1
ATOM 2583 C CA . ASP B 1 98 ? 46.964 26.825 10.008 1.00 36.01 98 ASP B CA 1
ATOM 2584 C C . ASP B 1 98 ? 45.662 26.063 9.776 1.00 36.24 98 ASP B C 1
ATOM 2585 O O . ASP B 1 98 ? 44.598 26.674 9.680 1.00 35.83 98 ASP B O 1
ATOM 2590 N N . SER B 1 99 ? 45.734 24.740 9.670 1.00 34.42 99 SER B N 1
ATOM 2591 C CA . SER B 1 99 ? 44.513 23.966 9.460 1.00 33.04 99 SER B CA 1
ATOM 2592 C C . SER B 1 99 ? 43.704 23.890 10.755 1.00 31.39 99 SER B C 1
ATOM 2593 O O . SER B 1 99 ? 44.248 23.570 11.810 1.00 30.04 99 SER B O 1
ATOM 2596 N N . ASP B 1 100 ? 42.407 24.175 10.676 1.00 31.12 100 ASP B N 1
ATOM 2597 C CA . ASP B 1 100 ? 41.549 24.130 11.862 1.00 32.43 100 ASP B CA 1
ATOM 2598 C C . ASP B 1 100 ? 40.538 22.981 11.751 1.00 31.67 100 ASP B C 1
ATOM 2599 O O . ASP B 1 100 ? 40.369 22.401 10.673 1.00 30.09 100 ASP B O 1
ATOM 2604 N N . VAL B 1 101 ? 39.865 22.661 12.857 1.00 28.99 101 VAL B N 1
ATOM 2605 C CA . VAL B 1 101 ? 38.888 21.578 12.864 1.00 30.90 101 VAL B CA 1
ATOM 2606 C C . VAL B 1 101 ? 37.843 21.751 11.758 1.00 31.63 101 VAL B C 1
ATOM 2607 O O . VAL B 1 101 ? 37.409 22.868 11.477 1.00 33.42 101 VAL B O 1
ATOM 2611 N N . LYS B 1 102 ? 37.457 20.649 11.118 1.00 31.95 102 LYS B N 1
ATOM 2612 C CA . LYS B 1 102 ? 36.454 20.704 10.048 1.00 31.46 102 LYS B CA 1
ATOM 2613 C C . LYS B 1 102 ? 35.136 20.121 10.535 1.00 29.75 102 LYS B C 1
ATOM 2614 O O . LYS B 1 102 ? 34.786 20.243 11.701 1.00 31.68 102 LYS B O 1
ATOM 2620 N N . ASP B 1 103 ? 34.421 19.453 9.636 1.00 29.32 103 ASP B N 1
ATOM 2621 C CA . ASP B 1 103 ? 33.127 18.868 9.967 1.00 29.38 103 ASP B CA 1
ATOM 2622 C C . ASP B 1 103 ? 33.156 17.664 10.901 1.00 30.43 103 ASP B C 1
ATOM 2623 O O . ASP B 1 103 ? 34.119 16.891 10.946 1.00 29.25 103 ASP B O 1
ATOM 2628 N N . ALA B 1 104 ? 32.071 17.510 11.649 1.00 28.77 104 ALA B N 1
ATOM 2629 C CA . ALA B 1 104 ? 31.961 16.419 12.601 1.00 29.49 104 ALA B CA 1
ATOM 2630 C C . ALA B 1 104 ? 31.423 15.170 11.901 1.00 27.66 104 ALA B C 1
ATOM 2631 O O . ALA B 1 104 ? 31.534 15.043 10.684 1.00 24.99 104 ALA B O 1
ATOM 2633 N N . GLY B 1 105 ? 30.857 14.244 12.671 1.00 28.24 105 GLY B N 1
ATOM 2634 C CA . GLY B 1 105 ? 30.317 13.032 12.080 1.00 28.58 105 GLY B CA 1
ATOM 2635 C C . GLY B 1 105 ? 31.385 12.216 11.360 1.00 31.10 105 GLY B C 1
ATOM 2636 O O . GLY B 1 105 ? 32.525 12.127 11.823 1.00 30.14 105 GLY B O 1
ATOM 2637 N N . GLU B 1 106 ? 31.017 11.626 10.226 1.00 30.58 106 GLU B N 1
ATOM 2638 C CA . GLU B 1 106 ? 31.919 10.787 9.433 1.00 31.52 106 GLU B CA 1
ATOM 2639 C C . GLU B 1 106 ? 33.181 11.476 8.909 1.00 30.65 106 GLU B C 1
ATOM 2640 O O . GLU B 1 106 ? 34.088 10.827 8.411 1.00 30.40 106 GLU B O 1
ATOM 2646 N N . TYR B 1 107 ? 33.242 12.794 8.999 1.00 30.10 107 TYR B N 1
ATOM 2647 C CA . TYR B 1 107 ? 34.415 13.491 8.499 1.00 31.10 107 TYR B CA 1
ATOM 2648 C C . TYR B 1 107 ? 35.552 13.545 9.520 1.00 30.75 107 TYR B C 1
ATOM 2649 O O . TYR B 1 107 ? 36.644 14.033 9.212 1.00 29.65 107 TYR B O 1
ATOM 2658 N N . LEU B 1 108 ? 35.296 13.021 10.720 1.00 29.69 108 LEU B N 1
ATOM 2659 C CA . LEU B 1 108 ? 36.312 12.951 11.775 1.00 31.26 108 LEU B CA 1
ATOM 2660 C C . LEU B 1 108 ? 37.011 14.268 12.096 1.00 30.52 108 LEU B C 1
ATOM 2661 O O . LEU B 1 108 ? 38.105 14.272 12.672 1.00 29.30 108 LEU B O 1
ATOM 2666 N N . GLY B 1 109 ? 36.375 15.382 11.745 1.00 30.28 109 GLY B N 1
ATOM 2667 C CA . GLY B 1 109 ? 36.972 16.678 11.997 1.00 29.80 109 GLY B CA 1
ATOM 2668 C C . GLY B 1 109 ? 38.098 16.985 11.023 1.00 29.81 109 GLY B C 1
ATOM 2669 O O . GLY B 1 109 ? 38.797 17.976 11.170 1.00 29.37 109 GLY B O 1
ATOM 2670 N N . LEU B 1 110 ? 38.265 16.146 10.005 1.00 31.66 110 LEU B N 1
ATOM 2671 C CA . LEU B 1 110 ? 39.337 16.353 9.029 1.00 31.72 110 LEU B CA 1
ATOM 2672 C C . LEU B 1 110 ? 38.929 17.009 7.711 1.00 33.19 110 LEU B C 1
ATOM 2673 O O . LEU B 1 110 ? 39.715 17.751 7.126 1.00 35.48 110 LEU B O 1
ATOM 2678 N N . PHE B 1 111 ? 37.717 16.734 7.241 1.00 34.22 111 PHE B N 1
ATOM 2679 C CA . PHE B 1 111 ? 37.249 17.296 5.979 1.00 36.04 111 PHE B CA 1
ATOM 2680 C C . PHE B 1 111 ? 35.893 17.991 6.104 1.00 38.12 111 PHE B C 1
ATOM 2681 O O . PHE B 1 111 ? 35.206 17.887 7.126 1.00 34.89 111 PHE B O 1
ATOM 2689 N N . ASN B 1 112 ? 35.513 18.701 5.044 1.00 42.29 112 ASN B N 1
ATOM 2690 C CA . ASN B 1 112 ? 34.218 19.367 4.991 1.00 46.51 112 ASN B CA 1
ATOM 2691 C C . ASN B 1 112 ? 33.284 18.474 4.183 1.00 47.81 112 ASN B C 1
ATOM 2692 O O . ASN B 1 112 ? 33.726 17.693 3.334 1.00 47.47 112 ASN B O 1
ATOM 2697 N N . LYS B 1 113 ? 31.993 18.593 4.463 1.00 49.25 113 LYS B N 1
ATOM 2698 C CA . LYS B 1 113 ? 30.971 17.810 3.786 1.00 50.83 113 LYS B CA 1
ATOM 2699 C C . LYS B 1 113 ? 31.059 17.963 2.272 1.00 49.52 113 LYS B C 1
ATOM 2700 O O . LYS B 1 113 ? 30.913 16.996 1.526 1.00 50.13 113 LYS B O 1
ATOM 2706 N N . SER B 1 114 ? 31.301 19.186 1.822 1.00 47.41 114 SER B N 1
ATOM 2707 C CA . SER B 1 114 ? 31.348 19.460 0.395 1.00 46.51 114 SER B CA 1
ATOM 2708 C C . SER B 1 114 ? 32.583 19.028 -0.379 1.00 44.38 114 SER B C 1
ATOM 2709 O O . SER B 1 114 ? 32.507 18.840 -1.584 1.00 45.90 114 SER B O 1
ATOM 2712 N N . THR B 1 115 ? 33.715 18.868 0.290 1.00 42.10 115 THR B N 1
ATOM 2713 C CA . THR B 1 115 ? 34.933 18.496 -0.412 1.00 39.96 115 THR B CA 1
ATOM 2714 C C . THR B 1 115 ? 35.658 17.266 0.129 1.00 37.33 115 THR B C 1
ATOM 2715 O O . THR B 1 115 ? 36.748 16.924 -0.337 1.00 34.88 115 THR B O 1
ATOM 2719 N N . ALA B 1 116 ? 35.039 16.602 1.100 1.00 34.77 116 ALA B N 1
ATOM 2720 C CA . ALA B 1 116 ? 35.599 15.411 1.725 1.00 34.74 116 ALA B CA 1
ATOM 2721 C C . ALA B 1 116 ? 36.005 14.337 0.718 1.00 35.18 116 ALA B C 1
ATOM 2722 O O . ALA B 1 116 ? 36.938 13.570 0.963 1.00 35.85 116 ALA B O 1
ATOM 2724 N N . THR B 1 117 ? 35.304 14.284 -0.410 1.00 34.05 117 THR B N 1
ATOM 2725 C CA . THR B 1 117 ? 35.587 13.290 -1.438 1.00 34.73 117 THR B CA 1
ATOM 2726 C C . THR B 1 117 ? 36.344 13.857 -2.645 1.00 35.51 117 THR B C 1
ATOM 2727 O O . THR B 1 117 ? 36.397 13.227 -3.703 1.00 36.60 117 THR B O 1
ATOM 2731 N N . GLN B 1 118 ? 36.933 15.037 -2.471 1.00 37.31 118 GLN B N 1
ATOM 2732 C CA . GLN B 1 118 ? 37.686 15.724 -3.529 1.00 39.12 118 GLN B CA 1
ATOM 2733 C C . GLN B 1 118 ? 39.120 15.998 -3.081 1.00 37.84 118 GLN B C 1
ATOM 2734 O O . GLN B 1 118 ? 39.425 17.078 -2.567 1.00 37.86 118 GLN B O 1
ATOM 2740 N N . PRO B 1 119 ? 40.025 15.032 -3.300 1.00 38.04 119 PRO B N 1
ATOM 2741 C CA . PRO B 1 119 ? 41.438 15.147 -2.912 1.00 36.98 119 PRO B CA 1
ATOM 2742 C C . PRO B 1 119 ? 42.103 16.470 -3.284 1.00 38.15 119 PRO B C 1
ATOM 2743 O O . PRO B 1 119 ? 42.828 17.057 -2.479 1.00 38.37 119 PRO B O 1
ATOM 2747 N N . SER B 1 120 ? 41.853 16.933 -4.505 1.00 38.93 120 SER B N 1
ATOM 2748 C CA . SER B 1 120 ? 42.442 18.173 -5.004 1.00 41.86 120 SER B CA 1
ATOM 2749 C C . SER B 1 120 ? 42.028 19.404 -4.196 1.00 42.97 120 SER B C 1
ATOM 2750 O O . SER B 1 120 ? 42.661 20.455 -4.286 1.00 44.12 120 SER B O 1
ATOM 2753 N N . LYS B 1 121 ? 40.977 19.270 -3.395 1.00 43.33 121 LYS B N 1
ATOM 2754 C CA . LYS B 1 121 ? 40.507 20.379 -2.568 1.00 44.38 121 LYS B CA 1
ATOM 2755 C C . LYS B 1 121 ? 40.913 20.238 -1.096 1.00 43.78 121 LYS B C 1
ATOM 2756 O O . LYS B 1 121 ? 40.420 20.982 -0.244 1.00 44.51 121 LYS B O 1
ATOM 2762 N N . ASN B 1 122 ? 41.815 19.303 -0.798 1.00 40.62 122 ASN B N 1
ATOM 2763 C CA . ASN B 1 122 ? 42.245 19.085 0.583 1.00 37.30 122 ASN B CA 1
ATOM 2764 C C . ASN B 1 122 ? 43.747 19.025 0.788 1.00 36.86 122 ASN B C 1
ATOM 2765 O O . ASN B 1 122 ? 44.516 18.825 -0.144 1.00 33.87 122 ASN B O 1
ATOM 2770 N N . GLN B 1 123 ? 44.150 19.186 2.041 1.00 36.59 123 GLN B N 1
ATOM 2771 C CA . GLN B 1 123 ? 45.546 19.123 2.412 1.00 36.31 123 GLN B CA 1
ATOM 2772 C C . GLN B 1 123 ? 45.637 18.373 3.727 1.00 36.33 123 GLN B C 1
ATOM 2773 O O . GLN B 1 123 ? 45.857 18.969 4.781 1.00 34.12 123 GLN B O 1
ATOM 2779 N N . VAL B 1 124 ? 45.449 17.060 3.674 1.00 34.79 124 VAL B N 1
ATOM 2780 C CA . VAL B 1 124 ? 45.536 16.279 4.891 1.00 32.92 124 VAL B CA 1
ATOM 2781 C C . VAL B 1 124 ? 45.798 14.803 4.630 1.00 32.19 124 VAL B C 1
ATOM 2782 O O . VAL B 1 124 ? 45.215 14.193 3.729 1.00 30.27 124 VAL B O 1
ATOM 2786 N N . VAL B 1 125 ? 46.717 14.243 5.404 1.00 29.00 125 VAL B N 1
ATOM 2787 C CA . VAL B 1 125 ? 47.039 12.829 5.293 1.00 27.94 125 VAL B CA 1
ATOM 2788 C C . VAL B 1 125 ? 46.744 12.274 6.680 1.00 28.38 125 VAL B C 1
ATOM 2789 O O . VAL B 1 125 ? 47.130 12.865 7.691 1.00 27.60 125 VAL B O 1
ATOM 2793 N N . ALA B 1 126 ? 46.043 11.150 6.741 1.00 28.57 126 ALA B N 1
ATOM 2794 C CA . ALA B 1 126 ? 45.695 10.590 8.035 1.00 27.33 126 ALA B CA 1
ATOM 2795 C C . ALA B 1 126 ? 45.504 9.087 8.065 1.00 27.92 126 ALA B C 1
ATOM 2796 O O . ALA B 1 126 ? 45.303 8.441 7.038 1.00 26.03 126 ALA B O 1
ATOM 2798 N N . VAL B 1 127 ? 45.579 8.553 9.277 1.00 26.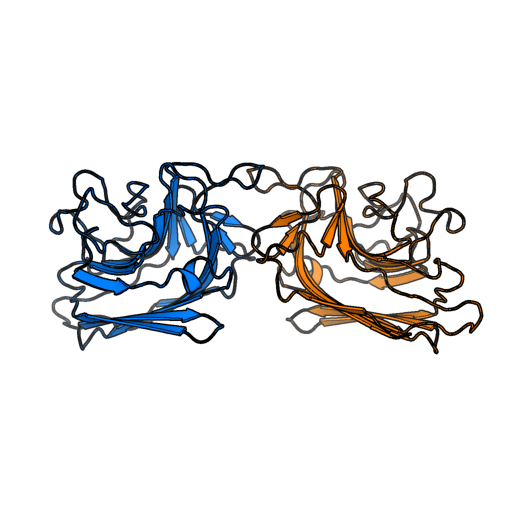95 127 VAL B N 1
ATOM 2799 C CA . VAL B 1 127 ? 45.343 7.152 9.520 1.00 27.70 127 VAL B CA 1
ATOM 2800 C C . VAL B 1 127 ? 44.093 7.225 10.381 1.00 28.19 127 VAL B C 1
ATOM 2801 O O . VAL B 1 127 ? 44.102 7.844 11.435 1.00 28.58 127 VAL B O 1
ATOM 2805 N N . GLU B 1 128 ? 43.007 6.629 9.907 1.00 28.03 128 GLU B N 1
ATOM 2806 C CA . GLU B 1 128 ? 41.752 6.656 10.646 1.00 27.11 128 GLU B CA 1
ATOM 2807 C C . GLU B 1 128 ? 41.422 5.336 11.326 1.00 28.51 128 GLU B C 1
ATOM 2808 O O . GLU B 1 128 ? 41.861 4.267 10.909 1.00 27.64 128 GLU B O 1
ATOM 2814 N N . PHE B 1 129 ? 40.662 5.433 12.407 1.00 28.17 129 PHE B N 1
ATOM 2815 C CA . PHE B 1 129 ? 40.209 4.268 13.148 1.00 28.28 129 PHE B CA 1
ATOM 2816 C C . PHE B 1 129 ? 38.734 4.531 13.180 1.00 27.99 129 PHE B C 1
ATOM 2817 O O . PHE B 1 129 ? 38.217 5.207 14.073 1.00 30.85 129 PHE B O 1
ATOM 2825 N N . ASP B 1 130 ? 38.089 4.013 12.142 1.00 29.19 130 ASP B N 1
ATOM 2826 C CA . ASP B 1 130 ? 36.672 4.182 11.874 1.00 27.92 130 ASP B CA 1
ATOM 2827 C C . ASP B 1 130 ? 35.759 3.142 12.501 1.00 28.23 130 ASP B C 1
ATOM 2828 O O . ASP B 1 130 ? 35.735 1.992 12.075 1.00 28.12 130 ASP B O 1
ATOM 2833 N N . THR B 1 131 ? 34.972 3.560 13.484 1.00 30.85 131 THR B N 1
ATOM 2834 C CA . THR B 1 131 ? 34.061 2.642 14.162 1.00 30.94 131 THR B CA 1
ATOM 2835 C C . THR B 1 131 ? 32.657 2.629 13.573 1.00 32.55 131 THR B C 1
ATOM 2836 O O . THR B 1 131 ? 31.758 2.025 14.136 1.00 33.18 131 THR B O 1
ATOM 2840 N N . TRP B 1 132 ? 32.459 3.279 12.435 1.00 34.46 132 TRP B N 1
ATOM 2841 C CA . TRP B 1 132 ? 31.122 3.318 11.854 1.00 35.92 132 TRP B CA 1
ATOM 2842 C C . TRP B 1 132 ? 31.133 3.385 10.334 1.00 36.47 132 TRP B C 1
ATOM 2843 O O . TRP B 1 132 ? 31.710 4.297 9.757 1.00 34.21 132 TRP B O 1
ATOM 2854 N N . THR B 1 133 ? 30.488 2.408 9.697 1.00 38.74 133 THR B N 1
ATOM 2855 C CA . THR B 1 133 ? 30.407 2.340 8.240 1.00 41.82 133 THR B CA 1
ATOM 2856 C C . THR B 1 133 ? 29.369 3.317 7.716 1.00 41.85 133 THR B C 1
ATOM 2857 O O . THR B 1 133 ? 28.197 3.241 8.080 1.00 44.37 133 THR B O 1
ATOM 2861 N N . ASN B 1 134 ? 29.802 4.214 6.840 1.00 41.70 134 ASN B N 1
ATOM 2862 C CA . ASN B 1 134 ? 28.924 5.221 6.257 1.00 42.75 134 ASN B CA 1
ATOM 2863 C C . ASN B 1 134 ? 28.502 4.886 4.830 1.00 42.46 134 ASN B C 1
ATOM 2864 O O . ASN B 1 134 ? 29.318 4.451 4.017 1.00 43.22 134 ASN B O 1
ATOM 2869 N N . PRO B 1 135 ? 27.216 5.091 4.509 1.00 43.39 135 PRO B N 1
ATOM 2870 C CA . PRO B 1 135 ? 26.696 4.811 3.166 1.00 43.55 135 PRO B CA 1
ATOM 2871 C C . PRO B 1 135 ? 26.846 6.004 2.214 1.00 43.79 135 PRO B C 1
ATOM 2872 O O . PRO B 1 135 ? 26.738 5.854 1.002 1.00 44.53 135 PRO B O 1
ATOM 2876 N N . ASN B 1 136 ? 27.116 7.181 2.776 1.00 45.16 136 ASN B N 1
ATOM 2877 C CA . ASN B 1 136 ? 27.280 8.426 2.013 1.00 44.65 136 ASN B CA 1
ATOM 2878 C C . ASN B 1 136 ? 28.400 8.359 0.969 1.00 43.67 136 ASN B C 1
ATOM 2879 O O . ASN B 1 136 ? 28.351 9.047 -0.050 1.00 43.85 136 ASN B O 1
ATOM 2884 N N . PHE B 1 137 ? 29.428 7.566 1.250 1.00 41.30 137 PHE B N 1
ATOM 2885 C CA . PHE B 1 137 ? 30.558 7.412 0.341 1.00 39.11 137 PHE B CA 1
ATOM 2886 C C . PHE B 1 137 ? 31.085 5.995 0.472 1.00 37.75 137 PHE B C 1
ATOM 2887 O O . PHE B 1 137 ? 30.764 5.292 1.427 1.00 39.00 137 PHE B O 1
ATOM 2895 N N . PRO B 1 138 ? 31.907 5.556 -0.485 1.00 37.85 138 PRO B N 1
ATOM 2896 C CA . PRO B 1 138 ? 32.451 4.198 -0.435 1.00 38.72 138 PRO B CA 1
ATOM 2897 C C . PRO B 1 138 ? 33.394 3.919 0.729 1.00 38.36 138 PRO B C 1
ATOM 2898 O O . PRO B 1 138 ? 34.326 4.676 0.973 1.00 38.75 138 PRO B O 1
ATOM 2902 N N . GLU B 1 139 ? 33.145 2.820 1.431 1.00 38.95 139 GLU B N 1
ATOM 2903 C CA . GLU B 1 139 ? 33.993 2.379 2.532 1.00 40.12 139 GLU B CA 1
ATOM 2904 C C . GLU B 1 139 ? 33.547 1.021 3.057 1.00 40.32 139 GLU B C 1
ATOM 2905 O O . GLU B 1 139 ? 32.402 0.622 2.869 1.00 39.57 139 GLU B O 1
ATOM 2911 N N . PRO B 1 140 ? 34.460 0.280 3.705 1.00 41.26 140 PRO B N 1
ATOM 2912 C CA . PRO B 1 140 ? 34.130 -1.047 4.242 1.00 40.51 140 PRO B CA 1
ATOM 2913 C C . PRO B 1 140 ? 32.811 -1.113 5.011 1.00 40.76 140 PRO B C 1
ATOM 2914 O O . PRO B 1 140 ? 32.474 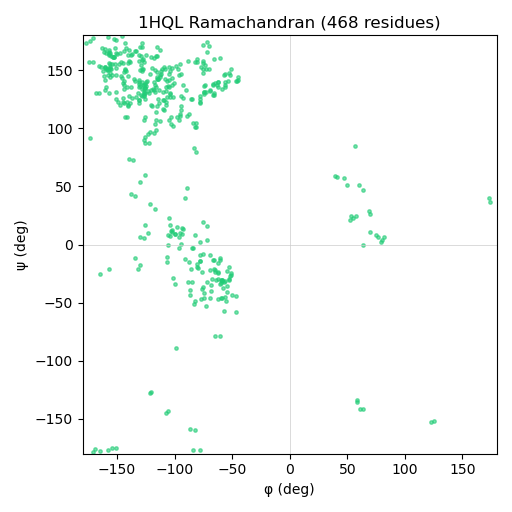-0.202 5.767 1.00 40.00 140 PRO B O 1
ATOM 2918 N N . SER B 1 141 ? 32.069 -2.201 4.832 1.00 41.06 141 SER B N 1
ATOM 2919 C CA . SER B 1 141 ? 30.797 -2.352 5.531 1.00 42.96 141 SER B CA 1
ATOM 2920 C C . SER B 1 141 ? 31.011 -2.763 6.988 1.00 42.08 141 SER B C 1
ATOM 2921 O O . SER B 1 141 ? 30.060 -2.976 7.724 1.00 45.15 141 SER B O 1
ATOM 2924 N N . TYR B 1 142 ? 32.268 -2.876 7.395 1.00 38.82 142 TYR B N 1
ATOM 2925 C CA . TYR B 1 142 ? 32.613 -3.246 8.763 1.00 37.22 142 TYR B CA 1
ATOM 2926 C C . TYR B 1 142 ? 33.545 -2.199 9.378 1.00 34.91 142 TYR B C 1
ATOM 2927 O O . TYR B 1 142 ? 34.129 -1.393 8.652 1.00 33.62 142 TYR B O 1
ATOM 2936 N N . ARG B 1 143 ? 33.669 -2.208 10.707 1.00 34.34 143 ARG B N 1
ATOM 2937 C CA . ARG B 1 143 ? 34.547 -1.259 11.412 1.00 34.52 143 ARG B CA 1
ATOM 2938 C C . ARG B 1 143 ? 35.921 -1.455 10.789 1.00 34.19 143 ARG B C 1
ATOM 2939 O O . ARG B 1 143 ? 36.290 -2.576 10.429 1.00 32.38 143 ARG B O 1
ATOM 2947 N N . HIS B 1 144 ? 36.701 -0.386 10.697 1.00 32.15 144 HIS B N 1
ATOM 2948 C CA . HIS B 1 144 ? 37.983 -0.515 10.038 1.00 30.80 144 HIS B CA 1
ATOM 2949 C C . HIS B 1 144 ? 39.008 0.572 10.333 1.00 29.76 144 HIS B C 1
ATOM 2950 O O . HIS B 1 144 ? 38.692 1.638 10.860 1.00 28.27 144 HIS B O 1
ATOM 2957 N N . ILE B 1 145 ? 40.243 0.267 9.955 1.00 30.01 145 ILE B N 1
ATOM 2958 C CA . ILE B 1 145 ? 41.383 1.156 10.087 1.00 29.56 145 ILE B CA 1
ATOM 2959 C C . ILE B 1 145 ? 41.745 1.490 8.651 1.00 29.95 145 ILE B C 1
ATOM 2960 O O . ILE B 1 145 ? 41.628 0.637 7.766 1.00 29.81 145 ILE B O 1
ATOM 2965 N N . GLY B 1 146 ? 42.185 2.720 8.410 1.00 29.09 146 GLY B N 1
ATOM 2966 C CA . GLY B 1 146 ? 42.535 3.094 7.055 1.00 27.15 146 GLY B CA 1
ATOM 2967 C C . GLY B 1 146 ? 43.501 4.261 6.919 1.00 27.98 146 GLY B C 1
ATOM 2968 O O . GLY B 1 146 ? 43.729 5.024 7.869 1.00 26.63 146 GLY B O 1
ATOM 2969 N N . ILE B 1 147 ? 44.066 4.376 5.718 1.00 27.61 147 ILE B N 1
ATOM 2970 C CA . ILE B 1 147 ? 45.005 5.431 5.363 1.00 28.23 147 ILE B CA 1
ATOM 2971 C C . ILE B 1 147 ? 44.231 6.339 4.400 1.00 30.07 147 ILE B C 1
ATOM 2972 O O . ILE B 1 147 ? 43.691 5.876 3.381 1.00 28.91 147 ILE B O 1
ATOM 2977 N N . ASN B 1 148 ? 44.162 7.622 4.753 1.00 30.63 148 ASN B N 1
ATOM 2978 C CA . ASN B 1 148 ? 43.445 8.617 3.967 1.00 29.64 148 ASN B CA 1
ATOM 2979 C C . ASN B 1 148 ? 44.396 9.647 3.392 1.00 30.19 148 ASN B C 1
ATOM 2980 O O . ASN B 1 148 ? 45.160 10.296 4.116 1.00 29.06 148 ASN B O 1
ATOM 2985 N N . VAL B 1 149 ? 44.331 9.803 2.081 1.00 30.67 149 VAL B N 1
ATOM 2986 C CA . VAL B 1 149 ? 45.163 10.752 1.394 1.00 29.29 149 VAL B CA 1
ATOM 2987 C C . VAL B 1 149 ? 44.241 11.790 0.768 1.00 29.87 149 VAL B C 1
ATOM 2988 O O . VAL B 1 149 ? 43.641 11.559 -0.274 1.00 29.48 149 VAL B O 1
ATOM 2992 N N . ASN B 1 150 ? 44.108 12.919 1.455 1.00 31.65 150 ASN B N 1
ATOM 2993 C CA . ASN B 1 150 ? 43.278 14.025 1.013 1.00 31.58 150 ASN B CA 1
ATOM 2994 C C . ASN B 1 150 ? 41.831 13.682 0.714 1.00 32.42 150 ASN B C 1
ATOM 2995 O O . ASN B 1 150 ? 41.141 14.401 -0.019 1.00 33.18 150 ASN B O 1
ATOM 3000 N N . SER B 1 151 ? 41.364 12.590 1.303 1.00 31.53 151 SER B N 1
ATOM 3001 C CA . SER B 1 151 ? 39.990 12.160 1.105 1.00 32.35 151 SER B CA 1
ATOM 3002 C C . SER B 1 151 ? 39.490 11.282 2.250 1.00 31.94 151 SER B C 1
ATOM 3003 O O . SER B 1 151 ? 40.275 10.542 2.857 1.00 31.73 151 SER B O 1
ATOM 3006 N N . ILE B 1 152 ? 38.189 11.376 2.539 1.00 31.16 152 ILE B N 1
ATOM 3007 C CA . ILE B 1 152 ? 37.563 10.580 3.600 1.00 30.81 152 ILE B CA 1
ATOM 3008 C C . ILE B 1 152 ? 37.406 9.143 3.106 1.00 31.38 152 ILE B C 1
ATOM 3009 O O . ILE B 1 152 ? 37.030 8.246 3.866 1.00 30.35 152 ILE B O 1
ATOM 3014 N N . VAL B 1 153 ? 37.683 8.935 1.822 1.00 32.36 153 VAL B N 1
ATOM 3015 C CA . VAL B 1 153 ? 37.610 7.602 1.235 1.00 33.03 153 VAL B CA 1
ATOM 3016 C C . VAL B 1 153 ? 39.039 7.044 1.269 1.00 33.66 153 VAL B C 1
ATOM 3017 O O . VAL B 1 153 ? 39.906 7.491 0.511 1.00 32.96 153 VAL B O 1
ATOM 3021 N N . SER B 1 154 ? 39.272 6.081 2.161 1.00 31.71 154 SER B N 1
ATOM 3022 C CA . SER B 1 154 ? 40.593 5.485 2.332 1.00 31.54 154 SER B CA 1
ATOM 3023 C C . SER B 1 154 ? 41.165 4.873 1.059 1.00 30.58 154 SER B C 1
ATOM 3024 O O . SER B 1 154 ? 40.433 4.337 0.230 1.00 31.02 154 SER B O 1
ATOM 3027 N N . VAL B 1 155 ? 42.482 4.950 0.902 1.00 30.96 155 VAL B N 1
ATOM 3028 C CA . VAL B 1 155 ? 43.117 4.344 -0.269 1.00 30.49 155 VAL B CA 1
ATOM 3029 C C . VAL B 1 155 ? 43.374 2.876 0.050 1.00 31.38 155 VAL B C 1
ATOM 3030 O O . VAL B 1 155 ? 43.529 2.057 -0.845 1.00 32.94 155 VAL B O 1
ATOM 3034 N N . ALA B 1 156 ? 43.414 2.548 1.337 1.00 30.09 156 ALA B N 1
ATOM 3035 C CA . ALA B 1 156 ? 43.621 1.172 1.780 1.00 31.38 156 ALA B CA 1
ATOM 3036 C C . ALA B 1 156 ? 43.024 1.048 3.176 1.00 32.38 156 ALA B C 1
ATOM 3037 O O . ALA B 1 156 ? 43.072 2.001 3.959 1.00 33.34 156 ALA B O 1
ATOM 3039 N N . THR B 1 157 ? 42.447 -0.117 3.470 1.00 31.66 157 THR B N 1
ATOM 3040 C CA . THR B 1 157 ? 41.834 -0.351 4.757 1.00 30.57 157 THR B CA 1
ATOM 3041 C C . THR B 1 157 ? 42.121 -1.740 5.271 1.00 31.14 157 THR B C 1
ATOM 3042 O O . THR B 1 157 ? 42.598 -2.601 4.547 1.00 29.76 157 THR B O 1
ATOM 3046 N N . LYS B 1 158 ? 41.814 -1.930 6.548 1.00 31.45 158 LYS B N 1
ATOM 3047 C CA . LYS B 1 158 ? 41.993 -3.190 7.241 1.00 31.44 158 LYS B CA 1
ATOM 3048 C C . LYS B 1 158 ? 40.832 -3.315 8.205 1.00 32.12 158 LYS B C 1
ATOM 3049 O O . LYS B 1 158 ? 40.509 -2.364 8.928 1.00 29.75 158 LYS B O 1
ATOM 3055 N N . ARG B 1 159 ? 40.226 -4.496 8.228 1.00 32.17 159 ARG B N 1
ATOM 3056 C CA . ARG B 1 159 ? 39.109 -4.769 9.109 1.00 32.90 159 ARG B CA 1
ATOM 3057 C C . ARG B 1 159 ? 39.518 -4.652 10.564 1.00 32.95 159 ARG B C 1
ATOM 3058 O O . ARG B 1 159 ? 40.564 -5.156 10.970 1.00 31.94 159 ARG B O 1
ATOM 3066 N N . TRP B 1 160 ? 38.669 -3.997 11.346 1.00 31.01 160 TRP B N 1
ATOM 3067 C CA . TRP B 1 160 ? 38.916 -3.801 12.766 1.00 32.66 160 TRP B CA 1
ATOM 3068 C C . TRP B 1 160 ? 37.862 -4.613 13.529 1.00 33.46 160 TRP B C 1
ATOM 3069 O O . TRP B 1 160 ? 36.700 -4.240 13.571 1.00 34.86 160 TRP B O 1
ATOM 3080 N N . GLU B 1 161 ? 38.282 -5.731 14.119 1.00 36.40 161 GLU B N 1
ATOM 3081 C CA . GLU B 1 161 ? 37.378 -6.634 14.855 1.00 38.07 161 GLU B CA 1
ATOM 3082 C C . GLU B 1 161 ? 36.598 -5.977 15.992 1.00 38.54 161 GLU B C 1
ATOM 3083 O O . GLU B 1 161 ? 37.146 -5.197 16.779 1.00 37.56 161 GLU B O 1
ATOM 3089 N N . ASP B 1 162 ? 35.318 -6.314 16.100 1.00 37.32 162 ASP B N 1
ATOM 3090 C CA . ASP B 1 162 ? 34.496 -5.744 17.157 1.00 39.65 162 ASP B CA 1
ATOM 3091 C C . ASP B 1 162 ? 34.930 -6.228 18.533 1.00 39.78 162 ASP B C 1
ATOM 3092 O O . ASP B 1 162 ? 34.784 -5.514 19.522 1.00 39.31 162 ASP B O 1
ATOM 3097 N N . SER B 1 163 ? 35.481 -7.437 18.593 1.00 40.44 163 SER B N 1
ATOM 3098 C CA . SER B 1 163 ? 35.934 -7.988 19.864 1.00 41.51 163 SER B CA 1
ATOM 3099 C C . SER B 1 163 ? 37.000 -7.092 20.483 1.00 40.47 163 SER B C 1
ATOM 3100 O O . SER B 1 163 ? 37.122 -7.012 21.703 1.00 42.57 163 SER B O 1
ATOM 3103 N N . ASP B 1 164 ? 37.769 -6.415 19.636 1.00 38.88 164 ASP B N 1
ATOM 3104 C CA . ASP B 1 164 ? 38.813 -5.508 20.104 1.00 36.10 164 ASP B CA 1
ATOM 3105 C C . ASP B 1 164 ? 38.215 -4.120 20.355 1.00 33.91 164 ASP B C 1
ATOM 3106 O O . ASP B 1 164 ? 38.492 -3.492 21.372 1.00 33.19 164 ASP B O 1
ATOM 3111 N N . ILE B 1 165 ? 37.377 -3.656 19.436 1.00 33.75 165 ILE B N 1
ATOM 3112 C CA . ILE B 1 165 ? 36.743 -2.347 19.579 1.00 34.47 165 ILE B CA 1
ATOM 3113 C C . ILE B 1 165 ? 35.916 -2.250 20.864 1.00 34.72 165 ILE B C 1
ATOM 3114 O O . ILE B 1 165 ? 36.014 -1.261 21.592 1.00 35.00 165 ILE B O 1
ATOM 3119 N N . PHE B 1 166 ? 35.113 -3.275 21.150 1.00 35.20 166 PHE B N 1
ATOM 3120 C CA . PHE B 1 166 ? 34.289 -3.272 22.359 1.00 35.57 166 PHE B CA 1
ATOM 3121 C C . PHE B 1 166 ? 34.985 -3.980 23.518 1.00 36.06 166 PHE B C 1
ATOM 3122 O O . PHE B 1 166 ? 34.343 -4.299 24.521 1.00 35.73 166 PHE B O 1
ATOM 3130 N N . SER B 1 167 ? 36.289 -4.222 23.380 1.00 34.93 167 SER B N 1
ATOM 3131 C CA . SER B 1 167 ? 37.058 -4.916 24.412 1.00 35.17 167 SER B CA 1
ATOM 3132 C C . SER B 1 167 ? 37.164 -4.170 25.736 1.00 35.99 167 SER B C 1
ATOM 3133 O O . SER B 1 167 ? 37.403 -4.775 26.774 1.00 36.17 167 SER B O 1
ATOM 3136 N N . GLY B 1 168 ? 37.003 -2.854 25.702 1.00 37.85 168 GLY B N 1
ATOM 3137 C CA . GLY B 1 168 ? 37.128 -2.082 26.921 1.00 36.27 168 GLY B CA 1
ATOM 3138 C C . GLY B 1 168 ? 38.578 -2.074 27.377 1.00 38.41 168 GLY B C 1
ATOM 3139 O O . GLY B 1 168 ? 38.861 -1.914 28.554 1.00 38.28 168 GLY B O 1
ATOM 3140 N N . LYS B 1 169 ? 39.512 -2.241 26.448 1.00 38.63 169 LYS B N 1
ATOM 3141 C CA . LYS B 1 169 ? 40.927 -2.241 26.807 1.00 38.71 169 LYS B CA 1
ATOM 3142 C C . LYS B 1 169 ? 41.668 -1.075 26.175 1.00 37.07 169 LYS B C 1
ATOM 3143 O O . LYS B 1 169 ? 41.177 -0.458 25.236 1.00 34.93 169 LYS B O 1
ATOM 3149 N N . ILE B 1 170 ? 42.841 -0.761 26.710 1.00 35.34 170 ILE B N 1
ATOM 3150 C CA . ILE B 1 170 ? 43.643 0.327 26.172 1.00 34.17 170 ILE B CA 1
ATOM 3151 C C . ILE B 1 170 ? 44.338 -0.162 24.913 1.00 33.63 170 ILE B C 1
ATOM 3152 O O . ILE B 1 170 ? 44.983 -1.204 24.925 1.00 34.51 170 ILE B O 1
ATOM 3157 N N . ALA B 1 171 ? 44.191 0.582 23.822 1.00 30.92 171 ALA B N 1
ATOM 3158 C CA . ALA B 1 171 ? 44.824 0.214 22.562 1.00 29.75 171 ALA B CA 1
ATOM 3159 C C . ALA B 1 171 ? 46.059 1.070 22.328 1.00 29.27 171 ALA B C 1
ATOM 3160 O O . ALA B 1 171 ? 46.141 2.201 22.803 1.00 30.07 171 ALA B O 1
ATOM 3162 N N . THR B 1 172 ? 47.021 0.520 21.598 1.00 27.38 172 THR B N 1
ATOM 3163 C CA . THR B 1 172 ? 48.246 1.236 21.280 1.00 27.68 172 THR B CA 1
ATOM 3164 C C . THR B 1 172 ? 48.378 1.372 19.771 1.00 28.51 172 THR B C 1
ATOM 3165 O O . THR B 1 172 ? 48.432 0.377 19.056 1.00 31.21 172 THR B O 1
ATOM 3169 N N . ALA B 1 173 ? 48.407 2.610 19.290 1.00 27.14 173 ALA B N 1
ATOM 3170 C CA . ALA B 1 173 ? 48.532 2.874 17.858 1.00 27.20 173 ALA B CA 1
ATOM 3171 C C . ALA B 1 173 ? 49.962 3.344 17.545 1.00 26.63 173 ALA B C 1
ATOM 3172 O O . ALA B 1 173 ? 50.529 4.150 18.277 1.00 26.86 173 ALA B O 1
ATOM 3174 N N . ARG B 1 174 ? 50.544 2.816 16.475 1.00 27.75 174 ARG B N 1
ATOM 3175 C CA . ARG B 1 174 ? 51.903 3.183 16.070 1.00 29.50 174 ARG B CA 1
ATOM 3176 C C . ARG B 1 174 ? 51.854 3.490 14.577 1.00 30.02 174 ARG B C 1
ATOM 3177 O O . ARG B 1 174 ? 51.317 2.719 13.792 1.00 29.59 174 ARG B O 1
ATOM 3185 N N . ILE B 1 175 ? 52.413 4.623 14.186 1.00 29.86 175 ILE B N 1
ATOM 3186 C CA . ILE B 1 175 ? 52.399 5.025 12.790 1.00 28.44 175 ILE B CA 1
ATOM 3187 C C . ILE B 1 175 ? 53.777 5.492 12.375 1.00 27.99 175 ILE B C 1
ATOM 3188 O O . ILE B 1 175 ? 54.360 6.367 13.005 1.00 28.62 175 ILE B O 1
ATOM 3193 N N . SER B 1 176 ? 54.289 4.921 11.296 1.00 27.63 176 SER B N 1
ATOM 3194 C CA . SER B 1 176 ? 55.613 5.291 10.837 1.00 27.63 176 SER B CA 1
ATOM 3195 C C . SER B 1 176 ? 55.586 5.693 9.383 1.00 27.04 176 SER B C 1
ATOM 3196 O O . SER B 1 176 ? 54.691 5.306 8.638 1.00 25.14 176 SER B O 1
ATOM 3199 N N . TYR B 1 177 ? 56.584 6.473 8.986 1.00 27.41 177 TYR B N 1
ATOM 3200 C CA . TYR B 1 177 ? 56.694 6.894 7.607 1.00 28.52 177 TYR B CA 1
ATOM 3201 C C . TYR B 1 177 ? 58.155 6.986 7.199 1.00 29.46 177 TYR B C 1
ATOM 3202 O O . TYR B 1 177 ? 58.952 7.695 7.814 1.00 29.84 177 TYR B O 1
ATOM 3211 N N . ASP B 1 178 ? 58.506 6.245 6.163 1.00 29.85 178 ASP B N 1
ATOM 3212 C CA . ASP B 1 178 ? 59.869 6.257 5.664 1.00 32.02 178 ASP B CA 1
ATOM 3213 C C . ASP B 1 178 ? 59.893 7.217 4.480 1.00 31.05 178 ASP B C 1
ATOM 3214 O O . ASP B 1 178 ? 59.313 6.934 3.428 1.00 31.20 178 ASP B O 1
ATOM 3219 N N . GLY B 1 179 ? 60.553 8.357 4.678 1.00 31.15 179 GLY B N 1
ATOM 3220 C CA . GLY B 1 179 ? 60.642 9.375 3.644 1.00 32.16 179 GLY B CA 1
ATOM 3221 C C . GLY B 1 179 ? 61.348 8.943 2.371 1.00 34.22 179 GLY B C 1
ATOM 3222 O O . GLY B 1 179 ? 61.039 9.445 1.287 1.00 33.46 179 GLY B O 1
ATOM 3223 N N . SER B 1 180 ? 62.297 8.016 2.490 1.00 34.75 180 SER B N 1
ATOM 3224 C CA . SER B 1 180 ? 63.017 7.533 1.319 1.00 34.90 180 SER B CA 1
ATOM 3225 C C . SER B 1 180 ? 62.161 6.555 0.526 1.00 33.75 180 SER B C 1
ATOM 3226 O O . SER B 1 180 ? 62.079 6.646 -0.695 1.00 32.68 180 SER B O 1
ATOM 3229 N N . ALA B 1 181 ? 61.544 5.603 1.222 1.00 32.40 181 ALA B N 1
ATOM 3230 C CA . ALA B 1 181 ? 60.711 4.609 0.560 1.00 31.13 181 ALA B CA 1
ATOM 3231 C C . ALA B 1 181 ? 59.300 5.128 0.233 1.00 30.86 181 ALA B C 1
ATOM 3232 O O . ALA B 1 181 ? 58.619 4.575 -0.621 1.00 30.67 181 ALA B O 1
ATOM 3234 N N . GLU B 1 182 ? 58.882 6.200 0.907 1.00 31.18 182 GLU B N 1
ATOM 3235 C CA . GLU B 1 182 ? 57.569 6.817 0.707 1.00 33.22 182 GLU B CA 1
ATOM 3236 C C . GLU B 1 182 ? 56.477 5.833 1.111 1.00 33.80 182 GLU B C 1
ATOM 3237 O O . GLU B 1 182 ? 55.478 5.630 0.400 1.00 33.41 182 GLU B O 1
ATOM 3243 N N . ILE B 1 183 ? 56.673 5.232 2.282 1.00 32.29 183 ILE B N 1
ATOM 3244 C CA . ILE B 1 183 ? 55.740 4.252 2.799 1.00 30.76 183 ILE B CA 1
ATOM 3245 C C . ILE B 1 183 ? 55.218 4.638 4.180 1.00 31.05 183 ILE B C 1
ATOM 3246 O O . ILE B 1 183 ? 55.987 5.006 5.073 1.00 30.97 183 ILE B O 1
ATOM 3251 N N . LEU B 1 184 ? 53.899 4.562 4.332 1.00 30.25 184 LEU B N 1
ATOM 3252 C CA . LEU B 1 184 ? 53.222 4.862 5.587 1.00 29.48 184 LEU B CA 1
ATOM 3253 C C . LEU B 1 184 ? 52.770 3.523 6.151 1.00 29.82 184 LEU B C 1
ATOM 3254 O O . LEU B 1 184 ? 52.194 2.708 5.434 1.00 29.38 184 LEU B O 1
ATOM 3259 N N . THR B 1 185 ? 53.038 3.293 7.434 1.00 29.87 185 THR B N 1
ATOM 3260 C CA . THR B 1 185 ? 52.647 2.041 8.063 1.00 28.62 185 THR B CA 1
ATOM 3261 C C . THR B 1 185 ? 51.927 2.326 9.369 1.00 30.73 185 THR B C 1
ATOM 3262 O O . THR B 1 185 ? 52.287 3.270 10.092 1.00 31.44 185 THR B O 1
ATOM 3266 N N . VAL B 1 186 ? 50.896 1.533 9.659 1.00 29.48 186 VAL B N 1
ATOM 3267 C CA . VAL B 1 186 ? 50.189 1.687 10.916 1.00 28.39 186 VAL B CA 1
ATOM 3268 C C . VAL B 1 186 ? 50.055 0.330 11.581 1.00 28.80 186 VAL B C 1
ATOM 3269 O O . VAL B 1 186 ? 49.785 -0.675 10.928 1.00 26.81 186 VAL B O 1
ATOM 3273 N N . VAL B 1 187 ? 50.264 0.306 12.890 1.00 28.00 187 VAL B N 1
ATOM 3274 C CA . VAL B 1 187 ? 50.112 -0.921 13.647 1.00 29.88 187 VAL B CA 1
ATOM 3275 C C . VAL B 1 187 ? 49.231 -0.609 14.857 1.00 28.64 187 VAL B C 1
ATOM 3276 O O . VAL B 1 187 ? 49.537 0.299 15.624 1.00 28.45 187 VAL B O 1
ATOM 3280 N N . LEU B 1 188 ? 48.135 -1.351 15.007 1.00 28.66 188 LEU B N 1
ATOM 3281 C CA . LEU B 1 188 ? 47.220 -1.161 16.131 1.00 29.72 188 LEU B CA 1
ATOM 3282 C C . LEU B 1 188 ? 47.367 -2.384 17.019 1.00 31.27 188 LEU B C 1
ATOM 3283 O O . LEU B 1 188 ? 47.163 -3.505 16.563 1.00 32.40 188 LEU B O 1
ATOM 3288 N N . SER B 1 189 ? 47.677 -2.179 18.292 1.00 30.89 189 SER B N 1
ATOM 3289 C CA . SER B 1 189 ? 47.869 -3.314 19.186 1.00 33.36 189 SER B CA 1
ATOM 3290 C C . SER B 1 189 ? 46.997 -3.331 20.436 1.00 33.80 189 SER B C 1
ATOM 3291 O O . SER B 1 189 ? 46.766 -2.300 21.057 1.00 33.59 189 SER B O 1
ATOM 3294 N N . TYR B 1 190 ? 46.519 -4.517 20.799 1.00 36.50 190 TYR B N 1
ATOM 3295 C CA . TYR B 1 190 ? 45.699 -4.675 21.995 1.00 38.76 190 TYR B CA 1
ATOM 3296 C C . TYR B 1 190 ? 46.402 -5.605 22.973 1.00 40.95 190 TYR B C 1
ATOM 3297 O O . TYR B 1 190 ? 46.977 -6.615 22.570 1.00 40.69 190 TYR B O 1
ATOM 3306 N N . PRO B 1 191 ? 46.350 -5.281 24.277 1.00 44.05 191 PRO B N 1
ATOM 3307 C CA . PRO B 1 191 ? 46.990 -6.084 25.327 1.00 46.50 191 PRO B CA 1
ATOM 3308 C C . PRO B 1 191 ? 46.619 -7.566 25.299 1.00 48.18 191 PRO B C 1
ATOM 3309 O O . PRO B 1 191 ? 47.320 -8.398 25.870 1.00 50.52 191 PRO B O 1
ATOM 3313 N N . ASP B 1 192 ? 45.517 -7.896 24.639 1.00 49.16 192 ASP B N 1
ATOM 3314 C CA . ASP B 1 192 ? 45.090 -9.289 24.544 1.00 49.88 192 ASP B CA 1
ATOM 3315 C C . ASP B 1 192 ? 46.118 -10.089 23.751 1.00 49.84 192 ASP B C 1
ATOM 3316 O O . ASP B 1 192 ? 46.937 -10.805 24.321 1.00 51.45 192 ASP B O 1
ATOM 3321 N N . GLY B 1 193 ? 46.073 -9.960 22.431 0.00 48.46 193 GLY B N 1
ATOM 3322 C CA . GLY B 1 193 ? 47.009 -10.682 21.590 0.00 46.32 193 GLY B CA 1
ATOM 3323 C C . GLY B 1 193 ? 46.674 -10.490 20.128 0.00 44.85 193 GLY B C 1
ATOM 3324 O O . GLY B 1 193 ? 46.814 -11.405 19.320 0.00 44.84 193 GLY B O 1
ATOM 3325 N N . SER B 1 194 ? 46.232 -9.284 19.794 1.00 42.33 194 SER B N 1
ATOM 3326 C CA . SER B 1 194 ? 45.854 -8.946 18.428 1.00 42.43 194 SER B CA 1
ATOM 3327 C C . SER B 1 194 ? 46.533 -7.680 17.921 1.00 40.09 194 SER B C 1
ATOM 3328 O O . SER B 1 194 ? 46.483 -6.631 18.557 1.00 41.42 194 SER B O 1
ATOM 3331 N N . ASP B 1 195 ? 47.165 -7.791 16.764 1.00 37.39 195 ASP B N 1
ATOM 3332 C CA . ASP B 1 195 ? 47.857 -6.672 16.147 1.00 36.05 195 ASP B CA 1
ATOM 3333 C C . ASP B 1 195 ? 47.360 -6.492 14.722 1.00 34.53 195 ASP B C 1
ATOM 3334 O O . ASP B 1 195 ? 47.238 -7.453 13.973 1.00 34.46 195 ASP B O 1
ATOM 3339 N N . TYR B 1 196 ? 47.070 -5.257 14.346 1.00 33.50 196 TYR B N 1
ATOM 3340 C CA . TYR B 1 196 ? 46.612 -4.969 12.992 1.00 32.00 196 TYR B CA 1
ATOM 3341 C C . TYR B 1 196 ? 47.760 -4.278 12.270 1.00 30.53 196 TYR B C 1
ATOM 3342 O O . TYR B 1 196 ? 48.409 -3.406 12.840 1.00 31.20 196 TYR B O 1
ATOM 3351 N N . ILE B 1 197 ? 48.030 -4.674 11.032 1.00 30.12 197 ILE B N 1
ATOM 3352 C CA . ILE B 1 197 ? 49.118 -4.051 10.275 1.00 29.72 197 ILE B CA 1
ATOM 3353 C C . ILE B 1 197 ? 48.620 -3.528 8.926 1.00 29.70 197 ILE B C 1
ATOM 3354 O O . ILE B 1 197 ? 48.043 -4.292 8.144 1.00 28.56 197 ILE B O 1
ATOM 3359 N N . LEU B 1 198 ? 48.836 -2.241 8.647 1.00 27.17 198 LEU B N 1
ATOM 3360 C CA . LEU B 1 198 ? 48.410 -1.685 7.359 1.00 29.02 198 LEU B CA 1
ATOM 3361 C C . LEU B 1 198 ? 49.479 -0.742 6.809 1.00 28.93 198 LEU B C 1
ATOM 3362 O O . LEU B 1 198 ? 49.855 0.234 7.463 1.00 28.96 198 LEU B O 1
ATOM 3367 N N . SER B 1 199 ? 49.969 -1.040 5.613 1.00 29.08 199 SER B N 1
ATOM 3368 C CA . SER B 1 199 ? 50.998 -0.212 4.982 1.00 30.54 199 SER B CA 1
ATOM 3369 C C . SER B 1 199 ? 50.559 0.158 3.572 1.00 29.63 199 SER B C 1
ATOM 3370 O O . SER B 1 199 ? 49.853 -0.598 2.914 1.00 29.07 199 SER B O 1
ATOM 3373 N N . HIS B 1 200 ? 50.992 1.321 3.110 1.00 30.69 200 HIS B N 1
ATOM 3374 C CA . HIS B 1 200 ? 50.628 1.799 1.784 1.00 34.03 200 HIS B CA 1
ATOM 3375 C C . HIS B 1 200 ? 51.598 2.875 1.333 1.00 35.75 200 HIS B C 1
ATOM 3376 O O . HIS B 1 200 ? 52.009 3.722 2.130 1.00 35.69 200 HIS B O 1
ATOM 3383 N N . SER B 1 201 ? 51.949 2.860 0.054 1.00 37.04 201 SER B N 1
ATOM 3384 C CA . SER B 1 201 ? 52.860 3.865 -0.467 1.00 38.52 201 SER B CA 1
ATOM 3385 C C . SER B 1 201 ? 52.153 5.213 -0.577 1.00 39.16 201 SER B C 1
ATOM 3386 O O . SER B 1 201 ? 51.051 5.310 -1.109 1.00 39.18 201 SER B O 1
ATOM 3389 N N . VAL B 1 202 ? 52.788 6.255 -0.061 1.00 38.78 202 VAL B N 1
ATOM 3390 C CA . VAL B 1 202 ? 52.213 7.581 -0.143 1.00 38.73 202 VAL B CA 1
ATOM 3391 C C . VAL B 1 202 ? 53.337 8.606 -0.177 1.00 38.28 202 VAL B C 1
ATOM 3392 O O . VAL B 1 202 ? 54.273 8.534 0.627 1.00 37.26 202 VAL B O 1
ATOM 3396 N N . ASP B 1 203 ? 53.258 9.533 -1.133 1.00 38.88 203 ASP B N 1
ATOM 3397 C CA . ASP B 1 203 ? 54.273 10.579 -1.266 1.00 40.13 203 ASP B CA 1
ATOM 3398 C C . ASP B 1 203 ? 53.703 11.877 -0.707 1.00 39.72 203 ASP B C 1
ATOM 3399 O O . ASP B 1 203 ? 52.787 12.476 -1.278 1.00 39.58 203 ASP B O 1
ATOM 3404 N N . MET B 1 204 ? 54.248 12.281 0.433 1.00 39.87 204 MET B N 1
ATOM 3405 C CA . MET B 1 204 ? 53.826 13.489 1.113 1.00 40.92 204 MET B CA 1
ATOM 3406 C C . MET B 1 204 ? 54.028 14.747 0.268 1.00 40.54 204 MET B C 1
ATOM 3407 O O . MET B 1 204 ? 53.233 15.684 0.356 1.00 39.04 204 MET B O 1
ATOM 3412 N N . ARG B 1 205 ? 55.089 14.756 -0.541 1.00 41.59 205 ARG B N 1
ATOM 3413 C CA . ARG B 1 205 ? 55.428 15.900 -1.390 1.00 44.01 205 ARG B CA 1
ATOM 3414 C C . ARG B 1 205 ? 54.322 16.331 -2.333 1.00 43.71 205 ARG B C 1
ATOM 3415 O O . ARG B 1 205 ? 54.208 17.506 -2.676 1.00 44.81 205 ARG B O 1
ATOM 3423 N N . GLN B 1 206 ? 53.510 15.386 -2.770 1.00 45.24 206 GLN B N 1
ATOM 3424 C CA . GLN B 1 206 ? 52.432 15.737 -3.670 1.00 45.44 206 GLN B CA 1
ATOM 3425 C C . GLN B 1 206 ? 51.088 15.811 -2.963 1.00 44.12 206 GLN B C 1
ATOM 3426 O O . GLN B 1 206 ? 50.057 15.916 -3.617 1.00 45.29 206 GLN B O 1
ATOM 3432 N N . ASN B 1 207 ? 51.091 15.782 -1.631 1.00 40.44 207 ASN B N 1
ATOM 3433 C CA . ASN B 1 207 ? 49.834 15.841 -0.893 1.00 38.88 207 ASN B CA 1
ATOM 3434 C C . ASN B 1 207 ? 49.772 16.872 0.216 1.00 38.11 207 ASN B C 1
ATOM 3435 O O . ASN B 1 207 ? 48.681 17.234 0.679 1.00 39.12 207 ASN B O 1
ATOM 3440 N N . LEU B 1 208 ? 50.944 17.344 0.628 1.00 35.48 208 LEU B N 1
ATOM 3441 C CA . LEU B 1 208 ? 51.060 18.305 1.716 1.00 34.30 208 LEU B CA 1
ATOM 3442 C C . LEU B 1 208 ? 52.194 19.307 1.499 1.00 32.17 208 LEU B C 1
ATOM 3443 O O . LEU B 1 208 ? 53.156 19.021 0.782 1.00 32.34 208 LEU B O 1
ATOM 3448 N N . PRO B 1 209 ? 52.106 20.485 2.139 1.00 31.52 209 PRO B N 1
ATOM 3449 C CA . PRO B 1 209 ? 53.150 21.512 2.008 1.00 32.77 209 PRO B CA 1
ATOM 3450 C C . PRO B 1 209 ? 54.416 21.092 2.752 1.00 33.25 209 PRO B C 1
ATOM 3451 O O . PRO B 1 209 ? 54.388 20.159 3.560 1.00 34.39 209 PRO B O 1
ATOM 3455 N N . GLU B 1 210 ? 55.519 21.782 2.479 1.00 33.34 210 GLU B N 1
ATOM 3456 C CA . GLU B 1 210 ? 56.807 21.481 3.092 1.00 34.45 210 GLU B CA 1
ATOM 3457 C C . GLU B 1 210 ? 56.757 21.475 4.606 1.00 34.13 210 GLU B C 1
ATOM 3458 O O . GLU B 1 210 ? 57.454 20.698 5.254 1.00 32.47 210 GLU B O 1
ATOM 3464 N N . SER B 1 211 ? 55.948 22.357 5.179 1.00 32.84 211 SER B N 1
ATOM 3465 C CA . SER B 1 211 ? 55.843 22.408 6.623 1.00 32.13 211 SER B CA 1
ATOM 3466 C C . SER B 1 211 ? 54.412 22.062 7.038 1.00 32.06 211 SER B C 1
ATOM 3467 O O . SER B 1 211 ? 53.444 22.513 6.421 1.00 31.63 211 SER B O 1
ATOM 3470 N N . VAL B 1 212 ? 54.280 21.248 8.077 1.00 29.51 212 VAL B N 1
ATOM 3471 C CA . VAL B 1 212 ? 52.959 20.822 8.530 1.00 30.58 212 VAL B CA 1
ATOM 3472 C C . VAL B 1 212 ? 52.912 20.659 10.047 1.00 31.43 212 VAL B C 1
ATOM 3473 O O . VAL B 1 212 ? 53.904 20.881 10.743 1.00 31.62 212 VAL B O 1
ATOM 3477 N N . ARG B 1 213 ? 51.746 20.284 10.550 1.00 31.86 213 ARG B N 1
ATOM 3478 C CA . ARG B 1 213 ? 51.570 20.020 11.967 1.00 31.16 213 ARG B CA 1
ATOM 3479 C C . ARG B 1 213 ? 50.962 18.646 12.072 1.00 30.12 213 ARG B C 1
ATOM 3480 O O . ARG B 1 213 ? 50.283 18.187 11.155 1.00 30.14 213 ARG B O 1
ATOM 3488 N N . VAL B 1 214 ? 51.240 17.962 13.174 1.00 29.51 214 VAL B N 1
ATOM 3489 C CA . VAL B 1 214 ? 50.679 16.634 13.371 1.00 27.98 214 VAL B CA 1
ATOM 3490 C C . VAL B 1 214 ? 49.685 16.718 14.515 1.00 27.96 214 VAL B C 1
ATOM 3491 O O . VAL B 1 214 ? 49.839 17.534 15.424 1.00 29.49 214 VAL B O 1
ATOM 3495 N N . GLY B 1 215 ? 48.662 15.877 14.469 1.00 29.53 215 GLY B N 1
ATOM 3496 C CA . GLY B 1 215 ? 47.670 15.897 15.524 1.00 29.79 215 GLY B CA 1
ATOM 3497 C C . GLY B 1 215 ? 46.774 14.678 15.550 1.00 30.00 215 GLY B C 1
ATOM 3498 O O . GLY B 1 215 ? 46.950 13.737 14.775 1.00 30.81 215 GLY B O 1
ATOM 3499 N N . ILE B 1 216 ? 45.821 14.692 16.473 1.00 28.27 216 ILE B N 1
ATOM 3500 C CA . ILE B 1 216 ? 44.868 13.608 16.608 1.00 29.99 216 ILE B CA 1
ATOM 3501 C C . ILE B 1 216 ? 43.494 14.262 16.601 1.00 30.53 216 ILE B C 1
ATOM 3502 O O . ILE B 1 216 ? 43.282 15.321 17.206 1.00 29.68 216 ILE B O 1
ATOM 3507 N N . SER B 1 217 ? 42.576 13.618 15.919 1.00 29.86 217 SER B N 1
ATOM 3508 C CA . SER B 1 217 ? 41.228 14.147 15.754 1.00 30.29 217 SER B CA 1
ATOM 3509 C C . SER B 1 217 ? 40.179 13.109 16.138 1.00 30.65 217 SER B C 1
ATOM 3510 O O . SER B 1 217 ? 40.475 11.907 16.173 1.00 31.46 217 SER B O 1
ATOM 3513 N N . ALA B 1 218 ? 38.984 13.567 16.441 1.00 29.70 218 ALA B N 1
ATOM 3514 C CA . ALA B 1 218 ? 37.884 12.674 16.785 1.00 29.89 218 ALA B CA 1
ATOM 3515 C C . ALA B 1 218 ? 36.583 13.452 16.606 1.00 29.35 218 ALA B C 1
ATOM 3516 O O . ALA B 1 218 ? 36.571 14.689 16.697 1.00 29.00 218 ALA B O 1
ATOM 3518 N N . SER B 1 219 ? 35.506 12.728 16.325 1.00 25.87 219 SER B N 1
ATOM 3519 C CA . SER B 1 219 ? 34.198 13.340 16.136 1.00 28.24 219 SER B CA 1
ATOM 3520 C C . SER B 1 219 ? 33.059 12.347 16.391 1.00 28.46 219 SER B C 1
ATOM 3521 O O . SER B 1 219 ? 33.273 11.130 16.500 1.00 26.14 219 SER B O 1
ATOM 3524 N N . THR B 1 220 ? 31.852 12.887 16.495 1.00 28.79 220 THR B N 1
ATOM 3525 C CA . THR B 1 220 ? 30.656 12.095 16.753 1.00 29.69 220 THR B CA 1
ATOM 3526 C C . THR B 1 220 ? 29.537 12.612 15.857 1.00 30.26 220 THR B C 1
ATOM 3527 O O . THR B 1 220 ? 29.627 13.719 15.310 1.00 29.66 220 THR B O 1
ATOM 3531 N N . GLY B 1 221 ? 28.497 11.792 15.714 1.00 31.46 221 GLY B N 1
ATOM 3532 C CA . GLY B 1 221 ? 27.340 12.141 14.915 1.00 32.44 221 GLY B CA 1
ATOM 3533 C C . GLY B 1 221 ? 26.090 12.124 15.786 1.00 34.19 221 GLY B C 1
ATOM 3534 O O . GLY B 1 221 ? 26.063 12.772 16.834 1.00 33.92 221 GLY B O 1
ATOM 3535 N N . ASN B 1 222 ? 25.060 11.389 15.367 1.00 37.00 222 ASN B N 1
ATOM 3536 C CA . ASN B 1 222 ? 23.800 11.307 16.123 1.00 39.56 222 ASN B CA 1
ATOM 3537 C C . ASN B 1 222 ? 23.881 10.444 17.385 1.00 38.42 222 ASN B C 1
ATOM 3538 O O . ASN B 1 222 ? 23.322 10.797 18.419 1.00 36.21 222 ASN B O 1
ATOM 3543 N N . ASN B 1 223 ? 24.553 9.300 17.294 1.00 37.54 223 ASN B N 1
ATOM 3544 C CA . ASN B 1 223 ? 24.677 8.411 18.446 1.00 35.74 223 ASN B CA 1
ATOM 3545 C C . ASN B 1 223 ? 25.482 9.059 19.546 1.00 35.48 223 ASN B C 1
ATOM 3546 O O . ASN B 1 223 ? 26.256 9.988 19.311 1.00 34.69 223 ASN B O 1
ATOM 3551 N N . GLN B 1 224 ? 25.306 8.535 20.752 1.00 34.35 224 GLN B N 1
ATOM 3552 C CA . GLN B 1 224 ? 26.002 9.030 21.921 1.00 34.10 224 GLN B CA 1
ATOM 3553 C C . GLN B 1 224 ? 26.553 7.836 22.714 1.00 33.80 224 GLN B C 1
ATOM 3554 O O . GLN B 1 224 ? 26.491 7.801 23.944 1.00 33.18 224 GLN B O 1
ATOM 3560 N N . PHE B 1 225 ? 27.099 6.862 21.990 1.00 34.50 225 PHE B N 1
ATOM 3561 C CA . PHE B 1 225 ? 27.657 5.653 22.599 1.00 35.36 225 PHE B CA 1
ATOM 3562 C C . PHE B 1 225 ? 29.184 5.640 22.630 1.00 35.33 225 PHE B C 1
ATOM 3563 O O . PHE B 1 225 ? 29.781 4.636 23.022 1.00 38.24 225 PHE B O 1
ATOM 3571 N N . LEU B 1 226 ? 29.850 6.776 22.253 1.00 33.43 226 LEU B N 1
ATOM 3572 C CA . LEU B 1 226 ? 31.310 6.675 22.198 1.00 33.85 226 LEU B CA 1
ATOM 3573 C C . LEU B 1 226 ? 31.966 7.982 22.642 1.00 33.32 226 LEU B C 1
ATOM 3574 O O . LEU B 1 226 ? 31.633 9.097 22.299 1.00 32.48 226 LEU B O 1
ATOM 3579 N N . THR B 1 227 ? 33.083 7.788 23.398 1.00 32.46 227 THR B N 1
ATOM 3580 C CA . THR B 1 227 ? 33.898 8.906 23.828 1.00 31.73 227 THR B CA 1
ATOM 3581 C C . THR B 1 227 ? 35.344 8.455 23.713 1.00 30.69 227 THR B C 1
ATOM 3582 O O . THR B 1 227 ? 35.744 7.471 24.349 1.00 31.06 227 THR B O 1
ATOM 3586 N N . VAL B 1 228 ? 36.115 9.154 22.883 1.00 28.23 228 VAL B N 1
ATOM 3587 C CA . VAL B 1 228 ? 37.516 8.807 22.681 1.00 25.99 228 VAL B CA 1
ATOM 3588 C C . VAL B 1 228 ? 38.447 9.522 23.648 1.00 26.87 228 VAL B C 1
ATOM 3589 O O . VAL B 1 228 ? 38.346 10.736 23.845 1.00 26.83 228 VAL B O 1
ATOM 3593 N N . TYR B 1 229 ? 39.363 8.763 24.242 1.00 26.78 229 TYR B N 1
ATOM 3594 C CA . TYR B 1 229 ? 40.346 9.318 25.171 1.00 28.55 229 TYR B CA 1
ATOM 3595 C C . TYR B 1 229 ? 41.755 8.894 24.752 1.00 28.94 229 TYR B C 1
ATOM 3596 O O . TYR B 1 229 ? 41.982 7.717 24.451 1.00 29.03 229 TYR B O 1
ATOM 3605 N N . ILE B 1 230 ? 42.691 9.848 24.741 1.00 28.66 230 ILE B N 1
ATOM 3606 C CA . ILE B 1 230 ? 44.092 9.566 24.402 1.00 28.17 230 ILE B CA 1
ATOM 3607 C C . ILE B 1 230 ? 44.871 9.666 25.718 1.00 29.07 230 ILE B C 1
ATOM 3608 O O . ILE B 1 230 ? 44.875 10.724 26.364 1.00 29.86 230 ILE B O 1
ATOM 3613 N N . LEU B 1 231 ? 45.522 8.568 26.106 1.00 29.10 231 LEU B N 1
ATOM 3614 C CA . LEU B 1 231 ? 46.264 8.496 27.363 1.00 28.79 231 LEU B CA 1
ATOM 3615 C C . LEU B 1 231 ? 47.725 8.936 27.294 1.00 29.79 231 LEU B C 1
ATOM 3616 O O . LEU B 1 231 ? 48.273 9.460 28.272 1.00 29.02 231 LEU B O 1
ATOM 3621 N N . SER B 1 232 ? 48.356 8.712 26.146 1.00 30.64 232 SER B N 1
ATOM 3622 C CA . SER B 1 232 ? 49.761 9.072 25.961 1.00 30.72 232 SER B CA 1
ATOM 3623 C C . SER B 1 232 ? 50.046 9.330 24.494 1.00 30.51 232 SER B C 1
ATOM 3624 O O . SER B 1 232 ? 49.310 8.878 23.618 1.00 27.93 232 SER B O 1
ATOM 3627 N N . TRP B 1 233 ? 51.147 10.020 24.227 1.00 28.94 233 TRP B N 1
ATOM 3628 C CA . TRP B 1 233 ? 51.478 10.358 22.860 1.00 28.63 233 TRP B CA 1
ATOM 3629 C C . TRP B 1 233 ? 52.897 10.881 22.727 1.00 28.94 233 TRP B C 1
ATOM 3630 O O . TRP B 1 233 ? 53.308 11.773 23.476 1.00 27.85 233 TRP B O 1
ATOM 3641 N N . ARG B 1 234 ? 53.646 10.317 21.779 1.00 28.26 234 ARG B N 1
ATOM 3642 C CA . ARG B 1 234 ? 55.001 10.771 21.521 1.00 27.28 234 ARG B CA 1
ATOM 3643 C C . ARG B 1 234 ? 55.221 10.792 20.012 1.00 27.02 234 ARG B C 1
ATOM 3644 O O . ARG B 1 234 ? 54.534 10.113 19.256 1.00 26.25 234 ARG B O 1
ATOM 3652 N N . PHE B 1 235 ? 56.181 11.583 19.568 1.00 28.22 235 PHE B N 1
ATOM 3653 C CA . PHE B 1 235 ? 56.432 11.710 18.143 1.00 29.86 235 PHE B CA 1
ATOM 3654 C C . PHE B 1 235 ? 57.862 12.146 17.907 1.00 31.99 235 PHE B C 1
ATOM 3655 O O . PHE B 1 235 ? 58.465 12.812 18.752 1.00 34.53 235 PHE B O 1
ATOM 3663 N N . SER B 1 236 ? 58.416 11.751 16.771 1.00 32.63 236 SER B N 1
ATOM 3664 C CA . SER B 1 236 ? 59.763 12.165 16.433 1.00 36.23 236 SER B CA 1
ATOM 3665 C C . SER B 1 236 ? 59.818 12.201 14.915 1.00 36.46 236 SER B C 1
ATOM 3666 O O . SER B 1 236 ? 59.143 11.415 14.239 1.00 36.08 236 SER B O 1
ATOM 3669 N N . SER B 1 237 ? 60.589 13.142 14.385 1.00 37.24 237 SER B N 1
ATOM 3670 C CA . SER B 1 237 ? 60.710 13.294 12.944 1.00 40.40 237 SER B CA 1
ATOM 3671 C C . SER B 1 237 ? 62.130 13.704 12.579 1.00 42.52 237 SER B C 1
ATOM 3672 O O . SER B 1 237 ? 62.793 14.401 13.347 1.00 42.77 237 SER B O 1
ATOM 3675 N N . ASN B 1 238 ? 62.586 13.276 11.405 1.00 45.15 238 ASN B N 1
ATOM 3676 C CA . ASN B 1 238 ? 63.937 13.593 10.940 1.00 48.81 238 ASN B CA 1
ATOM 3677 C C . ASN B 1 238 ? 63.971 13.800 9.433 1.00 49.56 238 ASN B C 1
ATOM 3678 O O . ASN B 1 238 ? 63.531 12.937 8.671 1.00 48.61 238 ASN B O 1
ATOM 3683 N N . LEU B 1 239 ? 64.503 14.946 9.018 1.00 51.68 239 LEU B N 1
ATOM 3684 C CA . LEU B 1 239 ? 64.623 15.300 7.609 1.00 53.81 239 LEU B CA 1
ATOM 3685 C C . LEU B 1 239 ? 65.701 14.464 6.934 1.00 55.03 239 LEU B C 1
ATOM 3686 O O . LEU B 1 239 ? 66.495 13.805 7.604 1.00 57.96 239 LEU B O 1
#

Nearest PDB structures (foldseek):
  1gnz-assembly1_A  TM=9.952E-01  e=2.326E-45  Griffonia simplicifolia
  1gsl-assembly1_A  TM=9.575E-01  e=5.146E-32  Griffonia simplicifolia
  5t52-assembly1_B  TM=9.823E-01  e=5.448E-31  Bauhinia forficata
  1q8s-assembly1_A  TM=9.460E-01  e=3.989E-28  Pterocarpus angolensis
  2gnm-assembly1_B  TM=9.514E-01  e=8.451E-28  Pterocarpus angolensis

Secondary structure (DSSP, 8-state):
--EEEES-S-S-GGGTEEEEET-EEETTEEE-S-B-TTSPBPSS-EEEEEESS-EE---STT----EEEEEEEEEEEE-SS----EEEEEEE-TT------GGGTTTS-TTTTT-GGG---EEEEEE-S--SSS---SS-EEEEEESSSS-SEEEE--HHHHTS-S-EEEEEEEETTTTEEEEEEEETTTEEEEEEEE--GGGTS-SEEEEEEEEE--S---EEEEEEEEEEEEE-/-EEEEES-S-S-GGGTEEEEET-EEETTEEE-S-B-TTSPBPSS-EEEEEESS-EE-B-TTT--B-EEEEEEEEEEEE-SS----EEEEEEE-TT------GGGTTTS-TTTTT-GGG---EEEEEE-S--SSS---SS-EEEEEESSSS-SEEEE--HHHHTS---EEEEEEEETTTTEEEEEEEETTTEEEEEEEE--GGGTS-SEEEEEEEEE--S---EEEEEEEEEEEEE-